Protein AF-0000000072249417 (afdb_homodimer)

Secondary structure (DSSP, 8-state):
-PPPHHHHT----TTEEEEEETTEEEEEE--GGGTT-B-HHHHHHHHHHHHHHTT-TT--EEEEEEGGG--B--B-HHHHHHHHHHHHHHTSSHHHHHHHHHHHHHHHHHHT-SSEEEEEE-SEEETHHHHHHHT-SEEEEETT-EEE-GGGGGT---TTTHHHHHHHH-HHHHHHHHHHT-EE-HHHHHHHTS-SEEESSHHHHHHHHHHHHHHHHHS-HHHHHHHHHHHHHTTTS-HHHHHHHHHHHHHHHHHSHHHHHHHHHHHTT---TTS---/-PPPHHHHT----TTEEEEEETTEEEEEE--GGGTT-B-HHHHHHHHHHHHHHTT-TT--EEEEEEGGG-SB--B-HHHHHHHHHHHHHHTSSHHHHHHHHHHHHHHHHHHT-SSEEEEEE-SEEETHHHHHHHT-SEEEEETT-EEE-GGGGGT---TTTHHHHHHHH-HHHHHHHHHHT-EE-HHHHHHHTS-SEEESSHHHHHHHHHHHHHHHHHS-HHHHHHHHHHHHHHTTS-HHHHHHHHHHHHHHHHHSHHHHHHHHHHHTT---TTS---

Radius of gyration: 26.2 Å; Cα contacts (8 Å, |Δi|>4): 1046; chains: 2; bounding box: 64×71×67 Å

Sequence (556 aa):
MTLSTSLQALDLDDSIQLEQDGSILYLWLNRPESRNAMNLNMVNAIQQVFAAIRNDLSIRAVIIRGEGGTFCAGGDIKDMATLRVEAANVGSLQPYVDFNRRFGAMLEQVEAAPQTVVVILEGAVLGGGFGLACVSDVAISRDNAQFGLPETGLGVIPAQIAPFVLKRIGLTQARRLALLGMRFEGHTALSVGVVHQIAHNEIELEQALQETIQHIKRAAPEASRVTKVLLHRALNEPLSDLLDDAAQQFAQAVGGTEGQEGTMAFIQKRLPNWTDESMTLSTSLQALDLDDSIQLEQDGSILYLWLNRPESRNAMNLNMVNAIQQVFAAIRNDLSIRAVIIRGEGGTFCAGGDIKDMATLRVEAANVGSLQPYVDFNRRFGAMLEQVEAAPQTVVVILEGAVLGGGFGLACVSDVAISRDNAQFGLPETGLGVIPAQIAPFVLKRIGLTQARRLALLGMRFEGHTALSVGVVHQIAHNEIELEQALQETIQHIKRAAPEASRVTKVLLHRALNEPLSDLLDDAAQQFAQAVGGTEGQEGTMAFIQKRLPNWTDES

Solvent-accessible surface area (backbone atoms only — not comparable to full-atom values): 27736 Å² total; per-residue (Å²): 116,77,64,55,78,61,55,65,78,58,87,64,64,72,43,45,46,76,48,30,61,83,40,36,34,37,41,30,34,38,35,49,92,58,37,21,34,46,37,70,67,39,51,51,41,53,44,49,50,54,62,42,43,56,85,38,76,67,46,49,30,38,39,38,34,28,39,86,58,18,25,10,58,8,67,32,64,67,55,52,54,54,42,50,53,49,20,62,72,70,68,41,69,57,54,57,51,54,54,50,49,50,54,32,52,36,49,52,49,59,49,66,41,52,41,50,34,34,34,47,39,30,38,35,27,16,42,56,32,35,34,53,47,37,44,34,43,39,30,39,25,30,45,79,15,38,33,33,36,52,34,51,76,73,76,46,70,56,74,62,34,47,64,45,41,28,69,44,44,32,62,73,54,36,50,52,34,42,76,63,34,39,75,48,38,26,62,57,34,40,74,54,44,60,28,77,43,72,20,88,47,71,67,50,41,52,50,52,51,50,53,50,50,51,29,41,41,49,23,28,63,66,24,35,28,54,41,53,52,50,59,60,46,52,78,75,48,61,62,69,65,49,36,54,53,26,16,48,52,32,24,51,27,48,72,29,71,50,13,46,43,19,50,50,17,59,76,65,72,48,78,42,86,74,34,73,84,121,116,76,62,54,77,61,54,65,78,59,88,65,63,71,43,46,45,78,47,30,61,84,38,36,34,36,40,30,34,38,34,49,93,59,38,22,33,45,39,71,68,38,50,50,42,53,44,50,51,54,63,42,44,56,84,39,79,66,44,52,29,39,40,37,35,25,38,86,58,18,27,9,59,8,67,32,64,68,56,50,55,52,41,50,54,51,19,62,73,70,71,41,56,58,55,45,22,54,54,43,37,50,54,31,51,38,48,52,49,58,49,65,40,52,43,49,35,35,35,47,42,29,37,36,27,16,43,57,32,35,35,53,47,36,42,37,76,42,29,40,27,30,43,78,15,38,36,35,35,51,33,15,50,34,12,21,45,56,41,56,34,48,58,45,40,26,71,49,44,33,59,56,56,38,44,38,37,44,49,33,34,41,74,45,39,28,63,56,33,42,74,56,44,61,28,77,44,74,17,89,46,70,67,50,39,51,50,52,51,50,52,51,51,52,55,53,43,68,46,58,68,68,60,51,29,54,50,54,53,52,58,61,45,62,78,76,46,62,63,69,64,47,51,55,51,48,50,55,53,48,52,51,42,54,72,30,71,65,31,48,44,46,53,50,18,59,75,68,72,50,78,42,87,74,34,73,81,120

Structure (mmCIF, N/CA/C/O backbone):
data_AF-0000000072249417-model_v1
#
loop_
_entity.id
_entity.type
_entity.pdbx_description
1 polymer 'Enoyl-CoA hydratase'
#
loop_
_atom_site.group_PDB
_atom_site.id
_atom_site.type_symbol
_atom_site.label_atom_id
_atom_site.label_alt_id
_atom_site.label_comp_id
_atom_site.label_asym_id
_atom_site.label_entity_id
_atom_site.label_seq_id
_atom_site.pdbx_PDB_ins_code
_atom_site.Cartn_x
_atom_site.Cartn_y
_atom_site.Cartn_z
_atom_site.occupancy
_atom_site.B_iso_or_equiv
_atom_site.auth_seq_id
_atom_site.auth_comp_id
_atom_site.auth_asym_id
_atom_site.auth_atom_id
_atom_site.pdbx_PDB_model_num
ATOM 1 N N . MET A 1 1 ? -13.582 -32.931 -5.426 1 61.57 1 MET A N 1
ATOM 2 C CA . MET A 1 1 ? -14.013 -31.541 -5.54 1 61.57 1 MET A CA 1
ATOM 3 C C . MET A 1 1 ? -13.975 -31.076 -6.992 1 61.57 1 MET A C 1
ATOM 5 O O . MET A 1 1 ? -13.044 -31.404 -7.729 1 61.57 1 MET A O 1
ATOM 9 N N . THR A 1 2 ? -15.097 -30.628 -7.526 1 78.55 2 THR A N 1
ATOM 10 C CA . THR A 1 2 ? -15.272 -30.388 -8.954 1 78.55 2 THR A CA 1
ATOM 11 C C . THR A 1 2 ? -14.797 -28.987 -9.33 1 78.55 2 THR A C 1
ATOM 13 O O . THR A 1 2 ? -15.073 -28.021 -8.616 1 78.55 2 THR A O 1
ATOM 16 N N . LEU A 1 3 ? -14.004 -28.961 -10.36 1 88.4 3 LEU A N 1
ATOM 17 C CA . LEU A 1 3 ? -13.505 -27.705 -10.91 1 88.4 3 LEU A CA 1
ATOM 18 C C . LEU A 1 3 ? -14.647 -26.867 -11.474 1 88.4 3 LEU A C 1
ATOM 20 O O . LEU A 1 3 ? -15.636 -27.412 -11.971 1 88.4 3 LEU A O 1
ATOM 24 N N . SER A 1 4 ? -14.553 -25.63 -11.355 1 86.85 4 SER A N 1
ATOM 25 C CA . SER A 1 4 ? -15.513 -24.709 -11.954 1 86.85 4 SER A CA 1
ATOM 26 C C . SER A 1 4 ? -15.642 -24.943 -13.455 1 86.85 4 SER A C 1
ATOM 28 O O . SER A 1 4 ? -14.76 -25.541 -14.074 1 86.85 4 SER A O 1
ATOM 30 N N . THR A 1 5 ? -16.727 -24.5 -14.057 1 83.97 5 THR A N 1
ATOM 31 C CA . THR A 1 5 ? -17.051 -24.69 -15.467 1 83.97 5 THR A CA 1
ATOM 32 C C . THR A 1 5 ? -15.985 -24.058 -16.357 1 83.97 5 THR A C 1
ATOM 34 O O . THR A 1 5 ? -15.638 -24.606 -17.405 1 83.97 5 THR A O 1
ATOM 37 N N . SER A 1 6 ? -15.377 -22.948 -15.865 1 86.16 6 SER A N 1
ATOM 38 C CA . SER A 1 6 ? -14.369 -22.228 -16.636 1 86.16 6 SER A CA 1
ATOM 39 C C . SER A 1 6 ? -13.097 -23.055 -16.793 1 86.16 6 SER A C 1
ATOM 41 O O . SER A 1 6 ? -12.308 -22.822 -17.711 1 86.16 6 SER A O 1
ATOM 43 N N . LEU A 1 7 ? -12.947 -24.057 -15.956 1 92.16 7 LEU A N 1
ATOM 44 C CA . LEU A 1 7 ? -11.712 -24.832 -15.939 1 92.16 7 LEU A CA 1
ATOM 45 C C . LEU A 1 7 ? -11.928 -26.212 -16.551 1 92.16 7 LEU A C 1
ATOM 47 O O . LEU A 1 7 ? -10.967 -26.884 -16.932 1 92.16 7 LEU A O 1
ATOM 51 N N . GLN A 1 8 ? -13.142 -26.674 -16.595 1 86.91 8 GLN A N 1
ATOM 52 C CA . GLN A 1 8 ? -13.457 -28.031 -17.029 1 86.91 8 GLN A CA 1
ATOM 53 C C . GLN A 1 8 ? -13.102 -28.235 -18.499 1 86.91 8 GLN A C 1
ATOM 55 O O . GLN A 1 8 ? -12.758 -29.344 -18.913 1 86.91 8 GLN A O 1
ATOM 60 N N . ALA A 1 9 ? -13.109 -27.211 -19.253 1 84.55 9 ALA A N 1
ATOM 61 C CA . ALA A 1 9 ? -12.918 -27.348 -20.694 1 84.55 9 ALA A CA 1
ATOM 62 C C . ALA A 1 9 ? -11.44 -27.26 -21.063 1 84.55 9 ALA A C 1
ATOM 64 O O . ALA A 1 9 ? -11.076 -27.402 -22.232 1 84.55 9 ALA A O 1
ATOM 65 N N . LEU A 1 10 ? -10.654 -27.098 -19.967 1 90.98 10 LEU A N 1
ATOM 66 C CA . LEU A 1 10 ? -9.249 -26.878 -20.295 1 90.98 10 LEU A CA 1
ATOM 67 C C . LEU A 1 10 ? -8.529 -28.203 -20.518 1 90.98 10 LEU A C 1
ATOM 69 O O . LEU A 1 10 ? -8.77 -29.174 -19.797 1 90.98 10 LEU A O 1
ATOM 73 N N . ASP A 1 11 ? -7.752 -28.254 -21.615 1 90.39 11 ASP A N 1
ATOM 74 C CA . ASP A 1 11 ? -6.849 -29.372 -21.873 1 90.39 11 ASP A CA 1
ATOM 75 C C . ASP A 1 11 ? -5.421 -29.033 -21.451 1 90.39 11 ASP A C 1
ATOM 77 O O . ASP A 1 11 ? -4.675 -28.41 -22.209 1 90.39 11 ASP A O 1
ATOM 81 N N . LEU A 1 12 ? -5.19 -29.415 -20.251 1 91.47 12 LEU A N 1
ATOM 82 C CA . LEU A 1 12 ? -3.893 -29.081 -19.671 1 91.47 12 LEU A CA 1
ATOM 83 C C . LEU A 1 12 ? -2.996 -30.312 -19.602 1 91.47 12 LEU A C 1
ATOM 85 O O . LEU A 1 12 ? -3.484 -31.433 -19.447 1 91.47 12 LEU A O 1
ATOM 89 N N . ASP A 1 13 ? -1.752 -30.106 -19.808 1 90.43 13 ASP A N 1
ATOM 90 C CA . ASP A 1 13 ? -0.838 -31.227 -19.609 1 90.43 13 ASP A CA 1
ATOM 91 C C . ASP A 1 13 ? -0.543 -31.439 -18.126 1 90.43 13 ASP A C 1
ATOM 93 O O . ASP A 1 13 ? -1.061 -30.713 -17.275 1 90.43 13 ASP A O 1
ATOM 97 N N . ASP A 1 14 ? 0.315 -32.421 -17.847 1 94.57 14 ASP A N 1
ATOM 98 C CA . ASP A 1 14 ? 0.507 -32.841 -16.462 1 94.57 14 ASP A CA 1
ATOM 99 C C . ASP A 1 14 ? 1.534 -31.958 -15.757 1 94.57 14 ASP A C 1
ATOM 101 O O . ASP A 1 14 ? 1.887 -32.207 -14.603 1 94.57 14 ASP A O 1
ATOM 105 N N . SER A 1 15 ? 1.934 -30.927 -16.44 1 96.59 15 SER A N 1
ATOM 106 C CA . SER A 1 15 ? 2.925 -30.049 -15.826 1 96.59 15 SER A CA 1
ATOM 107 C C . SER A 1 15 ? 2.304 -29.201 -14.722 1 96.59 15 SER A C 1
ATOM 109 O O . SER A 1 15 ? 3.019 -28.606 -13.912 1 96.59 15 SER A O 1
ATOM 111 N N . ILE A 1 16 ? 0.946 -29.126 -14.708 1 97.49 16 ILE A N 1
ATOM 112 C CA . ILE A 1 16 ? 0.243 -28.502 -13.593 1 97.49 16 ILE A CA 1
ATOM 113 C C . ILE A 1 16 ? -0.926 -29.384 -13.161 1 97.49 16 ILE A C 1
ATOM 115 O O . ILE A 1 16 ? -1.401 -30.218 -13.935 1 97.49 16 ILE A O 1
ATOM 1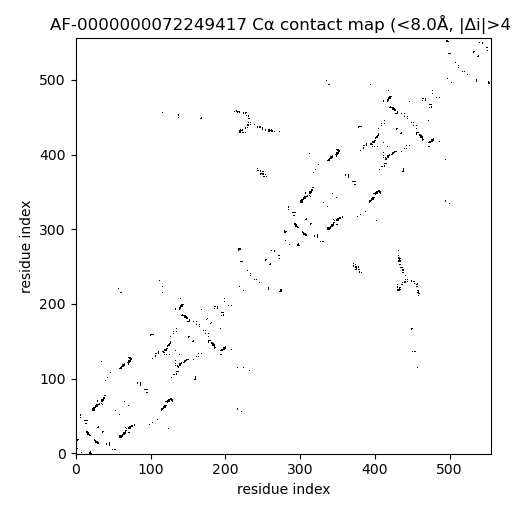19 N N . GLN A 1 17 ? -1.317 -29.26 -11.965 1 97.29 17 GLN A N 1
ATOM 120 C CA . GLN A 1 17 ? -2.506 -29.895 -11.407 1 97.29 17 GLN A CA 1
ATOM 121 C C . GLN A 1 17 ? -3.412 -28.87 -10.731 1 97.29 17 GLN A C 1
ATOM 123 O O . GLN A 1 17 ? -2.931 -27.972 -10.035 1 97.29 17 GLN A O 1
ATOM 128 N N . LEU A 1 18 ? -4.7 -29.049 -10.937 1 97.46 18 LEU A N 1
ATOM 129 C CA . LEU A 1 18 ? -5.668 -28.12 -10.364 1 97.46 18 LEU A CA 1
ATOM 130 C C . LEU A 1 18 ? -6.565 -28.825 -9.352 1 97.46 18 LEU A C 1
ATOM 132 O O . LEU A 1 18 ? -6.964 -29.973 -9.563 1 97.46 18 LEU A O 1
ATOM 136 N N . GLU A 1 19 ? -6.782 -28.225 -8.275 1 96.82 19 GLU A N 1
ATOM 137 C CA . GLU A 1 19 ? -7.78 -28.588 -7.272 1 96.82 19 GLU A CA 1
ATOM 138 C C . GLU A 1 19 ? -8.57 -27.366 -6.813 1 96.82 19 GLU A C 1
ATOM 140 O O . GLU A 1 19 ? -8.01 -26.277 -6.665 1 96.82 19 GLU A O 1
ATOM 145 N N . GLN A 1 20 ? -9.824 -27.588 -6.677 1 96.36 20 GLN A N 1
ATOM 146 C CA . GLN A 1 20 ? -10.637 -26.459 -6.237 1 96.36 20 GLN A CA 1
ATOM 147 C C . GLN A 1 20 ? -11.402 -26.797 -4.96 1 96.36 20 GLN A C 1
ATOM 149 O O . GLN A 1 20 ? -11.99 -27.875 -4.849 1 96.36 20 GLN A O 1
ATOM 154 N N . ASP A 1 21 ? -11.277 -26.047 -3.997 1 95.91 21 ASP A N 1
ATOM 155 C CA . ASP A 1 21 ? -12.046 -26.103 -2.758 1 95.91 21 ASP A CA 1
ATOM 156 C C . ASP A 1 21 ? -12.913 -24.857 -2.593 1 95.91 21 ASP A C 1
ATOM 158 O O . ASP A 1 21 ? -12.446 -23.831 -2.095 1 95.91 21 ASP A O 1
ATOM 162 N N . GLY A 1 22 ? -14.128 -25.027 -3.017 1 94.5 22 GLY A N 1
ATOM 163 C CA . GLY A 1 22 ? -14.998 -23.862 -3.028 1 94.5 22 GLY A CA 1
ATOM 164 C C . GLY A 1 22 ? -14.5 -22.754 -3.937 1 94.5 22 GLY A C 1
ATOM 165 O O . GLY A 1 22 ? -14.283 -22.974 -5.131 1 94.5 22 GLY A O 1
ATOM 166 N N . SER A 1 23 ? -14.228 -21.601 -3.333 1 96.1 23 SER A N 1
ATOM 167 C CA . SER A 1 23 ? -13.841 -20.425 -4.105 1 96.1 23 SER A CA 1
ATOM 168 C C . SER A 1 23 ? -12.325 -20.328 -4.242 1 96.1 23 SER A C 1
ATOM 170 O O . SER A 1 23 ? -11.806 -19.345 -4.775 1 96.1 23 SER A O 1
ATOM 172 N N . ILE A 1 24 ? -11.644 -21.364 -3.75 1 97.86 24 ILE A N 1
ATOM 173 C CA . ILE A 1 24 ? -10.185 -21.36 -3.763 1 97.86 24 ILE A CA 1
ATOM 174 C C . ILE A 1 24 ? -9.676 -22.362 -4.796 1 97.86 24 ILE A C 1
ATOM 176 O O . ILE A 1 24 ? -10.027 -23.544 -4.75 1 97.86 24 ILE A O 1
ATOM 180 N N . LEU A 1 25 ? -8.896 -21.9 -5.748 1 98.39 25 LEU A N 1
ATOM 181 C CA . LEU A 1 25 ? -8.257 -22.761 -6.736 1 98.39 25 LEU A CA 1
ATOM 182 C C . LEU A 1 25 ? -6.8 -23.02 -6.37 1 98.39 25 LEU A C 1
ATOM 184 O O . LEU A 1 25 ? -6.025 -22.079 -6.184 1 98.39 25 LEU A O 1
ATOM 188 N N . TYR A 1 26 ? -6.478 -24.247 -6.246 1 98.5 26 TYR A N 1
ATOM 189 C CA . TYR A 1 26 ? -5.09 -24.651 -6.054 1 98.5 26 TYR A CA 1
ATOM 190 C C . TYR A 1 26 ? -4.437 -25.01 -7.383 1 98.5 26 TYR A C 1
ATOM 192 O O . TYR A 1 26 ? -4.957 -25.839 -8.133 1 98.5 26 TYR A O 1
ATOM 200 N N . LEU A 1 27 ? -3.409 -24.345 -7.69 1 98.62 27 LEU A N 1
ATOM 201 C CA . LEU A 1 27 ? -2.581 -24.632 -8.856 1 98.62 27 LEU A CA 1
ATOM 202 C C . LEU A 1 27 ? -1.223 -25.185 -8.436 1 98.62 27 LEU A C 1
ATOM 204 O O . LEU A 1 27 ? -0.4 -24.46 -7.874 1 98.62 27 LEU A O 1
ATOM 208 N N . TRP A 1 28 ? -0.982 -26.421 -8.744 1 98.52 28 TRP A N 1
ATOM 209 C CA . TRP A 1 28 ? 0.266 -27.087 -8.386 1 98.52 28 TRP A CA 1
ATOM 210 C C . TRP A 1 28 ? 1.216 -27.141 -9.577 1 98.52 28 TRP A C 1
ATOM 212 O O . TRP A 1 28 ? 0.861 -27.656 -10.64 1 98.52 28 TRP A O 1
ATOM 222 N N . LEU A 1 29 ? 2.373 -26.561 -9.397 1 98.66 29 LEU A N 1
ATOM 223 C CA . LEU A 1 29 ? 3.437 -26.896 -10.336 1 98.66 29 LEU A CA 1
ATOM 224 C C . LEU A 1 29 ? 3.858 -28.354 -10.185 1 98.66 29 LEU A C 1
ATOM 226 O O . LEU A 1 29 ? 4.279 -28.773 -9.105 1 98.66 29 LEU A O 1
ATOM 230 N N . ASN A 1 30 ? 3.757 -29.11 -11.316 1 98.31 30 ASN A N 1
ATOM 231 C CA . ASN A 1 30 ? 3.788 -30.559 -11.147 1 98.31 30 ASN A CA 1
ATOM 232 C C . ASN A 1 30 ? 4.8 -31.211 -12.084 1 98.31 30 ASN A C 1
ATOM 234 O O . ASN A 1 30 ? 4.426 -31.974 -12.976 1 98.31 30 ASN A O 1
ATOM 238 N N . ARG A 1 31 ? 6.006 -30.974 -11.828 1 97.63 31 ARG A N 1
ATOM 239 C CA . ARG A 1 31 ? 7.156 -31.653 -12.416 1 97.63 31 ARG A CA 1
ATOM 240 C C . ARG A 1 31 ? 8.235 -31.909 -11.369 1 97.63 31 ARG A C 1
ATOM 242 O O . ARG A 1 31 ? 9.384 -31.499 -11.541 1 97.63 31 ARG A O 1
ATOM 249 N N . PRO A 1 32 ? 7.863 -32.642 -10.318 1 97.23 32 PRO A N 1
ATOM 250 C CA . PRO A 1 32 ? 8.785 -32.779 -9.189 1 97.23 32 PRO A CA 1
ATOM 251 C C . PRO A 1 32 ? 10.111 -33.423 -9.585 1 97.23 32 PRO A C 1
ATOM 253 O O . PRO A 1 32 ? 11.145 -33.144 -8.972 1 97.23 32 PRO A O 1
ATOM 256 N N . GLU A 1 33 ? 10.086 -34.195 -10.637 1 96.02 33 GLU A N 1
ATOM 257 C CA . GLU A 1 33 ? 11.306 -34.855 -11.091 1 96.02 33 GLU A CA 1
ATOM 258 C C . GLU A 1 33 ? 12.31 -33.845 -11.639 1 96.02 33 GLU A C 1
ATOM 260 O O . GLU A 1 33 ? 13.506 -34.132 -11.721 1 96.02 33 GLU A O 1
ATOM 265 N N . SER A 1 34 ? 11.811 -32.749 -12.011 1 96.13 34 SER A N 1
ATOM 266 C CA . SER A 1 34 ? 12.667 -31.678 -12.511 1 96.13 34 SER A CA 1
ATOM 267 C C . SER A 1 34 ? 12.638 -30.468 -11.584 1 96.13 34 SER A C 1
ATOM 269 O O . SER A 1 34 ? 12.848 -29.336 -12.025 1 96.13 34 SER A O 1
ATOM 271 N N . ARG A 1 35 ? 12.214 -30.72 -10.336 1 97.43 35 ARG A N 1
ATOM 272 C CA . ARG A 1 35 ? 12.119 -29.671 -9.326 1 97.43 35 ARG A CA 1
ATOM 273 C C . ARG A 1 35 ? 11.22 -28.534 -9.801 1 97.43 35 ARG A C 1
ATOM 275 O O . ARG A 1 35 ? 11.519 -27.361 -9.571 1 97.43 35 ARG A O 1
ATOM 282 N N . ASN A 1 36 ? 10.25 -28.836 -10.604 1 98.08 36 ASN A N 1
ATOM 283 C CA . ASN A 1 36 ? 9.215 -27.948 -11.124 1 98.08 36 ASN A CA 1
ATOM 284 C C . ASN A 1 36 ? 9.811 -26.832 -11.978 1 98.08 36 ASN A C 1
ATOM 286 O O . ASN A 1 36 ? 9.325 -25.7 -11.955 1 98.08 36 ASN A O 1
ATOM 290 N N . ALA A 1 37 ? 10.918 -27.192 -12.69 1 96.79 37 ALA A N 1
ATOM 291 C CA . ALA A 1 37 ? 11.447 -26.253 -13.676 1 96.79 37 ALA A CA 1
ATOM 292 C C . ALA A 1 37 ? 10.4 -25.924 -14.736 1 96.79 37 ALA A C 1
ATOM 294 O O . ALA A 1 37 ? 9.69 -26.813 -15.214 1 96.79 37 ALA A O 1
ATOM 295 N N . MET A 1 38 ? 10.302 -24.627 -15.09 1 94.88 38 MET A N 1
ATOM 296 C CA . MET A 1 38 ? 9.243 -24.177 -15.988 1 94.88 38 MET A CA 1
ATOM 297 C C . MET A 1 38 ? 9.623 -24.424 -17.445 1 94.88 38 MET A C 1
ATOM 299 O O . MET A 1 38 ? 10.604 -23.864 -17.938 1 94.88 38 MET A O 1
ATOM 303 N N . ASN A 1 39 ? 8.995 -25.273 -18.064 1 93.44 39 ASN A N 1
ATOM 304 C CA . ASN A 1 39 ? 9.102 -25.428 -19.511 1 93.44 39 ASN A CA 1
ATOM 305 C C . ASN A 1 39 ? 7.962 -24.718 -20.237 1 93.44 39 ASN A C 1
ATOM 307 O O . ASN A 1 39 ? 7.103 -24.104 -19.601 1 93.44 39 ASN A O 1
ATOM 311 N N . LEU A 1 40 ? 7.974 -24.776 -21.496 1 92.84 40 LEU A N 1
ATOM 312 C CA . LEU A 1 40 ? 6.996 -24.054 -22.301 1 92.84 40 LEU A CA 1
ATOM 313 C C . LEU A 1 40 ? 5.586 -24.576 -22.044 1 92.84 40 LEU A C 1
ATOM 315 O O . LEU A 1 40 ? 4.63 -23.799 -22.001 1 92.84 40 LEU A O 1
ATOM 319 N N . ASN A 1 41 ? 5.449 -25.819 -21.896 1 94.47 41 ASN A N 1
ATOM 320 C CA . ASN A 1 41 ? 4.143 -26.411 -21.625 1 94.47 41 ASN A CA 1
ATOM 321 C C . ASN A 1 41 ? 3.543 -25.875 -20.328 1 94.47 41 ASN A C 1
ATOM 323 O O . ASN A 1 41 ? 2.358 -25.542 -20.279 1 94.47 41 ASN A O 1
ATOM 327 N N . MET A 1 42 ? 4.308 -25.803 -19.3 1 96.89 42 MET A N 1
ATOM 328 C CA . MET A 1 42 ? 3.838 -25.288 -18.017 1 96.89 42 MET A CA 1
ATOM 329 C C . MET A 1 42 ? 3.444 -23.819 -18.132 1 96.89 42 MET A C 1
ATOM 331 O O . MET A 1 42 ? 2.394 -23.412 -17.63 1 96.89 42 MET A O 1
ATOM 335 N N . VAL A 1 43 ? 4.273 -23.033 -18.792 1 96.71 43 VAL A N 1
ATOM 336 C CA . VAL A 1 43 ? 3.997 -21.615 -18.998 1 96.71 43 VAL A CA 1
ATOM 337 C C . VAL A 1 43 ? 2.661 -21.447 -19.718 1 96.71 43 VAL A C 1
ATOM 339 O O . VAL A 1 43 ? 1.808 -20.67 -19.283 1 96.71 43 VAL A O 1
ATOM 342 N N . ASN A 1 44 ? 2.494 -22.211 -20.739 1 96.36 44 ASN A N 1
ATOM 343 C CA . ASN A 1 44 ? 1.257 -22.153 -21.511 1 96.36 44 ASN A CA 1
ATOM 344 C C . ASN A 1 44 ? 0.055 -22.587 -20.677 1 96.36 44 ASN A C 1
ATOM 346 O O . ASN A 1 44 ? -1.015 -21.982 -20.761 1 96.36 44 ASN A O 1
ATOM 350 N N . ALA A 1 45 ? 0.224 -23.584 -19.933 1 97.62 45 ALA A N 1
ATOM 351 C CA . ALA A 1 45 ? -0.855 -24.091 -19.09 1 97.62 45 ALA A CA 1
ATOM 352 C C . ALA A 1 45 ? -1.292 -23.044 -18.069 1 97.62 45 ALA A C 1
ATOM 354 O O . ALA A 1 45 ? -2.489 -22.827 -17.865 1 97.62 45 ALA A O 1
ATOM 355 N N . ILE A 1 46 ? -0.345 -22.396 -17.426 1 98.25 46 ILE A N 1
ATOM 356 C CA . ILE A 1 46 ? -0.653 -21.352 -16.455 1 98.25 46 ILE A CA 1
ATOM 357 C C . ILE A 1 46 ? -1.425 -20.225 -17.136 1 98.25 46 ILE A C 1
ATOM 359 O O . ILE A 1 46 ? -2.434 -19.748 -16.609 1 98.25 46 ILE A O 1
ATOM 363 N N . GLN A 1 47 ? -0.967 -19.821 -18.286 1 97.94 47 GLN A N 1
ATOM 364 C CA . GLN A 1 47 ? -1.644 -18.761 -19.026 1 97.94 47 GLN A CA 1
ATOM 365 C C . GLN A 1 47 ? -3.082 -19.153 -19.357 1 97.94 47 GLN A C 1
ATOM 367 O O . GLN A 1 47 ? -3.993 -18.329 -19.261 1 97.94 47 GLN A O 1
ATOM 372 N N . GLN A 1 48 ? -3.246 -20.374 -19.731 1 97.91 48 GLN A N 1
ATOM 373 C CA . GLN A 1 48 ? -4.58 -20.865 -20.06 1 97.91 48 GLN A CA 1
ATOM 374 C C . GLN A 1 48 ? -5.498 -20.819 -18.842 1 97.91 48 GLN A C 1
ATOM 376 O O . GLN A 1 48 ? -6.661 -20.422 -18.948 1 97.91 48 GLN A O 1
ATOM 381 N N . VAL A 1 49 ? -4.983 -21.197 -17.722 1 98.2 49 VAL A N 1
ATOM 382 C CA . VAL A 1 49 ? -5.777 -21.205 -16.498 1 98.2 49 VAL A CA 1
ATOM 383 C C . VAL A 1 49 ? -6.224 -19.784 -16.162 1 98.2 49 VAL A C 1
ATOM 385 O O . VAL A 1 49 ? -7.412 -19.534 -15.948 1 98.2 49 VAL A O 1
ATOM 388 N N . PHE A 1 50 ? -5.326 -18.849 -16.165 1 98.37 50 PHE A N 1
ATOM 389 C CA . PHE A 1 50 ? -5.65 -17.486 -15.76 1 98.37 50 PHE A CA 1
ATOM 390 C C . PHE A 1 50 ? -6.544 -16.812 -16.794 1 98.37 50 PHE A C 1
ATOM 392 O O . PHE A 1 50 ? -7.355 -15.949 -16.452 1 98.37 50 PHE A O 1
ATOM 399 N N . ALA A 1 51 ? -6.39 -17.182 -18.055 1 97.88 51 ALA A N 1
ATOM 400 C CA . ALA A 1 51 ? -7.325 -16.695 -19.066 1 97.88 51 ALA A CA 1
ATOM 401 C C . ALA A 1 51 ? -8.734 -17.218 -18.809 1 97.88 51 ALA A C 1
ATOM 403 O O . ALA A 1 51 ? -9.71 -16.473 -18.919 1 97.88 51 ALA A O 1
ATOM 404 N N . ALA A 1 52 ? -8.795 -18.485 -18.426 1 97.53 52 ALA A N 1
ATOM 405 C CA . ALA A 1 52 ? -10.082 -19.152 -18.244 1 97.53 52 ALA A CA 1
ATOM 406 C C . ALA A 1 52 ? -10.829 -18.584 -17.04 1 97.53 52 ALA A C 1
ATOM 408 O O . ALA A 1 52 ? -12.058 -18.487 -17.054 1 97.53 52 ALA A O 1
ATOM 409 N N . ILE A 1 53 ? -10.122 -18.149 -16.027 1 97.29 53 ILE A N 1
ATOM 410 C CA . ILE A 1 53 ? -10.8 -17.791 -14.786 1 97.29 53 ILE A CA 1
ATOM 411 C C . ILE A 1 53 ? -10.933 -16.273 -14.69 1 97.29 53 ILE A C 1
ATOM 413 O O . ILE A 1 53 ? -11.488 -15.752 -13.72 1 97.29 53 ILE A O 1
ATOM 417 N N . ARG A 1 54 ? -10.502 -15.545 -15.643 1 97.2 54 ARG A N 1
ATOM 418 C CA . ARG A 1 54 ? -10.422 -14.089 -15.582 1 97.2 54 ARG A CA 1
ATOM 419 C C . ARG A 1 54 ? -11.751 -13.486 -15.139 1 97.2 54 ARG A C 1
ATOM 421 O O . ARG A 1 54 ? -11.785 -12.626 -14.257 1 97.2 54 ARG A O 1
ATOM 428 N N . ASN A 1 55 ? -12.838 -13.944 -15.642 1 95.37 55 ASN A N 1
ATOM 429 C CA . ASN A 1 55 ? -14.145 -13.364 -15.351 1 95.37 55 ASN A CA 1
ATOM 430 C C . ASN A 1 55 ? -14.988 -14.291 -14.48 1 95.37 55 ASN A C 1
ATOM 432 O O . ASN A 1 55 ? -16.204 -14.118 -14.379 1 95.37 55 ASN A O 1
ATOM 436 N N . ASP A 1 56 ? -14.341 -15.335 -13.901 1 94.86 56 ASP A N 1
ATOM 437 C CA . ASP A 1 56 ? -15.04 -16.311 -13.071 1 94.86 56 ASP A CA 1
ATOM 438 C C . ASP A 1 56 ? -15.112 -15.845 -11.618 1 94.86 56 ASP A C 1
ATOM 440 O O . ASP A 1 56 ? -14.169 -16.043 -10.849 1 94.86 56 ASP A O 1
ATOM 444 N N . LEU A 1 57 ? -16.184 -15.332 -11.175 1 91.86 57 LEU A N 1
ATOM 445 C CA . LEU A 1 57 ? -16.35 -14.753 -9.846 1 91.86 57 LEU A CA 1
ATOM 446 C C . LEU A 1 57 ? -16.427 -15.845 -8.784 1 91.86 57 LEU A C 1
ATOM 448 O O . LEU A 1 57 ? -16.321 -15.563 -7.588 1 91.86 57 LEU A O 1
ATOM 452 N N . SER A 1 58 ? -16.615 -17.091 -9.258 1 93.43 58 SER A N 1
ATOM 453 C CA . SER A 1 58 ? -16.68 -18.186 -8.297 1 93.43 58 SER A CA 1
ATOM 454 C C . SER A 1 58 ? -15.293 -18.545 -7.772 1 93.43 58 SER A C 1
ATOM 456 O O . SER A 1 58 ? -15.166 -19.267 -6.781 1 93.43 58 SER A O 1
ATOM 458 N N . ILE A 1 59 ? -14.266 -18.001 -8.412 1 96.61 59 ILE A N 1
ATOM 459 C CA . ILE A 1 59 ? -12.895 -18.18 -7.947 1 96.61 59 ILE A CA 1
ATOM 460 C C . ILE A 1 59 ? -12.381 -16.876 -7.342 1 96.61 59 ILE A C 1
ATOM 462 O O . ILE A 1 59 ? -12.141 -15.903 -8.061 1 96.61 59 ILE A O 1
ATOM 466 N N . ARG A 1 60 ? -12.075 -16.908 -6.079 1 96.67 60 ARG A N 1
ATOM 467 C CA . ARG A 1 60 ? -11.66 -15.71 -5.356 1 96.67 60 ARG A CA 1
ATOM 468 C C . ARG A 1 60 ? -10.14 -15.604 -5.298 1 96.67 60 ARG A C 1
ATOM 470 O O . ARG A 1 60 ? -9.592 -14.501 -5.238 1 96.67 60 ARG A O 1
ATOM 477 N N . ALA A 1 61 ? -9.548 -16.787 -5.235 1 98.39 61 ALA A N 1
ATOM 478 C CA . ALA A 1 61 ? -8.094 -16.789 -5.094 1 98.39 61 ALA A CA 1
ATOM 479 C C . ALA A 1 61 ? -7.479 -18.01 -5.772 1 98.39 61 ALA A C 1
ATOM 481 O O . ALA A 1 61 ? -8.143 -19.036 -5.938 1 98.39 61 ALA A O 1
ATOM 482 N N . VAL A 1 62 ? -6.266 -17.835 -6.172 1 98.78 62 VAL A N 1
ATOM 483 C CA . VAL A 1 62 ? -5.435 -18.924 -6.676 1 98.78 62 VAL A CA 1
ATOM 484 C C . VAL A 1 62 ? -4.233 -19.125 -5.757 1 98.78 62 VAL A C 1
ATOM 486 O O . VAL A 1 62 ? -3.485 -18.181 -5.487 1 98.78 62 VAL A O 1
ATOM 489 N N . ILE A 1 63 ? -4.096 -20.33 -5.225 1 98.87 63 ILE A N 1
ATOM 490 C CA . ILE A 1 63 ? -2.918 -20.718 -4.457 1 98.87 63 ILE A CA 1
ATOM 491 C C . ILE A 1 63 ? -1.942 -21.474 -5.356 1 98.87 63 ILE A C 1
ATOM 493 O O . ILE A 1 63 ? -2.28 -22.525 -5.905 1 98.87 63 ILE A O 1
ATOM 497 N N . ILE A 1 64 ? -0.78 -20.935 -5.535 1 98.88 64 ILE A N 1
ATOM 498 C CA . ILE A 1 64 ? 0.242 -21.604 -6.333 1 98.88 64 ILE A CA 1
ATOM 499 C C . ILE A 1 64 ? 1.273 -22.252 -5.413 1 98.88 64 ILE A C 1
ATOM 501 O O . ILE A 1 64 ? 1.822 -21.596 -4.525 1 98.88 64 ILE A O 1
ATOM 505 N N . ARG A 1 65 ? 1.513 -23.508 -5.606 1 98.64 65 ARG A N 1
ATOM 506 C CA . ARG A 1 65 ? 2.468 -24.277 -4.816 1 98.64 65 ARG A CA 1
ATOM 507 C C . ARG A 1 65 ? 3.159 -25.335 -5.67 1 98.64 65 ARG A C 1
ATOM 509 O O . ARG A 1 65 ? 2.653 -25.714 -6.728 1 98.64 65 ARG A O 1
ATOM 516 N N . GLY A 1 66 ? 4.351 -25.71 -5.254 1 98.67 66 GLY A N 1
ATOM 517 C CA . GLY A 1 66 ? 5.066 -26.738 -5.995 1 98.67 66 GLY A CA 1
ATOM 518 C C . GLY A 1 66 ? 4.925 -28.12 -5.386 1 98.67 66 GLY A C 1
ATOM 519 O O . GLY A 1 66 ? 4.972 -28.273 -4.164 1 98.67 66 GLY A O 1
ATOM 520 N N . GLU A 1 67 ? 4.756 -29.103 -6.251 1 98.04 67 GLU A N 1
ATOM 521 C CA . GLU A 1 67 ? 4.733 -30.49 -5.796 1 98.04 67 GLU A CA 1
ATOM 522 C C . GLU A 1 67 ? 6.131 -30.969 -5.416 1 98.04 67 GLU A C 1
ATOM 524 O O . GLU A 1 67 ? 7.126 -30.496 -5.968 1 98.04 67 GLU A O 1
ATOM 529 N N . GLY A 1 68 ? 6.19 -31.85 -4.453 1 97.02 68 GLY A N 1
ATOM 530 C CA . GLY A 1 68 ? 7.438 -32.522 -4.129 1 97.02 68 GLY A CA 1
ATOM 531 C C . GLY A 1 68 ? 8.351 -31.694 -3.245 1 97.02 68 GLY A C 1
ATOM 532 O O . GLY A 1 68 ? 9.538 -31.998 -3.113 1 97.02 68 GLY A O 1
ATOM 533 N N . GLY A 1 69 ? 7.873 -30.617 -2.729 1 96.49 69 GLY A N 1
ATOM 534 C CA . GLY A 1 69 ? 8.614 -29.874 -1.722 1 96.49 69 GLY A CA 1
ATOM 535 C C . GLY A 1 69 ? 9.501 -28.793 -2.311 1 96.49 69 GLY A C 1
ATOM 536 O O . GLY A 1 69 ? 10.33 -28.212 -1.607 1 96.49 69 GLY A O 1
ATOM 537 N N . THR A 1 70 ? 9.364 -28.624 -3.572 1 98.19 70 THR A N 1
ATOM 538 C CA . THR A 1 70 ? 10.074 -27.56 -4.272 1 98.19 70 THR A CA 1
ATOM 539 C C . THR A 1 70 ? 9.101 -26.69 -5.063 1 98.19 70 THR A C 1
ATOM 541 O O . THR A 1 70 ? 8.227 -27.205 -5.763 1 98.19 70 THR A O 1
ATOM 544 N N . PHE A 1 71 ? 9.259 -25.385 -4.911 1 98.64 71 PHE A N 1
ATOM 545 C CA . PHE A 1 71 ? 8.372 -24.499 -5.656 1 98.64 71 PHE A CA 1
ATOM 546 C C . PHE A 1 71 ? 8.726 -24.501 -7.138 1 98.64 71 PHE A C 1
ATOM 548 O O . PHE A 1 71 ? 8.005 -25.081 -7.953 1 98.64 71 PHE A O 1
ATOM 555 N N . CYS A 1 72 ? 9.963 -23.945 -7.478 1 98.41 72 CYS A N 1
ATOM 556 C CA . CYS A 1 72 ? 10.383 -23.877 -8.873 1 98.41 72 CYS A CA 1
ATOM 557 C C . CYS A 1 72 ? 11.871 -23.567 -8.98 1 98.41 72 CYS A C 1
ATOM 559 O O . CYS A 1 72 ? 12.331 -22.533 -8.492 1 98.41 72 CYS A O 1
ATOM 561 N N . ALA A 1 73 ? 12.552 -24.391 -9.699 1 96.19 73 ALA A N 1
ATOM 562 C CA . ALA A 1 73 ? 14.007 -24.274 -9.77 1 96.19 73 ALA A CA 1
ATOM 563 C C . ALA A 1 73 ? 14.43 -23.395 -10.944 1 96.19 73 ALA A C 1
ATOM 565 O O . ALA A 1 73 ? 15.622 -23.268 -11.234 1 96.19 73 ALA A O 1
ATOM 566 N N . GLY A 1 74 ? 13.434 -22.845 -11.591 1 93.3 74 GLY A N 1
ATOM 567 C CA . GLY A 1 74 ? 13.747 -21.953 -12.695 1 93.3 74 GLY A CA 1
ATOM 568 C C . GLY A 1 74 ? 13.311 -22.496 -14.043 1 93.3 74 GLY A C 1
ATOM 569 O O . GLY A 1 74 ? 12.279 -23.164 -14.145 1 93.3 74 GLY A O 1
ATOM 570 N N . GLY A 1 75 ? 14.016 -22.019 -15.106 1 90.33 75 GLY A N 1
ATOM 571 C CA . GLY A 1 75 ? 13.732 -22.48 -16.456 1 90.33 75 GLY A CA 1
ATOM 572 C C . GLY A 1 75 ? 14.282 -23.865 -16.74 1 90.33 75 GLY A C 1
ATOM 573 O O . GLY A 1 75 ? 15.318 -24.252 -16.195 1 90.33 75 GLY A O 1
ATOM 574 N N . ASP A 1 76 ? 13.636 -24.484 -17.675 1 88.73 76 ASP A N 1
ATOM 575 C CA . ASP A 1 76 ? 14.022 -25.844 -18.039 1 88.73 76 ASP A CA 1
ATOM 576 C C . ASP A 1 76 ? 15.178 -25.838 -19.037 1 88.73 76 ASP A C 1
ATOM 578 O O . ASP A 1 76 ? 15.041 -25.329 -20.151 1 88.73 76 ASP A O 1
ATOM 582 N N . ILE A 1 77 ? 16.195 -26.388 -18.686 1 78.93 77 ILE A N 1
ATOM 583 C CA . ILE A 1 77 ? 17.415 -26.448 -19.483 1 78.93 77 ILE A CA 1
ATOM 584 C C . ILE A 1 77 ? 17.148 -27.214 -20.777 1 78.93 77 ILE A C 1
ATOM 586 O O . ILE A 1 77 ? 17.742 -26.916 -21.816 1 78.93 77 ILE A O 1
ATOM 590 N N . LYS A 1 78 ? 16.292 -28.245 -20.735 1 82.64 78 LYS A N 1
ATOM 591 C CA . LYS A 1 78 ? 15.97 -29.028 -21.924 1 82.64 78 LYS A CA 1
ATOM 592 C C . LYS A 1 78 ? 15.315 -28.16 -22.994 1 82.64 78 LYS A C 1
ATOM 594 O O . LYS A 1 78 ? 15.581 -28.327 -24.186 1 82.64 78 LYS A O 1
ATOM 599 N N . ASP A 1 79 ? 14.464 -27.301 -22.529 1 84.38 79 ASP A N 1
ATOM 600 C CA . ASP A 1 79 ? 13.866 -26.35 -23.461 1 84.38 79 ASP A CA 1
ATOM 601 C C . ASP A 1 79 ? 14.936 -25.494 -24.134 1 84.38 79 ASP A C 1
ATOM 603 O O . ASP A 1 79 ? 14.835 -25.184 -25.323 1 84.38 79 ASP A O 1
ATOM 607 N N . MET A 1 80 ? 15.951 -25.227 -23.467 1 79.45 80 MET A N 1
ATOM 608 C CA . MET A 1 80 ? 17.035 -24.425 -24.029 1 79.45 80 MET A CA 1
ATOM 609 C C . MET A 1 80 ? 17.737 -25.174 -25.157 1 79.45 80 MET A C 1
ATOM 611 O O . MET A 1 80 ? 18.086 -24.58 -26.179 1 79.45 80 MET A O 1
ATOM 615 N N . ALA A 1 81 ? 17.912 -26.424 -24.958 1 82.88 81 ALA A N 1
ATOM 616 C CA . ALA A 1 81 ? 18.532 -27.254 -25.988 1 82.88 81 ALA A CA 1
ATOM 617 C C . ALA A 1 81 ? 17.662 -27.318 -27.239 1 82.88 81 ALA A C 1
ATOM 619 O O . ALA A 1 81 ? 18.163 -27.19 -28.359 1 82.88 81 ALA A O 1
ATOM 620 N N . THR A 1 82 ? 16.451 -27.521 -27.049 1 87.18 82 THR A N 1
ATOM 621 C CA . THR A 1 82 ? 15.505 -27.565 -28.158 1 87.18 82 THR A CA 1
ATOM 622 C C . THR A 1 82 ? 15.492 -26.238 -28.911 1 87.18 82 THR A C 1
ATOM 624 O O . THR A 1 82 ? 15.47 -26.218 -30.144 1 87.18 82 THR A O 1
ATOM 627 N N . LEU A 1 83 ? 15.58 -25.191 -28.173 1 88.55 83 LEU A N 1
ATOM 628 C CA . LEU A 1 83 ? 15.553 -23.857 -28.762 1 88.55 83 LEU A CA 1
ATOM 629 C C . LEU A 1 83 ? 16.819 -23.594 -29.57 1 88.55 83 LEU A C 1
ATOM 631 O O . LEU A 1 83 ? 16.772 -22.926 -30.606 1 88.55 83 LEU A O 1
ATOM 635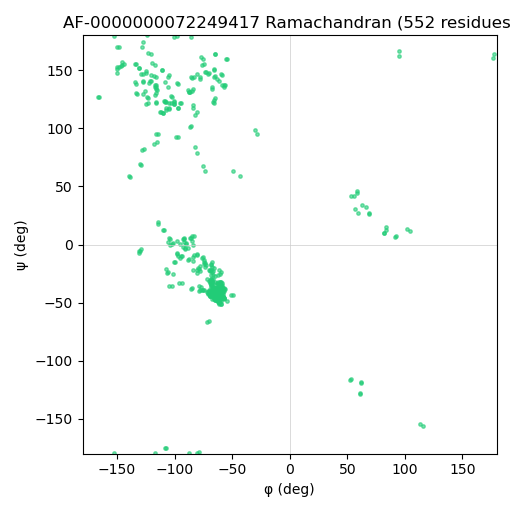 N N . ARG A 1 84 ? 17.884 -24.137 -29.095 1 89.3 84 ARG A N 1
ATOM 636 C CA . ARG A 1 84 ? 19.14 -23.984 -29.822 1 89.3 84 ARG A CA 1
ATOM 637 C C . ARG A 1 84 ? 19.052 -24.615 -31.207 1 89.3 84 ARG A C 1
ATOM 639 O O . ARG A 1 84 ? 19.489 -24.02 -32.195 1 89.3 84 ARG A O 1
ATOM 646 N N . VAL A 1 85 ? 18.48 -25.769 -31.225 1 91.46 85 VAL A N 1
ATOM 647 C CA . VAL A 1 85 ? 18.321 -26.493 -32.482 1 91.46 85 VAL A CA 1
ATOM 648 C C . VAL A 1 85 ? 17.388 -25.719 -33.41 1 91.46 85 VAL A C 1
ATOM 650 O O . VAL A 1 85 ? 17.685 -25.542 -34.594 1 91.46 85 VAL A O 1
ATOM 653 N N . GLU A 1 86 ? 16.355 -25.286 -32.868 1 91.95 86 GLU A N 1
ATOM 654 C CA . GLU A 1 86 ? 15.39 -24.523 -33.654 1 91.95 86 GLU A CA 1
ATOM 655 C C . GLU A 1 86 ? 16.015 -23.245 -34.206 1 91.95 86 GLU A C 1
ATOM 657 O O . GLU A 1 86 ? 15.803 -22.896 -35.369 1 91.95 86 GLU A O 1
ATOM 662 N N . ALA A 1 87 ? 16.684 -22.555 -33.381 1 91.7 87 ALA A N 1
ATOM 663 C CA . ALA A 1 87 ? 17.345 -21.318 -33.789 1 91.7 87 ALA A CA 1
ATOM 664 C C . ALA A 1 87 ? 18.353 -21.576 -34.905 1 91.7 87 ALA A C 1
ATOM 666 O O . ALA A 1 87 ? 18.441 -20.804 -35.862 1 91.7 87 ALA A O 1
ATOM 667 N N . ALA A 1 88 ? 19.086 -22.664 -34.826 1 93.45 88 ALA A N 1
ATOM 668 C CA . ALA A 1 88 ? 20.063 -23.034 -35.847 1 93.45 88 ALA A CA 1
ATOM 669 C C . ALA A 1 88 ? 19.377 -23.354 -37.172 1 93.45 88 ALA A C 1
ATOM 671 O O . ALA A 1 88 ? 19.857 -22.96 -38.237 1 93.45 88 ALA A O 1
ATOM 672 N N . ASN A 1 89 ? 18.308 -24.003 -37.031 1 94.37 89 ASN A N 1
ATOM 673 C CA . ASN A 1 89 ? 17.564 -24.409 -38.219 1 94.37 89 ASN A CA 1
ATOM 674 C C . ASN A 1 89 ? 16.994 -23.203 -38.962 1 94.37 89 ASN A C 1
ATOM 676 O O . ASN A 1 89 ? 17.031 -23.153 -40.193 1 94.37 89 ASN A O 1
ATOM 680 N N . VAL A 1 90 ? 16.491 -22.275 -38.224 1 94.23 90 VAL A N 1
ATOM 681 C CA . VAL A 1 90 ? 15.839 -21.12 -38.832 1 94.23 90 VAL A CA 1
ATOM 682 C C . VAL A 1 90 ? 16.872 -20.031 -39.111 1 94.23 90 VAL A C 1
ATOM 684 O O . VAL A 1 90 ? 16.596 -19.077 -39.842 1 94.23 90 VAL A O 1
ATOM 687 N N . GLY A 1 91 ? 18.014 -20.166 -38.555 1 94.5 91 GLY A N 1
ATOM 688 C CA . GLY A 1 91 ? 19.081 -19.2 -38.765 1 94.5 91 GLY A CA 1
ATOM 689 C C . GLY A 1 91 ? 18.799 -17.852 -38.13 1 94.5 91 GLY A C 1
ATOM 690 O O . GLY A 1 91 ? 19.129 -16.81 -38.7 1 94.5 91 GLY A O 1
ATOM 691 N N . SER A 1 92 ? 18.049 -17.868 -37.151 1 95.57 92 SER A N 1
ATOM 692 C CA . SER A 1 92 ? 17.689 -16.637 -36.455 1 95.57 92 SER A CA 1
ATOM 693 C C . SER A 1 92 ? 17.574 -16.864 -34.952 1 95.57 92 SER A C 1
ATOM 695 O O . SER A 1 92 ? 17.37 -17.994 -34.504 1 95.57 92 SER A O 1
ATOM 697 N N . LEU A 1 93 ? 17.75 -15.799 -34.158 1 94.92 93 LEU A N 1
ATOM 698 C CA . LEU A 1 93 ? 17.631 -15.862 -32.706 1 94.92 93 LEU A CA 1
ATOM 699 C C . LEU A 1 93 ? 16.179 -15.694 -32.272 1 94.92 93 LEU A C 1
ATOM 701 O O . LEU A 1 93 ? 15.88 -15.694 -31.075 1 94.92 93 LEU A O 1
ATOM 705 N N . GLN A 1 94 ? 15.215 -15.638 -33.151 1 94.69 94 GLN A N 1
ATOM 706 C CA . GLN A 1 94 ? 13.812 -15.329 -32.898 1 94.69 94 GLN A CA 1
ATOM 707 C C . GLN A 1 94 ? 13.174 -16.375 -31.987 1 94.69 94 GLN A C 1
ATOM 709 O O . GLN A 1 94 ? 12.37 -16.038 -31.115 1 94.69 94 GLN A O 1
ATOM 714 N N . PRO A 1 95 ? 13.534 -17.588 -32.179 1 91.46 95 PRO A N 1
ATOM 715 C CA . PRO A 1 95 ? 12.948 -18.578 -31.272 1 91.46 95 PRO A CA 1
ATOM 716 C C . PRO A 1 95 ? 13.268 -18.296 -29.806 1 91.46 95 PRO A C 1
ATOM 718 O O . PRO A 1 95 ? 12.42 -18.504 -28.935 1 91.46 95 PRO A O 1
ATOM 721 N N . TYR A 1 96 ? 14.442 -17.782 -29.505 1 91.51 96 TYR A N 1
ATOM 722 C CA . TYR A 1 96 ? 14.813 -17.407 -28.145 1 91.51 96 TYR A CA 1
ATOM 723 C C . TYR A 1 96 ? 13.99 -16.219 -27.663 1 91.51 96 TYR A C 1
ATOM 725 O O . TYR A 1 96 ? 13.55 -16.187 -26.511 1 91.51 96 TYR A O 1
ATOM 733 N N . VAL A 1 97 ? 13.744 -15.321 -28.485 1 94.94 97 VAL A N 1
ATOM 734 C CA . VAL A 1 97 ? 12.985 -14.116 -28.165 1 94.94 97 VAL A CA 1
ATOM 735 C C . VAL A 1 97 ? 11.546 -14.49 -27.815 1 94.94 97 VAL A C 1
ATOM 737 O O . VAL A 1 97 ? 11.015 -14.051 -26.792 1 94.94 97 VAL A O 1
ATOM 740 N N . ASP A 1 98 ? 11.006 -15.326 -28.636 1 92.66 98 ASP A N 1
ATOM 741 C CA . ASP A 1 98 ? 9.612 -15.72 -28.456 1 92.66 98 ASP A CA 1
ATOM 742 C C . ASP A 1 98 ? 9.426 -16.506 -27.16 1 92.66 98 ASP A C 1
ATOM 744 O O . ASP A 1 98 ? 8.487 -16.252 -26.403 1 92.66 98 ASP A O 1
ATOM 748 N N . PHE A 1 99 ? 10.338 -17.356 -27.01 1 88.88 99 PHE A N 1
ATOM 749 C CA . PHE A 1 99 ? 10.285 -18.172 -25.803 1 88.88 99 PHE A CA 1
ATOM 750 C C . PHE A 1 99 ? 10.392 -17.302 -24.556 1 88.88 99 PHE A C 1
ATOM 752 O O . PHE A 1 99 ? 9.56 -17.399 -23.652 1 88.88 99 PHE A O 1
ATOM 759 N N . ASN A 1 100 ? 11.348 -16.47 -24.557 1 93.46 100 ASN A N 1
ATOM 760 C CA . ASN A 1 100 ? 11.604 -15.616 -23.402 1 93.46 100 ASN A CA 1
ATOM 761 C C . ASN A 1 100 ? 10.441 -14.664 -23.14 1 93.46 100 ASN A C 1
ATOM 763 O O . ASN A 1 100 ? 10.037 -14.471 -21.992 1 93.46 100 ASN A O 1
ATOM 767 N N . ARG A 1 101 ? 9.842 -14.087 -24.169 1 96.31 101 ARG A N 1
ATOM 768 C CA . ARG A 1 101 ? 8.747 -13.133 -24.027 1 96.31 101 ARG A CA 1
ATOM 769 C C . ARG A 1 101 ? 7.489 -13.817 -23.503 1 96.31 101 ARG A C 1
ATOM 771 O O . ARG A 1 101 ? 6.699 -13.207 -22.78 1 96.31 101 ARG A O 1
ATOM 778 N N . ARG A 1 102 ? 7.327 -15.072 -23.865 1 94.27 102 ARG A N 1
ATOM 779 C CA . ARG A 1 102 ? 6.183 -15.827 -23.364 1 94.27 102 ARG A CA 1
ATOM 780 C C . ARG A 1 102 ? 6.22 -15.932 -21.843 1 94.27 102 ARG A C 1
ATOM 782 O O . ARG A 1 102 ? 5.181 -15.853 -21.185 1 94.27 102 ARG A O 1
ATOM 789 N N . PHE A 1 103 ? 7.366 -16.092 -21.351 1 94.55 103 PHE A N 1
ATOM 790 C CA . PHE A 1 103 ? 7.528 -16.126 -19.902 1 94.55 103 PHE A CA 1
ATOM 791 C C . PHE A 1 103 ? 7.1 -14.802 -19.279 1 94.55 103 PHE A C 1
ATOM 793 O O . PHE A 1 103 ? 6.36 -14.785 -18.293 1 94.55 103 PHE A O 1
ATOM 800 N N . GLY A 1 104 ? 7.575 -13.714 -19.813 1 97.08 104 GLY A N 1
ATOM 801 C CA . GLY A 1 104 ? 7.174 -12.396 -19.348 1 97.08 104 GLY A CA 1
ATOM 802 C C . GLY A 1 104 ? 5.677 -12.163 -19.435 1 97.08 104 GLY A C 1
ATOM 803 O O . GLY A 1 104 ? 5.083 -11.569 -18.533 1 97.08 104 GLY A O 1
ATOM 804 N N . ALA A 1 105 ? 5.086 -12.619 -20.509 1 97.82 105 ALA A N 1
ATOM 805 C CA . ALA A 1 105 ? 3.645 -12.475 -20.7 1 97.82 105 ALA A CA 1
ATOM 806 C C . ALA A 1 105 ? 2.871 -13.224 -19.619 1 97.82 105 ALA A C 1
ATOM 808 O O . ALA A 1 105 ? 1.834 -12.751 -19.149 1 97.82 105 ALA A O 1
ATOM 809 N N . MET A 1 106 ? 3.365 -14.352 -19.253 1 97.91 106 MET A N 1
ATOM 810 C CA . MET A 1 106 ? 2.741 -15.12 -18.18 1 97.91 106 MET A CA 1
ATOM 811 C C . MET A 1 106 ? 2.792 -14.353 -16.862 1 97.91 106 MET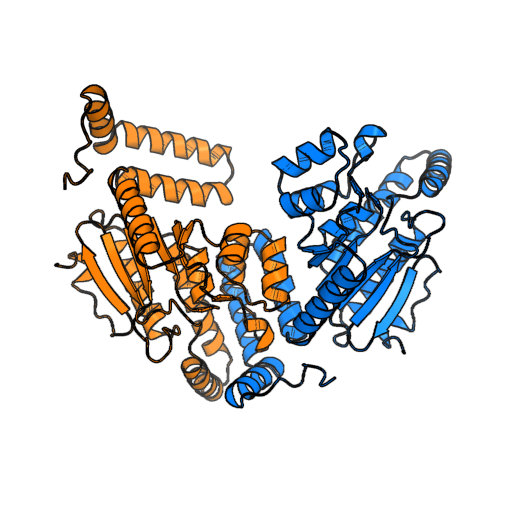 A C 1
ATOM 813 O O . MET A 1 106 ? 1.787 -14.255 -16.157 1 97.91 106 MET A O 1
ATOM 817 N N . LEU A 1 107 ? 3.948 -13.805 -16.521 1 98.17 107 LEU A N 1
ATOM 818 C CA . LEU A 1 107 ? 4.094 -13.042 -15.286 1 98.17 107 LEU A CA 1
ATOM 819 C C . LEU A 1 107 ? 3.161 -11.837 -15.278 1 98.17 107 LEU A C 1
ATOM 821 O O . LEU A 1 107 ? 2.53 -11.541 -14.26 1 98.17 107 LEU A O 1
ATOM 825 N N . GLU A 1 108 ? 3.029 -11.157 -16.403 1 97.92 108 GLU A N 1
ATOM 826 C CA . GLU A 1 108 ? 2.105 -10.033 -16.524 1 97.92 108 GLU A CA 1
ATOM 827 C C . GLU A 1 108 ? 0.667 -10.472 -16.264 1 97.92 108 GLU A C 1
ATOM 829 O O . GLU A 1 108 ? -0.088 -9.772 -15.585 1 97.92 108 GLU A O 1
ATOM 834 N N . GLN A 1 109 ? 0.358 -11.583 -16.856 1 98.26 109 GLN A N 1
ATOM 835 C CA . GLN A 1 109 ? -1.002 -12.098 -16.738 1 98.26 109 GLN A CA 1
ATOM 836 C C . GLN A 1 109 ? -1.329 -12.462 -15.293 1 98.26 109 GLN A C 1
ATOM 838 O O . GLN A 1 109 ? -2.406 -12.133 -14.792 1 98.26 109 GLN A O 1
ATOM 843 N N . VAL A 1 110 ? -0.428 -13.118 -14.625 1 98.39 110 VAL A N 1
ATOM 844 C CA . VAL A 1 110 ? -0.641 -13.509 -13.235 1 98.39 110 VAL A CA 1
ATOM 845 C C . VAL A 1 110 ? -0.731 -12.263 -12.356 1 98.39 110 VAL A C 1
ATOM 847 O O . VAL A 1 110 ? -1.604 -12.169 -11.49 1 98.39 110 VAL A O 1
ATOM 850 N N . GLU A 1 111 ? 0.118 -11.319 -12.552 1 97.31 111 GLU A N 1
ATOM 851 C CA . GLU A 1 111 ? 0.117 -10.082 -11.776 1 97.31 111 GLU A CA 1
ATOM 852 C C . GLU A 1 111 ? -1.211 -9.344 -11.915 1 97.31 111 GLU A C 1
ATOM 854 O O . GLU A 1 111 ? -1.728 -8.796 -10.939 1 97.31 111 GLU A O 1
ATOM 859 N N . ALA A 1 112 ? -1.758 -9.375 -13.086 1 96.59 112 ALA A N 1
ATOM 860 C CA . ALA A 1 112 ? -2.941 -8.579 -13.405 1 96.59 112 ALA A CA 1
ATOM 861 C C . ALA A 1 112 ? -4.22 -9.364 -13.13 1 96.59 112 ALA A C 1
ATOM 863 O O . ALA A 1 112 ? -5.324 -8.86 -13.349 1 96.59 112 ALA A O 1
ATOM 864 N N . ALA A 1 113 ? -4.083 -10.609 -12.741 1 97.92 113 ALA A N 1
ATOM 865 C CA . ALA A 1 113 ? -5.261 -11.442 -12.513 1 97.92 113 ALA A CA 1
ATOM 866 C C . ALA A 1 113 ? -6.2 -10.798 -11.497 1 97.92 113 ALA A C 1
ATOM 868 O O . ALA A 1 113 ? -5.75 -10.235 -10.497 1 97.92 113 ALA A O 1
ATOM 869 N N . PRO A 1 114 ? -7.483 -10.823 -11.749 1 97.52 114 PRO A N 1
ATOM 870 C CA . PRO A 1 114 ? -8.433 -10.255 -10.789 1 97.52 114 PRO A CA 1
ATOM 871 C C . PRO A 1 114 ? -8.492 -11.041 -9.481 1 97.52 114 PRO A C 1
ATOM 873 O O . PRO A 1 114 ? -8.901 -10.501 -8.45 1 97.52 114 PRO A O 1
ATOM 876 N N . GLN A 1 115 ? -8.168 -12.308 -9.51 1 98.1 115 GLN A N 1
ATOM 877 C CA . GLN A 1 115 ? -8.127 -13.133 -8.306 1 98.1 115 GLN A CA 1
ATOM 878 C C . GLN A 1 115 ? -6.944 -12.754 -7.42 1 98.1 115 GLN A C 1
ATOM 880 O O . GLN A 1 115 ? -5.893 -12.348 -7.919 1 98.1 115 GLN A O 1
ATOM 885 N N . THR A 1 116 ? -7.106 -12.855 -6.119 1 98.4 116 THR A N 1
ATOM 886 C CA . THR A 1 116 ? -5.955 -12.77 -5.227 1 98.4 116 THR A CA 1
ATOM 887 C C . THR A 1 116 ? -5.012 -13.949 -5.448 1 98.4 116 THR A C 1
ATOM 889 O O . THR A 1 116 ? -5.442 -15.105 -5.443 1 98.4 116 THR A O 1
ATOM 892 N N . VAL A 1 117 ? -3.761 -13.691 -5.695 1 98.81 117 VAL A N 1
ATOM 893 C CA . VAL A 1 117 ? -2.788 -14.748 -5.949 1 98.81 117 VAL A CA 1
ATOM 894 C C . VAL A 1 117 ? -1.902 -14.942 -4.721 1 98.81 117 VAL A C 1
ATOM 896 O O . VAL A 1 117 ? -1.227 -14.008 -4.281 1 98.81 117 VAL A O 1
ATOM 899 N N . VAL A 1 118 ? -1.895 -16.146 -4.193 1 98.84 118 VAL A N 1
ATOM 900 C CA . VAL A 1 118 ? -1.082 -16.524 -3.042 1 98.84 118 VAL A CA 1
ATOM 901 C C . VAL A 1 118 ? -0.06 -17.58 -3.455 1 98.84 118 VAL A C 1
ATOM 903 O O . VAL A 1 118 ? -0.399 -18.545 -4.146 1 98.84 118 VAL A O 1
ATOM 906 N N . VAL A 1 119 ? 1.212 -17.388 -3.03 1 98.87 119 VAL A N 1
ATOM 907 C CA . VAL A 1 119 ? 2.21 -18.409 -3.329 1 98.87 119 VAL A CA 1
ATOM 908 C C . VAL A 1 119 ? 2.736 -19.014 -2.029 1 98.87 119 VAL A C 1
ATOM 910 O O . VAL A 1 119 ? 2.909 -18.307 -1.033 1 98.87 119 VAL A O 1
ATOM 913 N N . ILE A 1 120 ? 2.876 -20.308 -2.015 1 98.85 120 ILE A N 1
ATOM 914 C CA . ILE A 1 120 ? 3.536 -21.07 -0.96 1 98.85 120 ILE A CA 1
ATOM 915 C C . ILE A 1 120 ? 4.914 -21.523 -1.436 1 98.85 120 ILE A C 1
ATOM 917 O O . ILE A 1 120 ? 5.024 -22.314 -2.376 1 98.85 120 ILE A O 1
ATOM 921 N N . LEU A 1 121 ? 5.928 -21.038 -0.726 1 98.84 121 LEU A N 1
ATOM 922 C CA . LEU A 1 121 ? 7.283 -21.169 -1.252 1 98.84 121 LEU A CA 1
ATOM 923 C C . LEU A 1 121 ? 8.11 -22.118 -0.393 1 98.84 121 LEU A C 1
ATOM 925 O O . LEU A 1 121 ? 8.377 -21.831 0.777 1 98.84 121 LEU A O 1
ATOM 929 N N . GLU A 1 122 ? 8.463 -23.216 -1.019 1 98.46 122 GLU A N 1
ATOM 930 C CA . GLU A 1 122 ? 9.275 -24.262 -0.404 1 98.46 122 GLU A CA 1
ATOM 931 C C . GLU A 1 122 ? 10.432 -24.669 -1.312 1 98.46 122 GLU A C 1
ATOM 933 O O . GLU A 1 122 ? 10.312 -24.621 -2.538 1 98.46 122 GLU A O 1
ATOM 938 N N . GLY A 1 123 ? 11.52 -25.129 -0.678 1 98.15 123 GLY A N 1
ATOM 939 C CA . GLY A 1 123 ? 12.65 -25.58 -1.475 1 98.15 123 GLY A CA 1
ATOM 940 C C . GLY A 1 123 ? 13.236 -24.489 -2.351 1 98.15 123 GLY A C 1
ATOM 941 O O . GLY A 1 123 ? 13.493 -23.379 -1.88 1 98.15 123 GLY A O 1
ATOM 942 N N . ALA A 1 124 ? 13.368 -24.742 -3.584 1 98.32 124 ALA A N 1
ATOM 943 C CA . ALA A 1 124 ? 13.996 -23.795 -4.501 1 98.32 124 ALA A CA 1
ATOM 944 C C . ALA A 1 124 ? 12.968 -22.826 -5.078 1 98.32 124 ALA A C 1
ATOM 946 O O . ALA A 1 124 ? 11.882 -23.238 -5.492 1 98.32 124 ALA A O 1
ATOM 947 N N . VAL A 1 125 ? 13.268 -21.574 -5.08 1 98.54 125 VAL A N 1
ATOM 948 C CA . VAL A 1 125 ? 12.551 -20.469 -5.707 1 98.54 125 VAL A CA 1
ATOM 949 C C . VAL A 1 125 ? 13.511 -19.651 -6.567 1 98.54 125 VAL A C 1
ATOM 951 O O . VAL A 1 125 ? 13.957 -18.576 -6.159 1 98.54 125 VAL A O 1
ATOM 954 N N . LEU A 1 126 ? 13.774 -20.132 -7.79 1 96.94 126 LEU A N 1
ATOM 955 C CA . LEU A 1 126 ? 14.867 -19.59 -8.591 1 96.94 126 LEU A CA 1
ATOM 956 C C . LEU A 1 126 ? 14.364 -19.126 -9.954 1 96.94 126 LEU A C 1
ATOM 958 O O . LEU A 1 126 ? 13.453 -19.731 -10.523 1 96.94 126 LEU A O 1
ATOM 962 N N . GLY A 1 127 ? 14.979 -18.155 -10.473 1 94.36 127 GLY A N 1
ATOM 963 C CA . GLY A 1 127 ? 14.675 -17.69 -11.817 1 94.36 127 GLY A CA 1
ATOM 964 C C . GLY A 1 127 ? 13.199 -17.415 -12.033 1 94.36 127 GLY A C 1
ATOM 965 O O . GLY A 1 127 ? 12.592 -16.636 -11.295 1 94.36 127 GLY A O 1
ATOM 966 N N . GLY A 1 128 ? 12.64 -18.147 -12.896 1 93.91 128 GLY A N 1
ATOM 967 C CA . GLY A 1 128 ? 11.221 -17.992 -13.175 1 93.91 128 GLY A CA 1
ATOM 968 C C . GLY A 1 128 ? 10.348 -18.17 -11.948 1 93.91 128 GLY A C 1
ATOM 969 O O . GLY A 1 128 ? 9.325 -17.498 -11.805 1 93.91 128 GLY A O 1
ATOM 970 N N . GLY A 1 129 ? 10.738 -19.087 -11.136 1 97.17 129 GLY A N 1
ATOM 971 C CA . GLY A 1 129 ? 10.02 -19.248 -9.881 1 97.17 129 GLY A CA 1
ATOM 972 C C . GLY A 1 129 ? 10.072 -18.013 -9.001 1 97.17 129 GLY A C 1
ATOM 973 O O . GLY A 1 129 ? 9.077 -17.652 -8.37 1 97.17 129 GLY A O 1
ATOM 974 N N . PHE A 1 130 ? 11.245 -17.4 -8.968 1 97.64 130 PHE A N 1
ATOM 975 C CA . PHE A 1 130 ? 11.409 -16.151 -8.234 1 97.64 130 PHE A CA 1
ATOM 976 C C . PHE A 1 130 ? 10.529 -15.056 -8.825 1 97.64 130 PHE A C 1
ATOM 978 O O . PHE A 1 130 ? 9.918 -14.278 -8.089 1 97.64 130 PHE A O 1
ATOM 985 N N . GLY A 1 131 ? 10.443 -14.995 -10.113 1 97.27 131 GLY A N 1
ATOM 986 C CA . GLY A 1 131 ? 9.535 -14.076 -10.781 1 97.27 131 GLY A CA 1
ATOM 987 C C . GLY A 1 131 ? 8.085 -14.274 -10.381 1 97.27 131 GLY A C 1
ATOM 988 O O . GLY A 1 131 ? 7.379 -13.307 -10.089 1 97.27 131 GLY A O 1
ATOM 989 N N . LEU A 1 132 ? 7.668 -15.501 -10.351 1 97.98 132 LEU A N 1
ATOM 990 C CA . LEU A 1 132 ? 6.3 -15.827 -9.964 1 97.98 132 LEU A CA 1
ATOM 991 C C . LEU A 1 132 ? 6.025 -15.4 -8.526 1 97.98 132 LEU A C 1
ATOM 993 O O . LEU A 1 132 ? 4.945 -14.89 -8.22 1 97.98 132 LEU A O 1
ATOM 997 N N . ALA A 1 133 ? 6.963 -15.615 -7.652 1 98.29 133 ALA A N 1
ATOM 998 C CA . ALA A 1 133 ? 6.838 -15.166 -6.268 1 98.29 133 ALA A CA 1
ATOM 999 C C . ALA A 1 133 ? 6.638 -13.655 -6.197 1 98.29 133 ALA A C 1
ATOM 1001 O O . ALA A 1 133 ? 5.8 -13.169 -5.433 1 98.29 133 ALA A O 1
ATOM 1002 N N . CYS A 1 134 ? 7.311 -12.938 -7.053 1 98.06 134 CYS A N 1
ATOM 1003 C CA . CYS A 1 134 ? 7.348 -11.483 -6.969 1 98.06 134 CYS A CA 1
ATOM 1004 C C . CYS A 1 134 ? 6.063 -10.872 -7.516 1 98.06 134 CYS A C 1
ATOM 1006 O O . CYS A 1 134 ? 5.713 -9.742 -7.172 1 98.06 134 CYS A O 1
ATOM 1008 N N . VAL A 1 135 ? 5.323 -11.573 -8.365 1 97.83 135 VAL A N 1
ATOM 1009 C CA . VAL A 1 135 ? 4.113 -10.983 -8.926 1 97.83 135 VAL A CA 1
ATOM 1010 C C . VAL A 1 135 ? 2.899 -11.411 -8.103 1 97.83 135 VAL A C 1
ATOM 1012 O O . VAL A 1 135 ? 1.768 -11.027 -8.408 1 97.83 135 VAL A O 1
ATOM 1015 N N . SER A 1 136 ? 3.099 -12.182 -7.081 1 98.45 136 SER A N 1
ATOM 1016 C CA . SER A 1 136 ? 2.007 -12.627 -6.221 1 98.45 136 SER A CA 1
ATOM 1017 C C . SER A 1 136 ? 1.532 -11.504 -5.305 1 98.45 136 SER A C 1
ATOM 1019 O O . SER A 1 136 ? 2.259 -10.536 -5.072 1 98.45 136 SER A O 1
ATOM 1021 N N . ASP A 1 137 ? 0.329 -11.643 -4.814 1 98.2 137 ASP A N 1
ATOM 1022 C CA . ASP A 1 137 ? -0.227 -10.673 -3.876 1 98.2 137 ASP A CA 1
ATOM 1023 C C . ASP A 1 137 ? 0.204 -10.984 -2.444 1 98.2 137 ASP A C 1
ATOM 1025 O O . ASP A 1 137 ? 0.385 -10.074 -1.633 1 98.2 137 ASP A O 1
ATOM 1029 N N . VAL A 1 138 ? 0.275 -12.253 -2.121 1 98.34 138 VAL A N 1
ATOM 1030 C CA . VAL A 1 138 ? 0.704 -12.741 -0.815 1 98.34 138 VAL A CA 1
ATOM 1031 C C . VAL A 1 138 ? 1.711 -13.875 -0.993 1 98.34 138 VAL A C 1
ATOM 1033 O O . VAL A 1 138 ? 1.472 -14.811 -1.759 1 98.34 138 VAL A O 1
ATOM 1036 N N . ALA A 1 139 ? 2.805 -13.771 -0.317 1 98.77 139 ALA A N 1
ATOM 1037 C CA . ALA A 1 139 ? 3.845 -14.795 -0.383 1 98.77 139 ALA A CA 1
ATOM 1038 C C . ALA A 1 139 ? 4.188 -15.32 1.008 1 98.77 139 ALA A C 1
ATOM 1040 O O . ALA A 1 139 ? 4.555 -14.547 1.896 1 98.77 139 ALA A O 1
ATOM 1041 N N . ILE A 1 140 ? 4.032 -16.62 1.228 1 98.75 140 ILE A N 1
ATOM 1042 C CA . ILE A 1 140 ? 4.382 -17.311 2.464 1 98.75 140 ILE A CA 1
ATOM 1043 C C . ILE A 1 140 ? 5.495 -18.321 2.194 1 98.75 140 ILE A C 1
ATOM 1045 O O . ILE A 1 140 ? 5.378 -19.156 1.294 1 98.75 140 ILE A O 1
ATOM 1049 N N . SER A 1 141 ? 6.532 -18.29 2.984 1 98.71 141 SER A N 1
ATOM 1050 C CA . SER A 1 141 ? 7.701 -19.111 2.685 1 98.71 141 SER A CA 1
ATOM 1051 C C . SER A 1 141 ? 8.121 -19.938 3.895 1 98.71 141 SER A C 1
ATOM 1053 O O . SER A 1 141 ? 8.017 -19.477 5.034 1 98.71 141 SER A O 1
ATOM 1055 N N . ARG A 1 142 ? 8.627 -21.104 3.563 1 98.34 142 ARG A N 1
ATOM 1056 C CA . ARG A 1 142 ? 9.434 -21.791 4.567 1 98.34 142 ARG A CA 1
ATOM 1057 C C . ARG A 1 142 ? 10.712 -21.014 4.867 1 98.34 142 ARG A C 1
ATOM 1059 O O . ARG A 1 142 ? 11.29 -20.391 3.975 1 98.34 142 ARG A O 1
ATOM 1066 N N . ASP A 1 143 ? 11.196 -21.154 6.117 1 97.9 143 ASP A N 1
ATOM 1067 C CA . ASP A 1 143 ? 12.395 -20.423 6.516 1 97.9 143 ASP A CA 1
ATOM 1068 C C . ASP A 1 143 ? 13.622 -20.926 5.759 1 97.9 143 ASP A C 1
ATOM 1070 O O . ASP A 1 143 ? 14.567 -20.169 5.525 1 97.9 143 ASP A O 1
ATOM 1074 N N . ASN A 1 144 ? 13.575 -22.131 5.258 1 97.75 144 ASN A N 1
ATOM 1075 C CA . ASN A 1 144 ? 14.746 -22.731 4.628 1 97.75 144 ASN A CA 1
ATOM 1076 C C . ASN A 1 144 ? 14.615 -22.752 3.108 1 97.75 144 ASN A C 1
ATOM 1078 O O . ASN A 1 144 ? 15.412 -23.392 2.42 1 97.75 144 ASN A O 1
ATOM 1082 N N . ALA A 1 145 ? 13.561 -22.145 2.585 1 98.32 145 ALA A N 1
ATOM 1083 C CA . ALA A 1 145 ? 13.477 -22.018 1.133 1 98.32 145 ALA A CA 1
ATOM 1084 C C . ALA A 1 145 ? 14.669 -21.243 0.579 1 98.32 145 ALA A C 1
ATOM 1086 O O . ALA A 1 145 ? 15.208 -20.359 1.249 1 98.32 145 ALA A O 1
ATOM 1087 N N . GLN A 1 146 ? 15.084 -21.626 -0.616 1 98.4 146 GLN A N 1
ATOM 1088 C CA . GLN A 1 146 ? 16.246 -21.002 -1.239 1 98.4 146 GLN A CA 1
ATOM 1089 C C . GLN A 1 146 ? 15.835 -20.132 -2.423 1 98.4 146 GLN A C 1
ATOM 1091 O O . GLN A 1 146 ? 15.254 -20.626 -3.391 1 98.4 146 GLN A O 1
ATOM 1096 N N . PHE A 1 147 ? 16.253 -18.875 -2.309 1 98.35 147 PHE A N 1
ATOM 1097 C CA . PHE A 1 147 ? 15.903 -17.888 -3.324 1 98.35 147 PHE A CA 1
ATOM 1098 C C . PHE A 1 147 ? 17.136 -17.463 -4.113 1 98.35 147 PHE A C 1
ATOM 1100 O O . PHE A 1 147 ? 18.247 -17.447 -3.578 1 98.35 147 PHE A O 1
ATOM 1107 N N . GLY A 1 148 ? 16.815 -17.09 -5.439 1 96.17 148 GLY A N 1
ATOM 1108 C CA . GLY A 1 148 ? 17.951 -16.527 -6.151 1 96.17 148 GLY A CA 1
ATOM 1109 C C . GLY A 1 148 ? 17.643 -16.197 -7.599 1 96.17 148 GLY A C 1
ATOM 1110 O O . GLY A 1 148 ? 16.653 -16.679 -8.154 1 96.17 148 GLY A O 1
ATOM 1111 N N . LEU A 1 149 ? 18.483 -15.328 -8.168 1 94.78 149 LEU A N 1
ATOM 1112 C CA . LEU A 1 149 ? 18.577 -14.989 -9.584 1 94.78 149 LEU A CA 1
ATOM 1113 C C . LEU A 1 149 ? 19.926 -15.413 -10.155 1 94.78 149 LEU A C 1
ATOM 1115 O O . LEU A 1 149 ? 20.818 -14.58 -10.336 1 94.78 149 LEU A O 1
ATOM 1119 N N . PRO A 1 150 ? 20.019 -16.611 -10.61 1 91.53 150 PRO A N 1
ATOM 1120 C CA . PRO A 1 150 ? 21.334 -17.149 -10.964 1 91.53 150 PRO A CA 1
ATOM 1121 C C . PRO A 1 150 ? 21.763 -16.775 -12.381 1 91.53 150 PRO A C 1
ATOM 1123 O O . PRO A 1 150 ? 22.874 -17.105 -12.801 1 91.53 150 PRO A O 1
ATOM 1126 N N . GLU A 1 151 ? 21.057 -16.032 -13.124 1 92 151 GLU A N 1
ATOM 1127 C CA . GLU A 1 151 ? 21.209 -15.835 -14.562 1 92 151 GLU A CA 1
ATOM 1128 C C . GLU A 1 151 ? 22.581 -15.256 -14.898 1 92 151 GLU A C 1
ATOM 1130 O O . GLU A 1 151 ? 23.251 -15.729 -15.818 1 92 151 GLU A O 1
ATOM 1135 N N . THR A 1 152 ? 22.983 -14.306 -14.119 1 92.12 152 THR A N 1
ATOM 1136 C CA . THR A 1 152 ? 24.25 -13.665 -14.454 1 92.12 152 THR A CA 1
ATOM 1137 C C . THR A 1 152 ? 25.416 -14.626 -14.24 1 92.12 152 THR A C 1
ATOM 1139 O O . THR A 1 152 ? 26.437 -14.533 -14.924 1 92.12 152 THR A O 1
ATOM 1142 N N . GLY A 1 153 ? 25.287 -15.529 -13.323 1 91.02 153 GLY A N 1
ATOM 1143 C CA . GLY A 1 153 ? 26.3 -16.554 -13.132 1 91.02 153 GLY A CA 1
ATOM 1144 C C . GLY A 1 153 ? 26.376 -17.54 -14.282 1 91.02 153 GLY A C 1
ATOM 1145 O O . GLY A 1 153 ? 27.381 -18.235 -14.445 1 91.02 153 GLY A O 1
ATOM 1146 N N . LEU A 1 154 ? 25.376 -17.598 -15.11 1 88.84 154 LEU A N 1
ATOM 1147 C CA . LEU A 1 154 ? 25.3 -18.505 -16.25 1 88.84 154 LEU A CA 1
ATOM 1148 C C . LEU A 1 154 ? 25.577 -17.764 -17.554 1 88.84 154 LEU A C 1
ATOM 1150 O O . LEU A 1 154 ? 25.486 -18.348 -18.636 1 88.84 154 LEU A O 1
ATOM 1154 N N . GLY A 1 155 ? 25.84 -16.401 -17.466 1 91.46 155 GLY A N 1
ATOM 1155 C CA . GLY A 1 155 ? 26.119 -15.615 -18.657 1 91.46 155 GLY A CA 1
ATOM 1156 C C . GLY A 1 155 ? 24.864 -15.159 -19.377 1 91.46 155 GLY A C 1
ATOM 1157 O O . GLY A 1 155 ? 24.914 -14.803 -20.557 1 91.46 155 GLY A O 1
ATOM 1158 N N . VAL A 1 156 ? 23.741 -15.303 -18.723 1 91.18 156 VAL A N 1
ATOM 1159 C CA . VAL A 1 156 ? 22.494 -14.82 -19.307 1 91.18 156 VAL A CA 1
ATOM 1160 C C . VAL A 1 156 ? 21.901 -13.723 -18.426 1 91.18 156 VAL A C 1
ATOM 1162 O O . VAL A 1 156 ? 22.558 -13.237 -17.502 1 91.18 156 VAL A O 1
ATOM 1165 N N . ILE A 1 157 ? 20.757 -13.177 -18.797 1 93.31 157 ILE A N 1
ATOM 1166 C CA . ILE A 1 157 ? 20.162 -12.06 -18.071 1 93.31 157 ILE A CA 1
ATOM 1167 C C . ILE A 1 157 ? 18.768 -12.448 -17.581 1 93.31 157 ILE A C 1
ATOM 1169 O O . ILE A 1 157 ? 18.041 -13.171 -18.267 1 93.31 157 ILE A O 1
ATOM 1173 N N . PRO A 1 158 ? 18.437 -12.041 -16.414 1 94.29 158 PRO A N 1
ATOM 1174 C CA . PRO A 1 158 ? 17.057 -12.235 -15.965 1 94.29 158 PRO A CA 1
ATOM 1175 C C . PRO A 1 158 ? 16.076 -11.28 -16.641 1 94.29 158 PRO A C 1
ATOM 1177 O O . PRO A 1 158 ? 15.406 -10.497 -15.964 1 94.29 158 PRO A O 1
ATOM 1180 N N . ALA A 1 159 ? 15.942 -11.38 -17.881 1 94.01 159 ALA A N 1
ATOM 1181 C CA . ALA A 1 159 ? 15.337 -10.394 -18.773 1 94.01 159 ALA A CA 1
ATOM 1182 C C . ALA A 1 159 ? 13.878 -10.142 -18.404 1 94.01 159 ALA A C 1
ATOM 1184 O O . ALA A 1 159 ? 13.45 -8.992 -18.286 1 94.01 159 ALA A O 1
ATOM 1185 N N . GLN A 1 160 ? 13.138 -11.188 -18.218 1 95.23 160 GLN A N 1
ATOM 1186 C CA . GLN A 1 160 ? 11.697 -11.045 -18.041 1 95.23 160 GLN A CA 1
ATOM 1187 C C . GLN A 1 160 ? 11.329 -10.963 -16.562 1 95.23 160 GLN A C 1
ATOM 1189 O O . GLN A 1 160 ? 10.201 -10.605 -16.216 1 95.23 160 GLN A O 1
ATOM 1194 N N . ILE A 1 161 ? 12.318 -11.232 -15.667 1 95.31 161 ILE A N 1
ATOM 1195 C CA . ILE A 1 161 ? 12.013 -11.36 -14.246 1 95.31 161 ILE A CA 1
ATOM 1196 C C . ILE A 1 161 ? 12.422 -10.084 -13.514 1 95.31 161 ILE A C 1
ATOM 1198 O O . ILE A 1 161 ? 11.708 -9.614 -12.625 1 95.31 161 ILE A O 1
ATOM 1202 N N . ALA A 1 162 ? 13.486 -9.448 -13.91 1 95.91 162 ALA A N 1
ATOM 1203 C CA . ALA A 1 162 ? 14.137 -8.359 -13.186 1 95.91 162 ALA A CA 1
ATOM 1204 C C . ALA A 1 162 ? 13.174 -7.196 -12.964 1 95.91 162 ALA A C 1
ATOM 1206 O O . ALA A 1 162 ? 13.113 -6.632 -11.869 1 95.91 162 ALA A O 1
ATOM 1207 N N . PRO A 1 163 ? 12.355 -6.864 -13.961 1 96.17 163 PRO A N 1
ATOM 1208 C CA . PRO A 1 163 ? 11.444 -5.739 -13.737 1 96.17 163 PRO A CA 1
ATOM 1209 C C . PRO A 1 163 ? 10.444 -6.004 -12.614 1 96.17 163 PRO A C 1
ATOM 1211 O O . PRO A 1 163 ? 10.079 -5.084 -11.878 1 96.17 163 PRO A O 1
ATOM 1214 N N . PHE A 1 164 ? 10.043 -7.204 -12.468 1 96.76 164 PHE A N 1
ATOM 1215 C CA . PHE A 1 164 ? 9.069 -7.537 -11.435 1 96.76 164 PHE A CA 1
ATOM 1216 C C . PHE A 1 164 ? 9.733 -7.601 -10.065 1 96.76 164 PHE A C 1
ATOM 1218 O O . PHE A 1 164 ?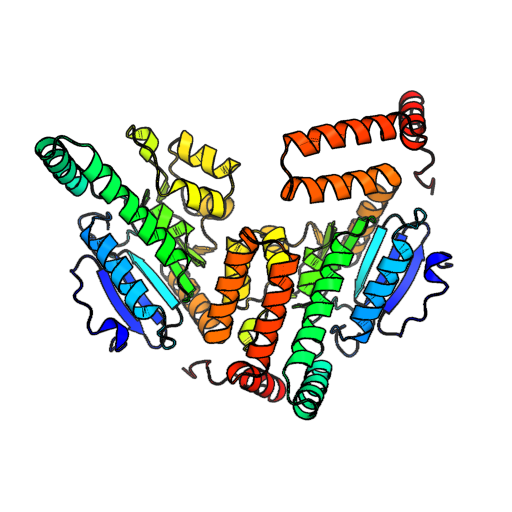 9.132 -7.218 -9.059 1 96.76 164 PHE A O 1
ATOM 1225 N N . VAL A 1 165 ? 10.995 -8.114 -10.08 1 96.8 165 VAL A N 1
ATOM 1226 C CA . VAL A 1 165 ? 11.762 -8.122 -8.839 1 96.8 165 VAL A CA 1
ATOM 1227 C C . VAL A 1 165 ? 11.97 -6.69 -8.35 1 96.8 165 VAL A C 1
ATOM 1229 O O . VAL A 1 165 ? 11.793 -6.4 -7.165 1 96.8 165 VAL A O 1
ATOM 1232 N N . LEU A 1 166 ? 12.299 -5.798 -9.274 1 96.21 166 LEU A N 1
ATOM 1233 C CA . LEU A 1 166 ? 12.488 -4.385 -8.965 1 96.21 166 LEU A CA 1
ATOM 1234 C C . LEU A 1 166 ? 11.227 -3.792 -8.344 1 96.21 166 LEU A C 1
ATOM 1236 O O . LEU A 1 166 ? 11.301 -3.084 -7.337 1 96.21 166 LEU A O 1
ATOM 1240 N N . LYS A 1 167 ? 10.135 -4.095 -8.879 1 94.28 167 LYS A N 1
ATOM 1241 C CA . LYS A 1 167 ? 8.86 -3.579 -8.388 1 94.28 167 LYS A CA 1
ATOM 1242 C C . LYS A 1 167 ? 8.561 -4.099 -6.985 1 94.28 167 LYS A C 1
ATOM 1244 O O . LYS A 1 167 ? 7.968 -3.391 -6.169 1 94.28 167 LYS A O 1
ATOM 1249 N N . ARG A 1 168 ? 9.011 -5.309 -6.712 1 96.57 168 ARG A N 1
ATOM 1250 C CA . ARG A 1 168 ? 8.706 -5.999 -5.463 1 96.57 168 ARG A CA 1
ATOM 1251 C C . ARG A 1 168 ? 9.582 -5.485 -4.325 1 96.57 168 ARG A C 1
ATOM 1253 O O . ARG A 1 168 ? 9.093 -5.244 -3.22 1 96.57 168 ARG A O 1
ATOM 1260 N N . ILE A 1 169 ? 10.899 -5.225 -4.63 1 96.15 169 ILE A N 1
ATOM 1261 C CA . ILE A 1 169 ? 11.776 -5.054 -3.477 1 96.15 169 ILE A CA 1
ATOM 1262 C C . ILE A 1 169 ? 12.587 -3.769 -3.631 1 96.15 169 ILE A C 1
ATOM 1264 O O . ILE A 1 169 ? 13.391 -3.427 -2.761 1 96.15 169 ILE A O 1
ATOM 1268 N N . GLY A 1 170 ? 12.488 -3.091 -4.758 1 95.21 170 GLY A N 1
ATOM 1269 C CA . GLY A 1 170 ? 13.209 -1.849 -4.986 1 95.21 170 GLY A CA 1
ATOM 1270 C C . GLY A 1 170 ? 14.529 -2.048 -5.705 1 95.21 170 GLY A C 1
ATOM 1271 O O . GLY A 1 170 ? 15.06 -3.16 -5.744 1 95.21 170 GLY A O 1
ATOM 1272 N N . LEU A 1 171 ? 15.083 -1.008 -6.172 1 94.29 171 LEU A N 1
ATOM 1273 C CA . LEU A 1 171 ? 16.239 -1.018 -7.061 1 94.29 171 LEU A CA 1
ATOM 1274 C C . LEU A 1 171 ? 17.488 -1.487 -6.322 1 94.29 171 LEU A C 1
ATOM 1276 O O . LEU A 1 171 ? 18.239 -2.323 -6.83 1 94.29 171 LEU A O 1
ATOM 1280 N N . THR A 1 172 ? 17.686 -0.998 -5.153 1 94.1 172 THR A N 1
ATOM 1281 C CA . THR A 1 172 ? 18.936 -1.255 -4.445 1 94.1 172 THR A CA 1
ATOM 1282 C C . THR A 1 172 ? 19.079 -2.74 -4.124 1 94.1 172 THR A C 1
ATOM 1284 O O . THR A 1 172 ? 20.125 -3.339 -4.384 1 94.1 172 THR A O 1
ATOM 1287 N N . GLN A 1 173 ? 18.016 -3.324 -3.674 1 95.74 173 GLN A N 1
ATOM 1288 C CA . GLN A 1 173 ? 18.067 -4.747 -3.358 1 95.74 173 GLN A CA 1
ATOM 1289 C C . GLN A 1 173 ? 18.083 -5.592 -4.629 1 95.74 173 GLN A C 1
ATOM 1291 O O . GLN A 1 173 ? 18.805 -6.588 -4.71 1 95.74 173 GLN A O 1
ATOM 1296 N N . ALA A 1 174 ? 17.329 -5.214 -5.62 1 95.98 174 ALA A N 1
ATOM 1297 C CA . ALA A 1 174 ? 17.285 -5.96 -6.875 1 95.98 174 ALA A CA 1
ATOM 1298 C C . ALA A 1 174 ? 18.663 -6.013 -7.53 1 95.98 174 ALA A C 1
ATOM 1300 O O . ALA A 1 174 ? 19.081 -7.061 -8.026 1 95.98 174 ALA A O 1
ATOM 1301 N N . ARG A 1 175 ? 19.387 -4.886 -7.538 1 96.6 175 ARG A N 1
ATOM 1302 C CA . ARG A 1 175 ? 20.727 -4.831 -8.114 1 96.6 175 ARG A CA 1
ATOM 1303 C C . ARG A 1 175 ? 21.679 -5.768 -7.377 1 96.6 175 ARG A C 1
ATOM 1305 O O . ARG A 1 175 ? 22.439 -6.508 -8.004 1 96.6 175 ARG A O 1
ATOM 1312 N N . ARG A 1 176 ? 21.597 -5.688 -6.079 1 96.1 176 ARG A N 1
ATOM 1313 C CA . ARG A 1 176 ? 22.465 -6.533 -5.265 1 96.1 176 ARG A CA 1
ATOM 1314 C C . ARG A 1 176 ? 22.241 -8.009 -5.576 1 96.1 176 ARG A C 1
ATOM 1316 O O . ARG A 1 176 ? 23.192 -8.741 -5.856 1 96.1 176 ARG A O 1
ATOM 1323 N N . LEU A 1 177 ? 20.995 -8.418 -5.642 1 94.55 177 LEU A N 1
ATOM 1324 C CA . LEU A 1 177 ? 20.66 -9.824 -5.843 1 94.55 177 LEU A CA 1
ATOM 1325 C C . LEU A 1 177 ? 21.004 -10.267 -7.261 1 94.55 177 LEU A C 1
ATOM 1327 O O . LEU A 1 177 ? 21.589 -11.335 -7.457 1 94.55 177 LEU A O 1
ATOM 1331 N N . ALA A 1 178 ? 20.699 -9.456 -8.22 1 95.13 178 ALA A N 1
ATOM 1332 C CA . ALA A 1 178 ? 20.866 -9.833 -9.622 1 95.13 178 ALA A CA 1
ATOM 1333 C C . ALA A 1 178 ? 22.335 -9.785 -10.032 1 95.13 178 ALA A C 1
ATOM 1335 O O . ALA A 1 178 ? 22.807 -10.651 -10.772 1 95.13 178 ALA A O 1
ATOM 1336 N N . LEU A 1 179 ? 23.094 -8.798 -9.565 1 96.08 179 LEU A N 1
ATOM 1337 C CA . LEU A 1 179 ? 24.458 -8.588 -10.039 1 96.08 179 LEU A CA 1
ATOM 1338 C C . LEU A 1 179 ? 25.437 -9.488 -9.292 1 96.08 179 LEU A C 1
ATOM 1340 O O . LEU A 1 179 ? 26.511 -9.806 -9.807 1 96.08 179 LEU A O 1
ATOM 1344 N N . LEU A 1 180 ? 25.042 -9.945 -8.076 1 94.61 180 LEU A N 1
ATOM 1345 C CA . LEU A 1 180 ? 25.909 -10.844 -7.323 1 94.61 180 LEU A CA 1
ATOM 1346 C C . LEU A 1 180 ? 25.484 -12.296 -7.516 1 94.61 180 LEU A C 1
ATOM 1348 O O . LEU A 1 180 ? 26.173 -13.214 -7.064 1 94.61 180 LEU A O 1
ATOM 1352 N N . GLY A 1 181 ? 24.367 -12.479 -8.16 1 92.62 181 GLY A N 1
ATOM 1353 C CA . GLY A 1 181 ? 23.855 -13.833 -8.306 1 92.62 181 GLY A CA 1
ATOM 1354 C C . GLY A 1 181 ? 23.665 -14.545 -6.98 1 92.62 181 GLY A C 1
ATOM 1355 O O . GLY A 1 181 ? 23.98 -15.73 -6.856 1 92.62 181 GLY A O 1
ATOM 1356 N N . MET A 1 182 ? 23.158 -13.873 -6.011 1 90.55 182 MET A N 1
ATOM 1357 C CA . MET A 1 182 ? 23.129 -14.329 -4.624 1 90.55 182 MET A CA 1
ATOM 1358 C C . MET A 1 182 ? 22.028 -15.363 -4.414 1 90.55 182 MET A C 1
ATOM 1360 O O . MET A 1 182 ? 20.943 -15.246 -4.987 1 90.55 182 MET A O 1
ATOM 1364 N N . ARG A 1 183 ? 22.371 -16.381 -3.56 1 94.7 183 ARG A N 1
ATOM 1365 C CA . ARG A 1 183 ? 21.378 -17.286 -2.991 1 94.7 183 ARG A CA 1
ATOM 1366 C C . ARG A 1 183 ? 21.135 -16.978 -1.518 1 94.7 183 ARG A C 1
ATOM 1368 O O . ARG A 1 183 ? 22.077 -16.695 -0.774 1 94.7 183 ARG A O 1
ATOM 1375 N N . PHE A 1 184 ? 19.88 -16.959 -1.109 1 96.6 184 PHE A N 1
ATOM 1376 C CA . PHE A 1 184 ? 19.558 -16.598 0.266 1 96.6 184 PHE A CA 1
ATOM 1377 C C . PHE A 1 184 ? 18.32 -17.346 0.747 1 96.6 184 PHE A C 1
ATOM 1379 O O . PHE A 1 184 ? 17.602 -17.948 -0.055 1 96.6 184 PHE A O 1
ATOM 1386 N N . GLU A 1 185 ? 18.035 -17.28 2.027 1 97.41 185 GLU A N 1
ATOM 1387 C CA . GLU A 1 185 ? 16.955 -18.062 2.622 1 97.41 185 GLU A CA 1
ATOM 1388 C C . GLU A 1 185 ? 15.778 -17.171 3.011 1 97.41 185 GLU A C 1
ATOM 1390 O O . GLU A 1 185 ? 15.793 -15.966 2.752 1 97.41 185 GLU A O 1
ATOM 1395 N N . GLY A 1 186 ? 14.812 -17.824 3.646 1 96.19 186 GLY A N 1
ATOM 1396 C CA . GLY A 1 186 ? 13.513 -17.229 3.918 1 96.19 186 GLY A CA 1
ATOM 1397 C C . GLY A 1 186 ? 13.598 -15.975 4.767 1 96.19 186 GLY A C 1
ATOM 1398 O O . GLY A 1 186 ? 12.891 -14.998 4.513 1 96.19 186 GLY A O 1
ATOM 1399 N N . HIS A 1 187 ? 14.532 -15.905 5.699 1 95.83 187 HIS A N 1
ATOM 1400 C CA . HIS A 1 187 ? 14.621 -14.747 6.582 1 95.83 187 HIS A CA 1
ATOM 1401 C C . HIS A 1 187 ? 15.071 -13.506 5.819 1 95.83 187 HIS A C 1
ATOM 1403 O O . HIS A 1 187 ? 14.544 -12.413 6.038 1 95.83 187 HIS A O 1
ATOM 1409 N N . THR A 1 188 ? 16.038 -13.696 5.019 1 96.19 188 THR A N 1
ATOM 1410 C CA . THR A 1 188 ? 16.459 -12.591 4.164 1 96.19 188 THR A CA 1
ATOM 1411 C C . THR A 1 188 ? 15.336 -12.184 3.214 1 96.19 188 THR A C 1
ATOM 1413 O O . THR A 1 188 ? 15.093 -10.994 3.006 1 96.19 188 THR A O 1
ATOM 1416 N N . ALA A 1 189 ? 14.616 -13.203 2.625 1 97.63 189 ALA A N 1
ATOM 1417 C CA . ALA A 1 189 ? 13.498 -12.923 1.728 1 97.63 189 ALA A CA 1
ATOM 1418 C C . ALA A 1 189 ? 12.447 -12.056 2.415 1 97.63 189 ALA A C 1
ATOM 1420 O O . ALA A 1 189 ? 11.873 -11.157 1.796 1 97.63 189 ALA A O 1
ATOM 1421 N N . LEU A 1 190 ? 12.219 -12.306 3.693 1 96.77 190 LEU A N 1
ATOM 1422 C CA . LEU A 1 190 ? 11.287 -11.506 4.481 1 96.77 190 LEU A CA 1
ATOM 1423 C C . LEU A 1 190 ? 11.82 -10.091 4.681 1 96.77 190 LEU A C 1
ATOM 1425 O O . LEU A 1 190 ? 11.095 -9.115 4.475 1 96.77 190 LEU A O 1
ATOM 1429 N N . SER A 1 191 ? 13.074 -10.013 4.987 1 94.73 191 SER A N 1
ATOM 1430 C CA . SER A 1 191 ? 13.68 -8.731 5.333 1 94.73 191 SER A CA 1
ATOM 1431 C C . SER A 1 191 ? 13.72 -7.796 4.129 1 94.73 191 SER A C 1
ATOM 1433 O O . SER A 1 191 ? 13.561 -6.582 4.273 1 94.73 191 SER A O 1
ATOM 1435 N N . VAL A 1 192 ? 13.877 -8.377 2.945 1 94.6 192 VAL A N 1
ATOM 1436 C CA . VAL A 1 192 ? 14.029 -7.511 1.781 1 94.6 192 VAL A CA 1
ATOM 1437 C C . VAL A 1 192 ? 12.674 -7.306 1.108 1 94.6 192 VAL A C 1
ATOM 1439 O O . VAL A 1 192 ? 12.561 -6.541 0.147 1 94.6 192 VAL A O 1
ATOM 1442 N N . GLY A 1 193 ? 11.645 -8.135 1.524 1 95.56 193 GLY A N 1
ATOM 1443 C CA . GLY A 1 193 ? 10.296 -7.841 1.066 1 95.56 193 GLY A CA 1
ATOM 1444 C C . GLY A 1 193 ? 9.821 -8.777 -0.03 1 95.56 193 GLY A C 1
ATOM 1445 O O . GLY A 1 193 ? 8.784 -8.536 -0.652 1 95.56 193 GLY A O 1
ATOM 1446 N N . VAL A 1 194 ? 10.541 -9.828 -0.242 1 97.14 194 VAL A N 1
ATOM 1447 C CA . VAL A 1 194 ? 10.107 -10.805 -1.235 1 97.14 194 VAL A CA 1
ATOM 1448 C C . VAL A 1 194 ? 8.877 -11.551 -0.724 1 97.14 194 VAL A C 1
ATOM 1450 O O . VAL A 1 194 ? 7.937 -11.803 -1.482 1 97.14 194 VAL A O 1
ATOM 1453 N N . VAL A 1 195 ? 8.945 -11.905 0.579 1 98.01 195 VAL A N 1
ATOM 1454 C CA . VAL A 1 195 ? 7.832 -12.658 1.148 1 98.01 195 VAL A CA 1
ATOM 1455 C C . VAL A 1 195 ? 7.229 -11.884 2.318 1 98.01 195 VAL A C 1
ATOM 1457 O O . VAL A 1 195 ? 7.855 -10.966 2.852 1 98.01 195 VAL A O 1
ATOM 1460 N N . HIS A 1 196 ? 6.047 -12.256 2.71 1 97.23 196 HIS A N 1
ATOM 1461 C CA . HIS A 1 196 ? 5.301 -11.544 3.742 1 97.23 196 HIS A CA 1
ATOM 1462 C C . HIS A 1 196 ? 5.381 -12.271 5.08 1 97.23 196 HIS A C 1
ATOM 1464 O O . HIS A 1 196 ? 5.239 -11.652 6.137 1 97.23 196 HIS A O 1
ATOM 1470 N N . GLN A 1 197 ? 5.595 -13.553 4.987 1 96.76 197 GLN A N 1
ATOM 1471 C CA . GLN A 1 197 ? 5.584 -14.385 6.185 1 96.76 197 GLN A CA 1
ATOM 1472 C C . GLN A 1 197 ? 6.518 -15.582 6.033 1 96.76 197 GLN A C 1
ATOM 1474 O O . GLN A 1 197 ? 6.654 -16.134 4.939 1 96.76 197 GLN A O 1
ATOM 1479 N N . ILE A 1 198 ? 7.024 -16.018 7.168 1 97.73 198 ILE A N 1
ATOM 1480 C CA . ILE A 1 198 ? 7.877 -17.201 7.203 1 97.73 198 ILE A CA 1
ATOM 1481 C C . ILE A 1 198 ? 7.278 -18.242 8.147 1 97.73 198 ILE A C 1
ATOM 1483 O O . ILE A 1 198 ? 6.716 -17.894 9.188 1 97.73 198 ILE A O 1
ATOM 1487 N N . ALA A 1 199 ? 7.336 -19.457 7.753 1 98.35 199 ALA A N 1
ATOM 1488 C CA . ALA A 1 199 ? 6.935 -20.602 8.567 1 98.35 199 ALA A CA 1
ATOM 1489 C C . ALA A 1 199 ? 8.123 -21.516 8.852 1 98.35 199 ALA A C 1
ATOM 1491 O O . ALA A 1 199 ? 8.953 -21.758 7.973 1 98.35 199 ALA A O 1
ATOM 1492 N N . HIS A 1 200 ? 8.179 -22.098 10.022 1 98 200 HIS A N 1
ATOM 1493 C CA . HIS A 1 200 ? 9.346 -22.875 10.422 1 98 200 HIS A CA 1
ATOM 1494 C C . HIS A 1 200 ? 9.102 -24.369 10.24 1 98 200 HIS A C 1
ATOM 1496 O O . HIS A 1 200 ? 10.034 -25.171 10.339 1 98 200 HIS A O 1
ATOM 1502 N N . ASN A 1 201 ? 7.851 -24.759 10.063 1 97.68 201 ASN A N 1
ATOM 1503 C CA . ASN A 1 201 ? 7.47 -26.143 9.8 1 97.68 201 ASN A CA 1
ATOM 1504 C C . ASN A 1 201 ? 6.165 -26.226 9.014 1 97.68 201 ASN A C 1
ATOM 1506 O O . ASN A 1 201 ? 5.541 -25.202 8.729 1 97.68 201 ASN A O 1
ATOM 1510 N N . GLU A 1 202 ? 5.79 -27.421 8.748 1 97.11 202 GLU A N 1
ATOM 1511 C CA . GLU A 1 202 ? 4.62 -27.648 7.906 1 97.11 202 GLU A CA 1
ATOM 1512 C C . GLU A 1 202 ? 3.341 -27.195 8.605 1 97.11 202 GLU A C 1
ATOM 1514 O O . GLU A 1 202 ? 2.426 -26.675 7.962 1 97.11 202 GLU A O 1
ATOM 1519 N N . ILE A 1 203 ? 3.267 -27.343 9.825 1 98.2 203 ILE A N 1
ATOM 1520 C CA . ILE A 1 203 ? 2.087 -26.965 10.595 1 98.2 203 ILE A CA 1
ATOM 1521 C C . ILE A 1 203 ? 1.899 -25.451 10.542 1 98.2 203 ILE A C 1
ATOM 1523 O O . ILE A 1 203 ? 0.797 -24.965 10.278 1 98.2 203 ILE A O 1
ATOM 1527 N N . GLU A 1 204 ? 3.016 -24.732 10.754 1 98.28 204 GLU A N 1
ATOM 1528 C CA . GLU A 1 204 ? 2.977 -23.274 10.694 1 98.28 204 GLU A CA 1
ATOM 1529 C C . GLU A 1 204 ? 2.628 -22.789 9.29 1 98.28 204 GLU A C 1
ATOM 1531 O O . GLU A 1 204 ? 1.906 -21.803 9.13 1 98.28 204 GLU A O 1
ATOM 1536 N N . LEU A 1 205 ? 3.157 -23.469 8.353 1 98.32 205 LEU A N 1
ATOM 1537 C CA . LEU A 1 205 ? 2.903 -23.104 6.964 1 98.32 205 LEU A CA 1
ATOM 1538 C C . LEU A 1 205 ? 1.425 -23.257 6.622 1 98.32 205 LEU A C 1
ATOM 1540 O O . LEU A 1 205 ? 0.82 -22.351 6.045 1 98.32 205 LEU A O 1
ATOM 1544 N N . GLU A 1 206 ? 0.842 -24.341 6.999 1 98.13 206 GLU A N 1
ATOM 1545 C CA . GLU A 1 206 ? -0.569 -24.598 6.729 1 98.13 206 GLU A CA 1
ATOM 1546 C C . GLU A 1 206 ? -1.464 -23.634 7.502 1 98.13 206 GLU A C 1
ATOM 1548 O O . GLU A 1 206 ? -2.483 -23.174 6.983 1 98.13 206 GLU A O 1
ATOM 1553 N N . GLN A 1 207 ? -1.074 -23.321 8.68 1 98.31 207 GLN A N 1
ATOM 1554 C CA . GLN A 1 207 ? -1.83 -22.358 9.474 1 98.31 207 GLN A CA 1
ATOM 1555 C C . GLN A 1 207 ? -1.841 -20.985 8.808 1 98.31 207 GLN A C 1
ATOM 1557 O O . GLN A 1 207 ? -2.887 -20.337 8.726 1 98.31 207 GLN A O 1
ATOM 1562 N N . ALA A 1 208 ? -0.715 -20.589 8.377 1 98.15 208 ALA A N 1
ATOM 1563 C CA . ALA A 1 208 ? -0.609 -19.3 7.698 1 98.15 208 ALA A CA 1
ATOM 1564 C C . ALA A 1 208 ? -1.471 -19.271 6.439 1 98.15 208 ALA A C 1
ATOM 1566 O O . ALA A 1 208 ? -2.147 -18.276 6.165 1 98.15 208 ALA A O 1
ATOM 1567 N N . LEU A 1 209 ? -1.426 -20.343 5.692 1 98.47 209 LEU A N 1
ATOM 1568 C CA . LEU A 1 209 ? -2.238 -20.438 4.484 1 98.47 209 LEU A CA 1
ATOM 1569 C C . LEU A 1 209 ? -3.724 -20.371 4.821 1 98.47 209 LEU A C 1
ATOM 1571 O O . LEU A 1 209 ? -4.475 -19.624 4.189 1 98.47 209 LEU A O 1
ATOM 1575 N N . GLN A 1 210 ? -4.133 -21.075 5.822 1 97.93 210 GLN A N 1
ATOM 1576 C CA . GLN A 1 210 ? -5.543 -21.101 6.197 1 97.93 210 GLN A CA 1
ATOM 1577 C C . GLN A 1 210 ? -6.008 -19.732 6.685 1 97.93 210 GLN A C 1
ATOM 1579 O O . GLN A 1 210 ? -7.116 -19.296 6.364 1 97.93 210 GLN A O 1
ATOM 1584 N N . GLU A 1 211 ? -5.203 -19.116 7.436 1 97.31 211 GLU A N 1
ATOM 1585 C CA . GLU A 1 211 ? -5.534 -17.768 7.89 1 97.31 211 GLU A CA 1
ATOM 1586 C C . GLU A 1 211 ? -5.694 -16.813 6.711 1 97.31 211 GLU A C 1
ATOM 1588 O O . GLU A 1 211 ? -6.624 -16.005 6.682 1 97.31 211 GLU A O 1
ATOM 1593 N N . THR A 1 212 ? -4.805 -16.912 5.773 1 97.84 212 THR A N 1
ATOM 1594 C CA . THR A 1 212 ? -4.864 -16.081 4.576 1 97.84 212 THR A CA 1
ATOM 1595 C C . THR A 1 212 ? -6.157 -16.334 3.805 1 97.84 212 THR A C 1
ATOM 1597 O O . THR A 1 212 ? -6.836 -15.39 3.395 1 97.84 212 THR A O 1
ATOM 1600 N N . ILE A 1 213 ? -6.499 -17.588 3.677 1 97.58 213 ILE A N 1
ATOM 1601 C CA . ILE A 1 213 ? -7.711 -17.972 2.961 1 97.58 213 ILE A CA 1
ATOM 1602 C C . ILE A 1 213 ? -8.934 -17.402 3.674 1 97.58 213 ILE A C 1
ATOM 1604 O O . ILE A 1 213 ? -9.855 -16.892 3.03 1 97.58 213 ILE A O 1
ATOM 1608 N N . GLN A 1 214 ? -8.943 -17.442 4.957 1 96.27 214 GLN A N 1
ATOM 1609 C CA . GLN A 1 214 ? -10.062 -16.91 5.728 1 96.27 214 GLN A CA 1
ATOM 1610 C C . GLN A 1 214 ? -10.223 -15.409 5.499 1 96.27 214 GLN A C 1
ATOM 1612 O O . GLN A 1 214 ? -11.342 -14.915 5.349 1 96.27 214 GLN A O 1
ATOM 1617 N N . HIS A 1 215 ? -9.139 -14.729 5.477 1 95.96 215 HIS A N 1
ATOM 1618 C CA . HIS A 1 215 ? -9.186 -13.296 5.208 1 95.96 215 HIS A CA 1
ATOM 1619 C C . HIS A 1 215 ? -9.739 -13.015 3.815 1 95.96 215 HIS A C 1
ATOM 1621 O O . HIS A 1 215 ? -10.559 -12.11 3.639 1 95.96 215 HIS A O 1
ATOM 1627 N N . ILE A 1 216 ? -9.299 -13.771 2.841 1 96.8 216 ILE A N 1
ATOM 1628 C CA . ILE A 1 216 ? -9.75 -13.595 1.466 1 96.8 216 ILE A CA 1
ATOM 1629 C C . ILE A 1 216 ? -11.257 -13.831 1.383 1 96.8 216 ILE A C 1
ATOM 1631 O O . ILE A 1 216 ? -11.976 -13.067 0.734 1 96.8 216 ILE A O 1
ATOM 1635 N N . LYS A 1 217 ? -11.727 -14.82 2.064 1 95.36 217 LYS A N 1
ATOM 1636 C CA . LYS A 1 217 ? -13.14 -15.183 2.009 1 95.36 217 LYS A CA 1
ATOM 1637 C C . LYS A 1 217 ? -14.005 -14.134 2.702 1 95.36 217 LYS A C 1
ATOM 1639 O O . LYS A 1 217 ? -15.199 -14.02 2.418 1 95.36 217 LYS A O 1
ATOM 1644 N N . ARG A 1 218 ? -13.445 -13.388 3.554 1 93.98 218 ARG A N 1
ATOM 1645 C CA . ARG A 1 218 ? -14.178 -12.347 4.267 1 93.98 218 ARG A CA 1
ATOM 1646 C C . ARG A 1 218 ? -14.334 -11.099 3.404 1 93.98 218 ARG A C 1
ATOM 1648 O O . ARG A 1 218 ? -15.203 -10.264 3.662 1 93.98 218 ARG A O 1
ATOM 1655 N N . ALA A 1 219 ? -13.486 -10.957 2.443 1 94.94 219 ALA A N 1
ATOM 1656 C CA . ALA A 1 219 ? -13.551 -9.808 1.543 1 94.94 219 ALA A CA 1
ATOM 1657 C C . ALA A 1 219 ? -14.54 -10.057 0.408 1 94.94 219 ALA A C 1
ATOM 1659 O O . ALA A 1 219 ? -14.657 -11.181 -0.087 1 94.94 219 ALA A O 1
ATOM 1660 N N . ALA A 1 220 ? -15.219 -9.059 0.022 1 95.54 220 ALA A N 1
ATOM 1661 C CA . ALA A 1 220 ? -16.201 -9.175 -1.053 1 95.54 220 ALA A CA 1
ATOM 1662 C C . ALA A 1 220 ? -15.52 -9.445 -2.391 1 95.54 220 ALA A C 1
ATOM 1664 O O . ALA A 1 220 ? -14.561 -8.76 -2.755 1 95.54 220 ALA A O 1
ATOM 1665 N N . PRO A 1 221 ? -16.049 -10.372 -3.162 1 95.37 221 PRO A N 1
ATOM 1666 C CA . PRO A 1 221 ? -15.391 -10.795 -4.4 1 95.37 221 PRO A CA 1
ATOM 1667 C C . PRO A 1 221 ? -15.199 -9.647 -5.388 1 95.37 221 PRO A C 1
ATOM 1669 O O . PRO A 1 221 ? -14.087 -9.426 -5.874 1 95.37 221 PRO A O 1
ATOM 1672 N N . GLU A 1 222 ? -16.221 -8.909 -5.697 1 96.02 222 GLU A N 1
ATOM 1673 C CA . GLU A 1 222 ? -16.117 -7.845 -6.692 1 96.02 222 GLU A CA 1
ATOM 1674 C C . GLU A 1 222 ? -15.286 -6.678 -6.167 1 96.02 222 GLU A C 1
ATOM 1676 O O . GLU A 1 222 ? -14.47 -6.112 -6.898 1 96.02 222 GLU A O 1
ATOM 1681 N N . ALA A 1 223 ? -15.496 -6.314 -4.928 1 96.49 223 ALA A N 1
ATOM 1682 C CA . ALA A 1 223 ? -14.734 -5.219 -4.332 1 96.49 223 ALA A CA 1
ATOM 1683 C C . ALA A 1 223 ? -13.24 -5.526 -4.334 1 96.49 223 ALA A C 1
ATOM 1685 O O . ALA A 1 223 ? -12.418 -4.639 -4.579 1 96.49 223 ALA A O 1
ATOM 1686 N N . SER A 1 224 ? -12.869 -6.784 -4.085 1 97.32 224 SER A N 1
ATOM 1687 C CA . SER A 1 224 ? -11.467 -7.192 -4.094 1 97.32 224 SER A CA 1
ATOM 1688 C C . SER A 1 224 ? -10.858 -7.046 -5.484 1 97.32 224 SER A C 1
ATOM 1690 O O . SER A 1 224 ? -9.74 -6.547 -5.628 1 97.32 224 SER A O 1
ATOM 1692 N N . ARG A 1 225 ? -11.591 -7.438 -6.493 1 97.65 225 ARG A N 1
ATOM 1693 C CA . ARG A 1 225 ? -11.118 -7.34 -7.87 1 97.65 225 ARG A CA 1
ATOM 1694 C C . ARG A 1 225 ? -10.891 -5.886 -8.27 1 97.65 225 ARG A C 1
ATOM 1696 O O . ARG A 1 225 ? -9.85 -5.547 -8.836 1 97.65 225 ARG A O 1
ATOM 1703 N N . VAL A 1 226 ? -11.818 -5.023 -7.916 1 97.05 226 VAL A N 1
ATOM 1704 C CA . VAL A 1 226 ? -11.734 -3.612 -8.277 1 97.05 226 VAL A CA 1
ATOM 1705 C C . VAL A 1 226 ? -10.596 -2.948 -7.507 1 97.05 226 VAL A C 1
ATOM 1707 O O . VAL A 1 226 ? -9.871 -2.113 -8.054 1 97.05 226 VAL A O 1
ATOM 1710 N N . THR A 1 227 ? -10.43 -3.324 -6.272 1 97.47 227 THR A N 1
ATOM 1711 C CA . THR A 1 227 ? -9.355 -2.79 -5.444 1 97.47 227 THR A CA 1
ATOM 1712 C C . THR A 1 227 ? -7.992 -3.148 -6.031 1 97.47 227 THR A C 1
ATOM 1714 O O . THR A 1 227 ? -7.096 -2.304 -6.09 1 97.47 227 THR A O 1
ATOM 1717 N N . LYS A 1 228 ? -7.811 -4.364 -6.437 1 97.35 228 LYS A N 1
ATOM 1718 C CA . LYS A 1 228 ? -6.544 -4.79 -7.024 1 97.35 228 LYS A CA 1
ATOM 1719 C C . LYS A 1 228 ? -6.218 -3.981 -8.275 1 97.35 228 LYS A C 1
ATOM 1721 O O . LYS A 1 228 ? -5.087 -3.524 -8.448 1 97.35 228 LYS A O 1
ATOM 1726 N N . VAL A 1 229 ? -7.183 -3.779 -9.136 1 96.74 229 VAL A N 1
ATOM 1727 C CA . VAL A 1 229 ? -6.995 -2.99 -10.348 1 96.74 229 VAL A CA 1
ATOM 1728 C C . VAL A 1 229 ? -6.59 -1.564 -9.98 1 96.74 229 VAL A C 1
ATOM 1730 O O . VAL A 1 229 ? -5.684 -0.992 -10.59 1 96.74 229 VAL A O 1
ATOM 1733 N N . LEU A 1 230 ? -7.245 -1.012 -8.978 1 96.76 230 LEU A N 1
ATOM 1734 C CA . LEU A 1 230 ? -6.97 0.35 -8.534 1 96.76 230 LEU A CA 1
ATOM 1735 C C . LEU A 1 230 ? -5.516 0.495 -8.095 1 96.76 230 LEU A C 1
ATOM 1737 O O . LEU A 1 230 ? -4.84 1.453 -8.478 1 96.76 230 LEU A O 1
ATOM 1741 N N . LEU A 1 231 ? -5.021 -0.433 -7.372 1 96.32 231 LEU A N 1
ATOM 1742 C CA . LEU A 1 231 ? -3.654 -0.396 -6.865 1 96.32 231 LEU A CA 1
ATOM 1743 C C . LEU A 1 231 ? -2.647 -0.48 -8.007 1 96.32 231 LEU A C 1
ATOM 1745 O O . LEU A 1 231 ? -1.627 0.212 -7.993 1 96.32 231 LEU A O 1
ATOM 1749 N N . HIS A 1 232 ? -2.977 -1.282 -8.971 1 94.21 232 HIS A N 1
ATOM 1750 C CA . HIS A 1 232 ? -2.083 -1.393 -10.119 1 94.21 232 HIS A CA 1
ATOM 1751 C C . HIS A 1 232 ? -2.056 -0.099 -10.924 1 94.21 232 HIS A C 1
ATOM 1753 O O . HIS A 1 232 ? -0.99 0.347 -11.354 1 94.21 232 HIS A O 1
ATOM 1759 N N . ARG A 1 233 ? -3.201 0.519 -11.079 1 94.23 233 ARG A N 1
ATOM 1760 C CA . ARG A 1 233 ? -3.306 1.757 -11.845 1 94.23 233 ARG A CA 1
ATOM 1761 C C . ARG A 1 233 ? -2.595 2.903 -11.135 1 94.23 233 ARG A C 1
ATOM 1763 O O . ARG A 1 233 ? -2.055 3.802 -11.782 1 94.23 233 ARG A O 1
ATOM 1770 N N . ALA A 1 234 ? -2.54 2.875 -9.897 1 92.87 234 ALA A N 1
ATOM 1771 C CA . ALA A 1 234 ? -1.987 3.959 -9.091 1 92.87 234 ALA A CA 1
ATOM 1772 C C . ALA A 1 234 ? -0.49 4.122 -9.342 1 92.87 234 ALA A C 1
ATOM 1774 O O . ALA A 1 234 ? 0.078 5.185 -9.08 1 92.87 234 ALA A O 1
ATOM 1775 N N . LEU A 1 235 ? 0.162 3.142 -9.844 1 87.82 235 LEU A N 1
ATOM 1776 C CA . LEU A 1 235 ? 1.589 3.181 -10.142 1 87.82 235 LEU A CA 1
ATOM 1777 C C . LEU A 1 235 ? 1.854 3.951 -11.431 1 87.82 235 LEU A C 1
ATOM 1779 O O . LEU A 1 235 ? 2.961 4.451 -11.644 1 87.82 235 LEU A O 1
ATOM 1783 N N . ASN A 1 236 ? 0.785 4.091 -12.229 1 87.97 236 ASN A N 1
ATOM 1784 C CA . ASN A 1 236 ? 1.111 4.461 -13.602 1 87.97 236 ASN A CA 1
ATOM 1785 C C . ASN A 1 236 ? 0.274 5.645 -14.077 1 87.97 236 ASN A C 1
ATOM 1787 O O . ASN A 1 236 ? 0.473 6.147 -15.185 1 87.97 236 ASN A O 1
ATOM 1791 N N . GLU A 1 237 ? -0.673 6.076 -13.27 1 92.12 237 GLU A N 1
ATOM 1792 C CA . GLU A 1 237 ? -1.58 7.139 -13.693 1 92.12 237 GLU A CA 1
ATOM 1793 C C . GLU A 1 237 ? -1.438 8.372 -12.806 1 92.12 237 GLU A C 1
ATOM 1795 O O . GLU A 1 237 ? -1.05 8.264 -11.64 1 92.12 237 GLU A O 1
ATOM 1800 N N . PRO A 1 238 ? -1.8 9.503 -13.452 1 92.05 238 PRO A N 1
ATOM 1801 C CA . PRO A 1 238 ? -1.845 10.697 -12.605 1 92.05 238 PRO A CA 1
ATOM 1802 C C . PRO A 1 238 ? -2.855 10.575 -11.466 1 92.05 238 PRO A C 1
ATOM 1804 O O . PRO A 1 238 ? -3.974 10.101 -11.677 1 92.05 238 PRO A O 1
ATOM 1807 N N . LEU A 1 239 ? -2.498 11.05 -10.383 1 93.5 239 LEU A N 1
ATOM 1808 C CA . LEU A 1 239 ? -3.251 10.852 -9.15 1 93.5 239 LEU A CA 1
ATOM 1809 C C . LEU A 1 239 ? -4.655 11.436 -9.271 1 93.5 239 LEU A C 1
ATOM 1811 O O . LEU A 1 239 ? -5.638 10.775 -8.929 1 93.5 239 LEU A O 1
ATOM 1815 N N . SER A 1 240 ? -4.76 12.648 -9.712 1 92.63 240 SER A N 1
ATOM 1816 C CA . SER A 1 240 ? -6.052 13.325 -9.74 1 92.63 240 SER A CA 1
ATOM 1817 C C . SER A 1 240 ? -7.051 12.574 -10.614 1 92.63 240 SER A C 1
ATOM 1819 O O . SER A 1 240 ? -8.193 12.348 -10.208 1 92.63 240 SER A O 1
ATOM 1821 N N . ASP A 1 241 ? -6.632 12.142 -11.81 1 94.65 241 ASP A N 1
ATOM 1822 C CA . ASP A 1 241 ? -7.496 11.373 -12.7 1 94.65 241 ASP A CA 1
ATOM 1823 C C . ASP A 1 241 ? -7.886 10.037 -12.07 1 94.65 241 ASP A C 1
ATOM 1825 O O . ASP A 1 241 ? -9.037 9.609 -12.172 1 94.65 241 ASP A O 1
ATOM 1829 N N . LEU A 1 242 ? -6.936 9.491 -11.478 1 95.97 242 LEU A N 1
ATOM 1830 C CA . LEU A 1 242 ? -7.16 8.208 -10.82 1 95.97 242 LEU A CA 1
ATOM 1831 C C . LEU A 1 242 ? -8.193 8.342 -9.706 1 95.97 242 LEU A C 1
ATOM 1833 O O . LEU A 1 242 ? -9.11 7.524 -9.603 1 95.97 242 LEU A O 1
ATOM 1837 N N . LEU A 1 243 ? -8.095 9.37 -8.906 1 96.67 243 LEU A N 1
ATOM 1838 C CA . LEU A 1 243 ? -9.013 9.58 -7.792 1 96.67 243 LEU A CA 1
ATOM 1839 C C . LEU A 1 243 ? -10.421 9.88 -8.296 1 96.67 243 LEU A C 1
ATOM 1841 O O . LEU A 1 243 ? -11.407 9.466 -7.682 1 96.67 243 LEU A O 1
ATOM 1845 N N . ASP A 1 244 ? -10.521 10.601 -9.364 1 96.94 244 ASP A N 1
ATOM 1846 C CA . ASP A 1 244 ? -11.825 10.871 -9.962 1 96.94 244 ASP A CA 1
ATOM 1847 C C . ASP A 1 244 ? -12.505 9.577 -10.404 1 96.94 244 ASP A C 1
ATOM 1849 O O . ASP A 1 244 ? -13.675 9.345 -10.091 1 96.94 244 ASP A O 1
ATOM 1853 N N . ASP A 1 245 ? -11.8 8.774 -11.115 1 96.71 245 ASP A N 1
ATOM 1854 C CA . ASP A 1 245 ? -12.346 7.502 -11.577 1 96.71 245 ASP A CA 1
ATOM 1855 C C . ASP A 1 245 ? -12.661 6.581 -10.401 1 96.71 245 ASP A C 1
ATOM 1857 O O . ASP A 1 245 ? -13.677 5.882 -10.408 1 96.71 245 ASP A O 1
ATOM 1861 N N . ALA A 1 246 ? -11.759 6.591 -9.46 1 96.64 246 ALA A N 1
ATOM 1862 C CA . ALA A 1 246 ? -11.948 5.753 -8.279 1 96.64 246 ALA A CA 1
ATOM 1863 C C . ALA A 1 246 ? -13.214 6.148 -7.523 1 96.64 246 ALA A C 1
ATOM 1865 O O . ALA A 1 246 ? -13.889 5.295 -6.942 1 96.64 246 ALA A O 1
ATOM 1866 N N . ALA A 1 247 ? -13.527 7.409 -7.489 1 96.87 247 ALA A N 1
ATOM 1867 C CA . ALA A 1 247 ? -14.764 7.866 -6.86 1 96.87 247 ALA A CA 1
ATOM 1868 C C . ALA A 1 247 ? -15.985 7.276 -7.561 1 96.87 247 ALA A C 1
ATOM 1870 O O . ALA A 1 247 ? -16.972 6.925 -6.91 1 96.87 247 ALA A O 1
ATOM 1871 N N . GLN A 1 248 ? -15.918 7.194 -8.875 1 96.84 248 GLN A N 1
ATOM 1872 C CA . GLN A 1 248 ? -16.993 6.565 -9.635 1 96.84 248 GLN A CA 1
ATOM 1873 C C . GLN A 1 248 ? -17.113 5.083 -9.295 1 96.84 248 GLN A C 1
ATOM 1875 O O . GLN A 1 248 ? -18.219 4.57 -9.111 1 96.84 248 GLN A O 1
ATOM 1880 N N . GLN A 1 249 ? -16.006 4.443 -9.2 1 96.35 249 GLN A N 1
ATOM 1881 C CA . GLN A 1 249 ? -16.002 3.023 -8.865 1 96.35 249 GLN A CA 1
ATOM 1882 C C . GLN A 1 249 ? -16.536 2.789 -7.455 1 96.35 249 GLN A C 1
ATOM 1884 O O . GLN A 1 249 ? -17.24 1.807 -7.208 1 96.35 249 GLN A O 1
ATOM 1889 N N . PHE A 1 250 ? -16.208 3.646 -6.577 1 96.25 250 PHE A N 1
ATOM 1890 C CA . PHE A 1 250 ? -16.731 3.583 -5.218 1 96.25 250 PHE A CA 1
ATOM 1891 C C . PHE A 1 250 ? -18.253 3.674 -5.218 1 96.25 250 PHE A C 1
ATOM 1893 O O . PHE A 1 250 ? -18.927 2.878 -4.562 1 96.25 250 PHE A O 1
ATOM 1900 N N . ALA A 1 251 ? -18.715 4.662 -5.946 1 95.52 251 ALA A N 1
ATOM 1901 C CA . ALA A 1 251 ? -20.159 4.863 -6.028 1 95.52 251 ALA A CA 1
ATOM 1902 C C . ALA A 1 251 ? -20.855 3.622 -6.579 1 95.52 251 ALA A C 1
ATOM 1904 O O . ALA A 1 251 ? -21.894 3.204 -6.062 1 95.52 251 ALA A O 1
ATOM 1905 N N . GLN A 1 252 ? -20.276 3.038 -7.546 1 95.49 252 GLN A N 1
ATOM 1906 C CA . GLN A 1 252 ? -20.832 1.819 -8.124 1 95.49 252 GLN A CA 1
ATOM 1907 C C . GLN A 1 252 ? -20.827 0.677 -7.112 1 95.49 252 GLN A C 1
ATOM 1909 O O . GLN A 1 252 ? -21.789 -0.089 -7.028 1 95.49 252 GLN A O 1
ATOM 1914 N N . ALA A 1 253 ? -19.807 0.587 -6.346 1 94.59 253 ALA A N 1
ATOM 1915 C CA . ALA A 1 253 ? -19.698 -0.472 -5.346 1 94.59 253 ALA A CA 1
ATOM 1916 C C . ALA A 1 253 ? -20.732 -0.289 -4.239 1 94.59 253 ALA A C 1
ATOM 1918 O O . ALA A 1 253 ? -21.428 -1.237 -3.868 1 94.59 253 ALA A O 1
ATOM 1919 N N . VAL A 1 254 ? -20.849 0.887 -3.74 1 92.46 254 VAL A N 1
ATOM 1920 C CA . VAL A 1 254 ? -21.765 1.188 -2.645 1 92.46 254 VAL A CA 1
ATOM 1921 C C . VAL A 1 254 ? -23.202 0.912 -3.082 1 92.46 254 VAL A C 1
ATOM 1923 O O . VAL A 1 254 ? -24.002 0.381 -2.308 1 92.46 254 VAL A O 1
ATOM 1926 N N . GLY A 1 255 ? -23.475 1.297 -4.299 1 90.13 255 GLY A N 1
ATOM 1927 C CA . GLY A 1 255 ? -24.823 1.125 -4.817 1 90.13 255 GLY A CA 1
ATOM 1928 C C . GLY A 1 255 ? -25.098 -0.282 -5.311 1 90.13 255 GLY A C 1
ATOM 1929 O O . GLY A 1 255 ? -26.242 -0.629 -5.611 1 90.13 255 GLY A O 1
ATOM 1930 N N . GLY A 1 256 ? -24.094 -1.08 -5.367 1 90.95 256 GLY A N 1
ATOM 1931 C CA . GLY A 1 256 ? -24.235 -2.428 -5.893 1 90.95 256 GLY A CA 1
ATOM 1932 C C . GLY A 1 256 ? -24.657 -3.437 -4.842 1 90.95 256 GLY A C 1
ATOM 1933 O O . GLY A 1 256 ? -24.864 -3.082 -3.68 1 90.95 256 GLY A O 1
ATOM 1934 N N . THR A 1 257 ? -24.78 -4.641 -5.262 1 92.74 257 THR A N 1
ATOM 1935 C CA . THR A 1 257 ? -25.278 -5.722 -4.419 1 92.74 257 THR A CA 1
ATOM 1936 C C . THR A 1 257 ? -24.339 -5.966 -3.241 1 92.74 257 THR A C 1
ATOM 1938 O O . THR A 1 257 ? -24.787 -6.113 -2.102 1 92.74 257 THR A O 1
ATOM 1941 N N . GLU A 1 258 ? -23.075 -5.971 -3.474 1 93.83 258 GLU A N 1
ATOM 1942 C CA . GLU A 1 258 ? -22.107 -6.218 -2.41 1 93.83 258 GLU A CA 1
ATOM 1943 C C . GLU A 1 258 ? -22.113 -5.087 -1.385 1 93.83 258 GLU A C 1
ATOM 1945 O O . GLU A 1 258 ? -22.033 -5.335 -0.18 1 93.83 258 GLU A O 1
ATOM 1950 N N . GLY A 1 259 ? -22.159 -3.889 -1.919 1 92.66 259 GLY A N 1
ATOM 1951 C CA . GLY A 1 259 ? -22.196 -2.756 -1.007 1 92.66 259 GLY A CA 1
ATOM 1952 C C . GLY A 1 259 ? -23.426 -2.745 -0.12 1 92.66 259 GLY A C 1
ATOM 1953 O O . GLY A 1 259 ? -23.33 -2.482 1.081 1 92.66 259 GLY A O 1
ATOM 1954 N N . GLN A 1 260 ? -24.483 -3.009 -0.667 1 91.7 260 GLN A N 1
ATOM 1955 C CA . GLN A 1 260 ? -25.726 -3.072 0.096 1 91.7 260 GLN A CA 1
ATOM 1956 C C . GLN A 1 260 ? -25.679 -4.191 1.132 1 91.7 260 GLN A C 1
ATOM 1958 O O . GLN A 1 260 ? -26.026 -3.981 2.296 1 91.7 260 GLN A O 1
ATOM 1963 N N . GLU A 1 261 ? -25.232 -5.279 0.709 1 93.71 261 GLU A N 1
ATOM 1964 C CA . GLU A 1 261 ? -25.123 -6.417 1.617 1 93.71 261 GLU A CA 1
ATOM 1965 C C . GLU A 1 261 ? -24.114 -6.142 2.728 1 93.71 261 GLU A C 1
ATOM 1967 O O . GLU A 1 261 ? -24.372 -6.439 3.897 1 93.71 261 GLU A O 1
ATOM 1972 N N . GLY A 1 262 ? -23.011 -5.667 2.356 1 92.15 262 GLY A N 1
ATOM 1973 C CA . GLY A 1 262 ? -22 -5.347 3.351 1 92.15 262 GLY A CA 1
ATOM 1974 C C . GLY A 1 262 ? -22.486 -4.369 4.404 1 92.15 262 GLY A C 1
ATOM 1975 O O . GLY A 1 262 ? -22.244 -4.562 5.597 1 92.15 262 GLY A O 1
ATOM 1976 N N . THR A 1 263 ? -23.131 -3.334 3.956 1 88.09 263 THR A N 1
ATOM 1977 C CA . THR A 1 263 ? -23.684 -2.346 4.874 1 88.09 263 THR A CA 1
ATOM 1978 C C . THR A 1 263 ? -24.71 -2.987 5.805 1 88.09 263 THR A C 1
ATOM 1980 O O . THR A 1 263 ? -24.668 -2.78 7.02 1 88.09 263 THR A O 1
ATOM 1983 N N . MET A 1 264 ? -25.542 -3.722 5.259 1 89.68 264 MET A N 1
ATOM 1984 C CA . MET A 1 264 ? -26.586 -4.384 6.036 1 89.68 264 MET A CA 1
ATOM 1985 C C . MET A 1 264 ? -25.98 -5.345 7.053 1 89.68 264 MET A C 1
ATOM 1987 O O . MET A 1 264 ? -26.394 -5.37 8.213 1 89.68 264 MET A O 1
ATOM 1991 N N . ALA A 1 265 ? -25.066 -6.101 6.635 1 92.37 265 ALA A N 1
ATOM 1992 C CA . ALA A 1 265 ? -24.408 -7.055 7.523 1 92.37 265 ALA A CA 1
ATOM 1993 C C . ALA A 1 265 ? -23.732 -6.341 8.691 1 92.37 265 ALA A C 1
ATOM 1995 O O . ALA A 1 265 ? -23.787 -6.811 9.829 1 92.37 265 ALA A O 1
ATOM 1996 N N . PHE A 1 266 ? -23.165 -5.255 8.415 1 87.5 266 PHE A N 1
ATOM 1997 C CA . PHE A 1 266 ? -22.483 -4.464 9.433 1 87.5 266 PHE A CA 1
ATOM 1998 C C . PHE A 1 266 ? -23.472 -3.948 10.471 1 87.5 266 PHE A C 1
ATOM 2000 O O . PHE A 1 266 ? -23.249 -4.093 11.675 1 87.5 266 PHE A O 1
ATOM 2007 N N . ILE A 1 267 ? -24.519 -3.445 10.033 1 86.78 267 ILE A N 1
ATOM 2008 C CA . ILE A 1 267 ? -25.544 -2.889 10.908 1 86.78 267 ILE A CA 1
ATOM 2009 C C . ILE A 1 267 ? -26.159 -4.001 11.755 1 86.78 267 ILE A C 1
ATOM 2011 O O . ILE A 1 267 ? -26.422 -3.811 12.945 1 86.78 267 ILE A O 1
ATOM 2015 N N . GLN A 1 268 ? -26.303 -5.127 11.127 1 92.28 268 GLN A N 1
ATOM 2016 C CA . GLN A 1 268 ? -26.963 -6.251 11.782 1 92.28 268 GLN A CA 1
ATOM 2017 C C . GLN A 1 268 ? -25.963 -7.091 12.573 1 92.28 268 GLN A C 1
ATOM 2019 O O . GLN A 1 268 ? -26.329 -8.11 13.161 1 92.28 268 GLN A O 1
ATOM 2024 N N . LYS A 1 269 ? -24.785 -6.785 12.523 1 90.86 269 LYS A N 1
ATOM 2025 C CA . LYS A 1 269 ? -23.728 -7.477 13.254 1 90.86 269 LYS A CA 1
ATOM 2026 C C . LYS A 1 269 ? -23.674 -8.955 12.877 1 90.86 269 LYS A C 1
ATOM 2028 O O . LYS A 1 269 ? -23.674 -9.824 13.751 1 90.86 269 LYS A O 1
ATOM 2033 N N . ARG A 1 270 ? -23.734 -9.153 11.556 1 91.96 270 ARG A N 1
ATOM 2034 C CA . ARG A 1 270 ? -23.553 -10.488 10.994 1 91.96 270 ARG A CA 1
ATOM 2035 C C . ARG A 1 270 ? -22.5 -10.48 9.891 1 91.96 270 ARG A C 1
ATOM 2037 O O . ARG A 1 270 ? -22.07 -9.414 9.444 1 91.96 270 ARG A O 1
ATOM 2044 N N . LEU A 1 271 ? -22.143 -11.698 9.494 1 92.05 271 LEU A N 1
ATOM 2045 C CA . LEU A 1 271 ? -21.232 -11.809 8.36 1 92.05 271 LEU A CA 1
ATOM 2046 C C . LEU A 1 271 ? -21.972 -11.589 7.045 1 92.05 271 LEU A C 1
ATOM 2048 O O . LEU A 1 271 ? -23.141 -11.961 6.915 1 92.05 271 LEU A O 1
ATOM 2052 N N . PRO A 1 272 ? -21.309 -10.994 6.169 1 93.9 272 PRO A N 1
ATOM 2053 C CA . PRO A 1 272 ? -21.93 -10.877 4.847 1 93.9 272 PRO A CA 1
ATOM 2054 C C . PRO A 1 272 ? -22.124 -12.23 4.165 1 93.9 272 PRO A C 1
ATOM 2056 O O . PRO A 1 272 ? -21.463 -13.208 4.526 1 93.9 272 PRO A O 1
ATOM 2059 N N . ASN A 1 273 ? -22.948 -12.281 3.133 1 92.96 273 ASN A N 1
ATOM 2060 C CA . ASN A 1 273 ? -23.367 -13.54 2.526 1 92.96 273 ASN A CA 1
ATOM 2061 C C . ASN A 1 273 ? -22.24 -14.173 1.714 1 92.96 273 ASN A C 1
ATOM 2063 O O . ASN A 1 273 ? -22.278 -15.368 1.418 1 92.96 273 ASN A O 1
ATOM 2067 N N . TRP A 1 274 ? -21.308 -13.332 1.392 1 92.66 274 TRP A N 1
ATOM 2068 C CA . TRP A 1 274 ? -20.252 -13.886 0.55 1 92.66 274 TRP A CA 1
ATOM 2069 C C . TRP A 1 274 ? -19.244 -14.668 1.384 1 92.66 274 TRP A C 1
ATOM 2071 O O . TRP A 1 274 ? -18.318 -15.276 0.842 1 92.66 274 TRP A O 1
ATOM 2081 N N . THR A 1 275 ? -19.381 -14.564 2.704 1 88.14 275 THR A N 1
ATOM 2082 C CA . THR A 1 275 ? -18.449 -15.264 3.582 1 88.14 275 THR A CA 1
ATOM 2083 C C . THR A 1 275 ? -18.857 -16.725 3.749 1 88.14 275 THR A C 1
ATOM 2085 O O . THR A 1 275 ? -20.048 -17.041 3.797 1 88.14 275 THR A O 1
ATOM 2088 N N . ASP A 1 276 ? -18.553 -17.727 2.9 1 68.35 276 ASP A N 1
ATOM 2089 C CA . ASP A 1 276 ? -18.947 -19.129 2.995 1 68.35 276 ASP A CA 1
ATOM 2090 C C . ASP A 1 276 ? -19.102 -19.558 4.453 1 68.35 276 ASP A C 1
ATOM 2092 O O . ASP A 1 276 ? -18.237 -19.273 5.284 1 68.35 276 ASP A O 1
ATOM 2096 N N . GLU A 1 277 ? -20.374 -19.617 5.107 1 50.91 277 GLU A N 1
ATOM 2097 C CA . GLU A 1 277 ? -20.589 -20.327 6.364 1 50.91 277 GLU A CA 1
ATOM 2098 C C . GLU A 1 277 ? -19.891 -21.684 6.358 1 50.91 277 GLU A C 1
ATOM 2100 O O . GLU A 1 277 ? -20.201 -22.545 5.532 1 50.91 277 GLU A O 1
ATOM 2105 N N . SER A 1 278 ? -18.538 -21.818 6.183 1 36.48 278 SER A N 1
ATOM 2106 C CA . SER A 1 278 ? -18.216 -23.191 6.558 1 36.48 278 SER A CA 1
ATOM 2107 C C . SER A 1 278 ? -18.645 -23.489 7.991 1 36.48 278 SER A C 1
ATOM 2109 O O . SER A 1 278 ? -18.596 -22.61 8.854 1 36.48 278 SER A O 1
ATOM 2111 N N . MET B 1 1 ? -3.974 30.135 24.97 1 61.42 1 MET B N 1
ATOM 2112 C CA . MET B 1 1 ? -3.099 30.286 23.811 1 61.42 1 MET B CA 1
ATOM 2113 C C . MET B 1 1 ? -3.897 30.685 22.574 1 61.42 1 MET B C 1
ATOM 2115 O O . MET B 1 1 ? -4.976 30.144 22.325 1 61.42 1 MET B O 1
ATOM 2119 N N . THR B 1 2 ? -3.567 31.819 21.976 1 78 2 THR B N 1
ATOM 2120 C CA . THR B 1 2 ? -4.372 32.456 20.939 1 78 2 THR B CA 1
ATOM 2121 C C . THR B 1 2 ? -4.012 31.907 19.562 1 78 2 THR B C 1
ATOM 2123 O O . THR B 1 2 ? -2.833 31.74 19.243 1 78 2 THR B O 1
ATOM 2126 N N . LEU B 1 3 ? -5.047 31.535 18.826 1 86.35 3 LEU B N 1
ATOM 2127 C CA . LEU B 1 3 ? -4.89 31.054 17.458 1 86.35 3 LEU B CA 1
ATOM 2128 C C . LEU B 1 3 ? -4.369 32.162 16.548 1 86.35 3 LEU B C 1
ATOM 2130 O O . LEU B 1 3 ? -4.681 33.337 16.753 1 86.35 3 LEU B O 1
ATOM 2134 N N . SER B 1 4 ? -3.586 31.832 15.655 1 85.34 4 SER B N 1
ATOM 2135 C CA . SER B 1 4 ? -3.11 32.771 14.645 1 85.34 4 SER B CA 1
ATOM 2136 C C . SER B 1 4 ? -4.274 33.449 13.93 1 85.34 4 SER B C 1
ATOM 2138 O O . SER B 1 4 ? -5.399 32.947 13.95 1 85.34 4 SER B O 1
ATOM 2140 N N . THR B 1 5 ? -4.023 34.582 13.306 1 83.51 5 THR B N 1
ATOM 2141 C CA . THR B 1 5 ? -5.024 35.4 12.63 1 83.51 5 THR B CA 1
ATOM 2142 C C . THR B 1 5 ? -5.687 34.617 11.5 1 83.51 5 THR B C 1
ATOM 2144 O O . THR B 1 5 ? -6.891 34.75 11.269 1 83.51 5 THR B O 1
ATOM 2147 N N . SER B 1 6 ? -4.925 33.721 10.862 1 85.69 6 SER B N 1
ATOM 2148 C CA . SER B 1 6 ? -5.432 32.935 9.742 1 85.69 6 SER B CA 1
ATOM 2149 C C . SER B 1 6 ? -6.509 31.955 10.196 1 85.69 6 SER B C 1
ATOM 2151 O O . SER B 1 6 ? -7.332 31.513 9.392 1 85.69 6 SER B O 1
ATOM 2153 N N . LEU B 1 7 ? -6.544 31.682 11.465 1 91.6 7 LEU B N 1
ATOM 2154 C CA . LEU B 1 7 ? -7.455 30.667 11.983 1 91.6 7 LEU B CA 1
ATOM 2155 C C . LEU B 1 7 ? -8.625 31.311 12.719 1 91.6 7 LEU B C 1
ATOM 2157 O O . LEU B 1 7 ? -9.657 30.67 12.934 1 91.6 7 LEU B O 1
ATOM 2161 N N . GLN B 1 8 ? -8.423 32.531 13.191 1 86.18 8 GLN B N 1
ATOM 2162 C CA . GLN B 1 8 ? -9.416 33.206 14.02 1 86.18 8 GLN B CA 1
ATOM 2163 C C . GLN B 1 8 ? -10.718 33.421 13.255 1 86.18 8 GLN B C 1
ATOM 2165 O O . GLN B 1 8 ? -11.797 33.454 13.85 1 86.18 8 GLN B O 1
ATOM 2170 N N . ALA B 1 9 ? -10.66 33.507 11.98 1 84.31 9 ALA B N 1
ATOM 2171 C CA . ALA B 1 9 ? -11.836 33.845 11.182 1 84.31 9 ALA B CA 1
ATOM 2172 C C . ALA B 1 9 ? -12.598 32.589 10.769 1 84.31 9 ALA B C 1
ATOM 2174 O O . ALA B 1 9 ? -13.666 32.677 10.158 1 84.31 9 ALA B O 1
ATOM 2175 N N . LEU B 1 10 ? -12.054 31.432 11.229 1 90.81 10 LEU B N 1
ATOM 2176 C CA . LEU B 1 10 ? -12.684 30.209 10.742 1 90.81 10 LEU B CA 1
ATOM 2177 C C . LEU B 1 10 ? -13.89 29.841 11.6 1 90.81 10 LEU B C 1
ATOM 2179 O O . LEU B 1 10 ? -13.852 29.978 12.825 1 90.81 10 LEU B O 1
ATOM 2183 N N . ASP B 1 11 ? -14.996 29.537 10.919 1 90.31 11 ASP B N 1
ATOM 2184 C CA . ASP B 1 11 ? -16.175 28.976 11.571 1 90.31 11 ASP B CA 1
ATOM 2185 C C . ASP B 1 11 ? -16.207 27.455 11.435 1 90.31 11 ASP B C 1
ATOM 2187 O O . ASP B 1 11 ? -16.669 26.927 10.422 1 90.31 11 ASP B O 1
ATOM 2191 N N . LEU B 1 12 ? -15.654 26.865 12.428 1 91.64 12 LEU B N 1
ATOM 2192 C CA . LEU B 1 12 ? -15.53 25.412 12.406 1 91.64 12 LEU B CA 1
ATOM 2193 C C . LEU B 1 12 ? -16.547 24.766 13.341 1 91.64 12 LEU B C 1
ATOM 2195 O O . LEU B 1 12 ? -16.921 25.353 14.359 1 91.64 12 LEU B O 1
ATOM 2199 N N . ASP B 1 13 ? -17.026 23.638 12.967 1 90.47 13 ASP B N 1
ATOM 2200 C CA . ASP B 1 13 ? -17.887 22.91 13.893 1 90.47 13 ASP B CA 1
ATOM 2201 C C . ASP B 1 13 ? -17.062 22.152 14.93 1 90.47 13 ASP B C 1
ATOM 2203 O O . ASP B 1 13 ? -15.83 22.21 14.915 1 90.47 13 ASP B O 1
ATOM 2207 N N . ASP B 1 14 ? -17.755 21.469 15.776 1 94.58 14 ASP B N 1
ATOM 2208 C CA . ASP B 1 14 ? -17.091 20.876 16.932 1 94.58 14 ASP B CA 1
ATOM 2209 C C . ASP B 1 14 ? -16.452 19.537 16.571 1 94.58 14 ASP B C 1
ATOM 2211 O O . ASP B 1 14 ? -15.911 18.848 17.438 1 94.58 14 ASP B O 1
ATOM 2215 N N . SER B 1 15 ? -16.473 19.256 15.333 1 96.68 15 SER B N 1
ATOM 2216 C CA . SER B 1 15 ? -15.887 17.981 14.931 1 96.68 15 SER B CA 1
ATOM 2217 C C . SER B 1 15 ? -14.364 18.03 14.99 1 96.68 15 SER B C 1
ATOM 2219 O O . SER B 1 15 ? -13.703 16.99 14.957 1 96.68 15 SER B O 1
ATOM 2221 N N . ILE B 1 16 ? -13.791 19.274 15.044 1 97.66 16 ILE B N 1
ATOM 2222 C CA . ILE B 1 16 ? -12.362 19.435 15.292 1 97.66 16 ILE B CA 1
ATOM 2223 C C . ILE B 1 16 ? -12.139 20.514 16.34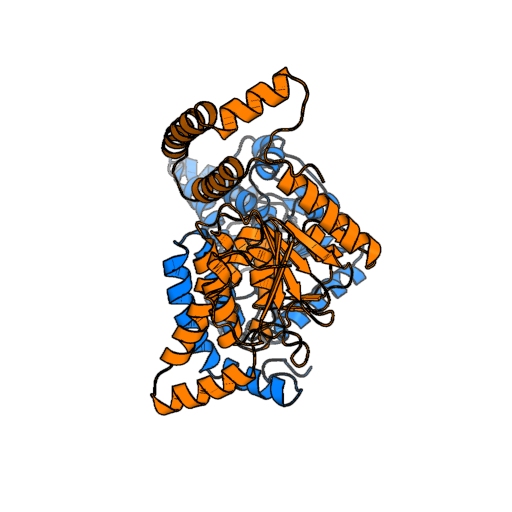9 1 97.66 16 ILE B C 1
ATOM 2225 O O . ILE B 1 16 ? -13.007 21.361 16.572 1 97.66 16 ILE B O 1
ATOM 2229 N N . GLN B 1 17 ? -11.065 20.448 17.013 1 97.3 17 GLN B N 1
ATOM 2230 C CA . GLN B 1 17 ? -10.602 21.46 17.956 1 97.3 17 GLN B CA 1
ATOM 2231 C C . GLN B 1 17 ? -9.173 21.894 17.639 1 97.3 17 GLN B C 1
ATOM 2233 O O . GLN B 1 17 ? -8.324 21.063 17.313 1 97.3 17 GLN B O 1
ATOM 2238 N N . LEU B 1 18 ? -8.948 23.18 17.778 1 97.56 18 LEU B N 1
ATOM 2239 C CA . LEU B 1 18 ? -7.628 23.724 17.476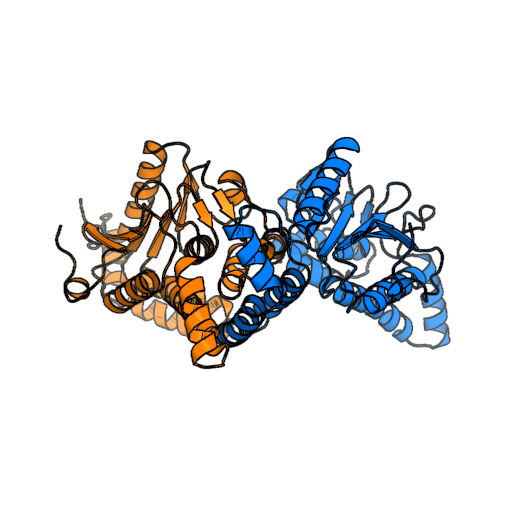 1 97.56 18 LEU B CA 1
ATOM 2240 C C . LEU B 1 18 ? -6.988 24.321 18.725 1 97.56 18 LEU B C 1
ATOM 2242 O O . LEU B 1 18 ? -7.67 24.951 19.536 1 97.56 18 LEU B O 1
ATOM 2246 N N . GLU B 1 19 ? -5.775 24.046 18.914 1 96.76 19 GLU B N 1
ATOM 2247 C CA . GLU B 1 19 ? -4.903 24.682 19.897 1 96.76 19 GLU B CA 1
ATOM 2248 C C . GLU B 1 19 ? -3.554 25.047 19.284 1 96.76 19 GLU B C 1
ATOM 2250 O O . GLU B 1 19 ? -3.015 24.298 18.466 1 96.76 19 GLU B O 1
ATOM 2255 N N . GLN B 1 20 ? -3.102 26.198 19.673 1 96.4 20 GLN B N 1
ATOM 2256 C CA . GLN B 1 20 ? -1.817 26.609 19.116 1 96.4 20 GLN B CA 1
ATOM 2257 C C . GLN B 1 20 ? -0.815 26.926 20.223 1 96.4 20 GLN B C 1
ATOM 2259 O O . GLN B 1 20 ? -1.152 27.599 21.199 1 96.4 20 GLN B O 1
ATOM 2264 N N . ASP B 1 21 ? 0.277 26.364 20.184 1 95.72 21 ASP B N 1
ATOM 2265 C CA . ASP B 1 21 ? 1.42 26.654 21.043 1 95.72 21 ASP B CA 1
ATOM 2266 C C . ASP B 1 21 ? 2.601 27.179 20.229 1 95.72 21 ASP B C 1
ATOM 2268 O O . ASP B 1 21 ? 3.401 26.397 19.711 1 95.72 21 ASP B O 1
ATOM 2272 N N . GLY B 1 22 ? 2.658 28.492 20.203 1 93.91 22 GLY B N 1
ATOM 2273 C CA . GLY B 1 22 ? 3.665 29.096 19.345 1 93.91 22 GLY B CA 1
ATOM 2274 C C . GLY B 1 22 ? 3.474 28.765 17.877 1 93.91 22 GLY B C 1
ATOM 2275 O O . GLY B 1 22 ? 2.404 29.007 17.314 1 93.91 22 GLY B O 1
ATOM 2276 N N . SER B 1 23 ? 4.48 28.097 17.298 1 95.78 23 SER B N 1
ATOM 2277 C CA . SER B 1 23 ? 4.471 27.812 15.866 1 95.78 23 SER B CA 1
ATOM 2278 C C . SER B 1 23 ? 3.856 26.447 15.579 1 95.78 23 SER B C 1
ATOM 2280 O O . SER B 1 23 ? 3.85 25.992 14.433 1 95.78 23 SER B O 1
ATOM 2282 N N . ILE B 1 24 ? 3.358 25.822 16.655 1 97.6 24 ILE B N 1
ATOM 2283 C CA . ILE B 1 24 ? 2.8 24.481 16.519 1 97.6 24 ILE B CA 1
ATOM 2284 C C . ILE B 1 24 ? 1.279 24.54 16.64 1 97.6 24 ILE B C 1
ATOM 2286 O O . ILE B 1 24 ? 0.748 25.05 17.629 1 97.6 24 ILE B O 1
ATOM 2290 N N . LEU B 1 25 ? 0.577 24.083 15.652 1 98.3 25 LEU B N 1
ATOM 2291 C CA . LEU B 1 25 ? -0.878 23.984 15.678 1 98.3 25 LEU B CA 1
ATOM 2292 C C . LEU B 1 25 ? -1.32 22.556 15.982 1 98.3 25 LEU B C 1
ATOM 2294 O O . LEU B 1 25 ? -0.915 21.616 15.294 1 98.3 25 LEU B O 1
ATOM 2298 N N . TYR B 1 26 ? -2.084 22.413 16.985 1 98.52 26 TYR B N 1
ATOM 2299 C CA . TYR B 1 26 ? -2.703 21.133 17.307 1 98.52 26 TYR B CA 1
ATOM 2300 C C . TYR B 1 26 ? -4.112 21.047 16.731 1 98.52 26 TYR B C 1
ATOM 2302 O O . TYR B 1 26 ? -4.943 21.925 16.975 1 98.52 26 TYR B O 1
ATOM 2310 N N . LEU B 1 27 ? -4.345 20.095 15.929 1 98.59 27 LEU B N 1
ATOM 2311 C CA . LEU B 1 27 ? -5.658 19.78 15.376 1 98.59 27 LEU B CA 1
ATOM 2312 C C . LEU B 1 27 ? -6.188 18.47 15.949 1 98.59 27 LEU B C 1
ATOM 2314 O O . LEU B 1 27 ? -5.649 17.399 15.664 1 98.59 27 LEU B O 1
ATOM 2318 N N . TRP B 1 28 ? -7.229 18.564 16.716 1 98.52 28 TRP B N 1
ATOM 2319 C CA . TRP B 1 28 ? -7.833 17.395 17.347 1 98.52 28 TRP B CA 1
ATOM 2320 C C . TRP B 1 28 ? -9.068 16.938 16.578 1 98.52 28 TRP B C 1
ATOM 2322 O O . TRP B 1 28 ? -9.998 17.719 16.364 1 98.52 28 TRP B O 1
ATOM 2332 N N . LEU B 1 29 ? -9.043 15.692 16.108 1 98.65 29 LEU B N 1
ATOM 2333 C CA . LEU B 1 29 ? -10.31 15.089 15.708 1 98.65 29 LEU B CA 1
ATOM 2334 C C . LEU B 1 29 ? -11.222 14.89 16.913 1 98.65 29 LEU B C 1
ATOM 2336 O O . LEU B 1 29 ? -10.859 14.194 17.864 1 98.65 29 LEU B O 1
ATOM 2340 N N . ASN B 1 30 ? -12.422 15.505 16.848 1 98.3 30 ASN B N 1
ATOM 2341 C CA . ASN B 1 30 ? -13.172 15.658 18.09 1 98.3 30 ASN B CA 1
ATOM 2342 C C . ASN B 1 30 ? -14.604 15.15 17.946 1 98.3 30 ASN B C 1
ATOM 2344 O O . ASN B 1 30 ? -15.555 15.928 18.04 1 98.3 30 ASN B O 1
ATOM 2348 N N . ARG B 1 31 ? -14.759 13.904 17.795 1 97.54 31 ARG B N 1
ATOM 2349 C CA . ARG B 1 31 ? -16.011 13.157 17.87 1 97.54 31 ARG B CA 1
ATOM 2350 C C . ARG B 1 31 ? -15.819 11.842 18.617 1 97.54 31 ARG B C 1
ATOM 2352 O O . ARG B 1 31 ? -16.136 10.772 18.092 1 97.54 31 ARG B O 1
ATOM 2359 N N . PRO B 1 32 ? -15.348 11.949 19.883 1 97.16 32 PRO B N 1
ATOM 2360 C CA . PRO B 1 32 ? -14.973 10.73 20.603 1 97.16 32 PRO B CA 1
ATOM 2361 C C . PRO B 1 32 ? -16.138 9.756 20.761 1 97.16 32 PRO B C 1
ATOM 2363 O O . PRO B 1 32 ? -15.927 8.542 20.829 1 97.16 32 PRO B O 1
ATOM 2366 N N . GLU B 1 33 ? -17.357 10.264 20.707 1 95.5 33 GLU B N 1
ATOM 2367 C CA . GLU B 1 33 ? -18.533 9.412 20.852 1 95.5 33 GLU B CA 1
ATOM 2368 C C . GLU B 1 33 ? -18.707 8.499 19.641 1 95.5 33 GLU B C 1
ATOM 2370 O O . GLU B 1 33 ? -19.383 7.471 19.724 1 95.5 33 GLU B O 1
ATOM 2375 N N . SER B 1 34 ? -18.134 8.901 18.603 1 95.44 34 SER B N 1
ATOM 2376 C CA . SER B 1 34 ? -18.18 8.095 17.388 1 95.44 34 SER B CA 1
ATOM 2377 C C . SER B 1 34 ? -16.792 7.592 17.005 1 95.44 34 SER B C 1
ATOM 2379 O O . SER B 1 34 ? -16.527 7.313 15.834 1 95.44 34 SER B O 1
ATOM 2381 N N . ARG B 1 35 ? -15.865 7.66 18.076 1 97.17 35 ARG B N 1
ATOM 2382 C CA . ARG B 1 35 ? -14.491 7.216 17.863 1 97.17 35 ARG B CA 1
ATOM 2383 C C . ARG B 1 35 ? -13.823 8.021 16.753 1 97.17 35 ARG B C 1
ATOM 2385 O O . ARG B 1 35 ? -13.075 7.469 15.943 1 97.17 35 ARG B O 1
ATOM 2392 N N . ASN B 1 36 ? -14.226 9.205 16.527 1 98.1 36 ASN B N 1
ATOM 2393 C CA . ASN B 1 36 ? -13.682 10.192 15.601 1 98.1 36 ASN B CA 1
ATOM 2394 C C . ASN B 1 36 ? -13.848 9.751 14.149 1 98.1 36 ASN B C 1
ATOM 2396 O O . ASN B 1 36 ? -12.979 10.007 13.315 1 98.1 36 ASN B O 1
ATOM 2400 N N . ALA B 1 37 ? -14.964 8.994 13.893 1 96.38 37 ALA B N 1
ATOM 2401 C CA . ALA B 1 37 ? -15.308 8.689 12.507 1 96.38 37 ALA B CA 1
ATOM 2402 C C . ALA B 1 37 ? -15.472 9.967 11.689 1 96.38 37 ALA B C 1
ATOM 2404 O O . ALA B 1 37 ? -16.073 10.938 12.156 1 96.38 37 ALA B O 1
ATOM 2405 N N . MET B 1 38 ? -14.912 9.975 10.491 1 95.06 38 MET B N 1
ATOM 2406 C CA . MET B 1 38 ? -14.892 11.183 9.672 1 95.06 38 MET B CA 1
ATOM 2407 C C . MET B 1 38 ? -16.222 11.374 8.951 1 95.06 38 MET B C 1
ATOM 2409 O O . MET B 1 38 ? -16.63 10.526 8.156 1 95.06 38 MET B O 1
ATOM 2413 N N . ASN B 1 39 ? -16.904 12.344 9.265 1 93.62 39 ASN B N 1
ATOM 2414 C CA . ASN B 1 39 ? -18.063 12.774 8.491 1 93.62 39 ASN B CA 1
ATOM 2415 C C . ASN B 1 39 ? -17.725 13.955 7.585 1 93.62 39 ASN B C 1
ATOM 2417 O O . ASN B 1 39 ? -16.585 14.424 7.569 1 93.62 39 ASN B O 1
ATOM 2421 N N . LEU B 1 40 ? -18.678 14.393 6.836 1 93.23 40 LEU B N 1
ATOM 2422 C CA . LEU B 1 40 ? -18.444 15.451 5.859 1 93.23 40 LEU B CA 1
ATOM 2423 C C . LEU B 1 40 ? -18.042 16.75 6.551 1 93.23 40 LEU B C 1
ATOM 2425 O O . LEU B 1 40 ? -17.187 17.485 6.053 1 93.23 40 LEU B O 1
ATOM 2429 N N . ASN B 1 41 ? -18.621 17.059 7.672 1 94.89 41 ASN B N 1
ATOM 2430 C CA . ASN B 1 41 ? -18.29 18.269 8.416 1 94.89 41 ASN B CA 1
ATOM 2431 C C . ASN B 1 41 ? -16.824 18.283 8.84 1 94.89 41 ASN B C 1
ATOM 2433 O O . ASN B 1 41 ? -16.146 19.304 8.711 1 94.89 41 ASN B O 1
ATOM 2437 N N . MET B 1 42 ? -16.363 17.202 9.318 1 97.14 42 MET B N 1
ATOM 2438 C CA . MET B 1 42 ? -14.969 17.102 9.741 1 97.14 42 MET B CA 1
ATOM 2439 C C . MET B 1 42 ? -14.027 17.256 8.552 1 97.14 42 MET B C 1
ATOM 2441 O O . MET B 1 42 ? -13.029 17.975 8.634 1 97.14 42 MET B O 1
ATOM 2445 N N . VAL B 1 43 ? -14.34 16.588 7.461 1 96.97 43 VAL B N 1
ATOM 2446 C CA . VAL B 1 43 ? -13.54 16.67 6.243 1 96.97 43 VAL B CA 1
ATOM 2447 C C . VAL B 1 43 ? -13.45 18.123 5.781 1 96.97 43 VAL B C 1
ATOM 2449 O O . VAL B 1 43 ? -12.358 18.625 5.503 1 96.97 43 VAL B O 1
ATOM 2452 N N . ASN B 1 44 ? -14.543 18.779 5.778 1 96.64 44 ASN B N 1
ATOM 2453 C CA . ASN B 1 44 ? -14.591 20.177 5.367 1 96.64 44 ASN B CA 1
ATOM 2454 C C . ASN B 1 44 ? -13.798 21.069 6.318 1 96.64 44 ASN B C 1
ATOM 2456 O O . ASN B 1 44 ? -13.098 21.983 5.881 1 96.64 44 ASN B O 1
ATOM 2460 N N . ALA B 1 45 ? -13.96 20.823 7.554 1 97.77 45 ALA B N 1
ATOM 2461 C CA . ALA B 1 45 ? -13.252 21.613 8.558 1 97.77 45 ALA B CA 1
ATOM 2462 C C . ALA B 1 45 ? -11.741 21.485 8.391 1 97.77 45 ALA B C 1
ATOM 2464 O O . ALA B 1 45 ? -11.017 22.482 8.448 1 97.77 45 ALA B O 1
ATOM 2465 N N . ILE B 1 46 ? -11.256 20.279 8.18 1 98.36 46 ILE B N 1
ATOM 2466 C CA . ILE B 1 46 ? -9.831 20.047 7.972 1 98.36 46 ILE B CA 1
ATOM 2467 C C . ILE B 1 46 ? -9.36 20.805 6.733 1 98.36 46 ILE B C 1
ATOM 2469 O O . ILE B 1 46 ? -8.319 21.466 6.761 1 98.36 46 ILE B O 1
ATOM 2473 N N . GLN B 1 47 ? -10.132 20.704 5.683 1 98.1 47 GLN B N 1
ATOM 2474 C CA . GLN B 1 47 ? -9.778 21.406 4.453 1 98.1 47 GLN B CA 1
ATOM 2475 C C . GLN B 1 47 ? -9.708 22.913 4.681 1 98.1 47 GLN B C 1
ATOM 2477 O O . GLN B 1 47 ? -8.811 23.584 4.166 1 98.1 47 GLN B O 1
ATOM 2482 N N . GLN B 1 48 ? -10.636 23.413 5.437 1 97.97 48 GLN B N 1
ATOM 2483 C CA . GLN B 1 48 ? -10.659 24.841 5.737 1 97.97 48 GLN B CA 1
ATOM 2484 C C . GLN B 1 48 ? -9.417 25.259 6.518 1 97.97 48 GLN B C 1
ATOM 2486 O O . GLN B 1 48 ? -8.822 26.302 6.237 1 97.97 48 GLN B O 1
ATOM 2491 N N . VAL B 1 49 ? -9.056 24.446 7.442 1 98.29 49 VAL B N 1
ATOM 2492 C CA . VAL B 1 49 ? -7.89 24.759 8.262 1 98.29 49 VAL B CA 1
ATOM 2493 C C . VAL B 1 49 ? -6.641 24.814 7.385 1 98.29 49 VAL B C 1
ATOM 2495 O O . VAL B 1 49 ? -5.892 25.794 7.421 1 98.29 49 VAL B O 1
ATOM 2498 N N . PHE B 1 50 ? -6.451 23.852 6.569 1 98.4 50 PHE B N 1
ATOM 2499 C CA . PHE B 1 50 ? -5.233 23.777 5.771 1 98.4 50 PHE B CA 1
ATOM 2500 C C . PHE B 1 50 ? -5.232 24.844 4.683 1 98.4 50 PHE B C 1
ATOM 2502 O O . PHE B 1 50 ? -4.171 25.321 4.275 1 98.4 50 PHE B O 1
ATOM 2509 N N . ALA B 1 51 ? -6.42 25.204 4.217 1 97.89 51 ALA B N 1
ATOM 2510 C CA . ALA B 1 51 ? -6.502 26.334 3.296 1 97.89 51 ALA B CA 1
ATOM 2511 C C . ALA B 1 51 ? -6.097 27.634 3.986 1 97.89 51 ALA B C 1
ATOM 2513 O O . ALA B 1 51 ? -5.366 28.446 3.413 1 97.89 51 ALA B O 1
ATOM 2514 N N . ALA B 1 52 ? -6.538 27.78 5.231 1 97.52 52 ALA B N 1
ATOM 2515 C CA . ALA B 1 52 ? -6.318 29.016 5.977 1 97.52 52 ALA B CA 1
ATOM 2516 C C . ALA B 1 52 ? -4.843 29.193 6.323 1 97.52 52 ALA B C 1
ATOM 2518 O O . ALA B 1 52 ? -4.333 30.316 6.339 1 97.52 52 ALA B O 1
ATOM 2519 N N . ILE B 1 53 ? -4.136 28.114 6.529 1 97.37 53 ILE B N 1
ATOM 2520 C CA . ILE B 1 53 ? -2.784 28.253 7.057 1 97.37 53 ILE B CA 1
ATOM 2521 C C . ILE B 1 53 ? -1.769 28.088 5.928 1 97.37 53 ILE B C 1
ATOM 2523 O O . ILE B 1 53 ? -0.56 28.173 6.155 1 97.37 53 ILE B O 1
ATOM 2527 N N . ARG B 1 54 ? -2.208 27.879 4.762 1 97.24 54 ARG B N 1
ATOM 2528 C CA . ARG B 1 54 ? -1.34 27.539 3.64 1 97.24 54 ARG B CA 1
ATOM 2529 C C . ARG B 1 54 ? -0.165 28.506 3.544 1 97.24 54 ARG B C 1
ATOM 2531 O O . ARG B 1 54 ? 0.985 28.082 3.408 1 97.24 54 ARG B O 1
ATOM 2538 N N . ASN B 1 55 ? -0.386 29.774 3.698 1 95.33 55 ASN B N 1
ATOM 2539 C CA . ASN B 1 55 ? 0.658 30.779 3.531 1 95.33 55 ASN B CA 1
ATOM 2540 C C . ASN B 1 55 ? 1.049 31.407 4.865 1 95.33 55 ASN B C 1
ATOM 2542 O O . ASN B 1 55 ? 1.68 32.465 4.897 1 95.33 55 ASN B O 1
ATOM 2546 N N . ASP B 1 56 ? 0.612 30.807 5.973 1 94.54 56 ASP B N 1
ATOM 2547 C CA . ASP B 1 56 ? 0.896 31.33 7.306 1 94.54 56 ASP B CA 1
ATOM 2548 C C . ASP B 1 56 ? 2.242 30.824 7.819 1 94.54 56 ASP B C 1
ATOM 2550 O O . ASP B 1 56 ? 2.335 29.71 8.338 1 94.54 56 ASP B O 1
ATOM 2554 N N . LEU B 1 57 ? 3.261 31.586 7.78 1 92.09 57 LEU B N 1
ATOM 2555 C CA . LEU B 1 57 ? 4.618 31.193 8.141 1 92.09 57 LEU B CA 1
ATOM 2556 C C . LEU B 1 57 ? 4.763 31.068 9.654 1 92.09 57 LEU B C 1
ATOM 2558 O O . LEU B 1 57 ? 5.749 30.512 10.143 1 92.09 57 LEU B O 1
ATOM 2562 N N . SER B 1 58 ? 3.777 31.619 10.377 1 92.77 58 SER B N 1
ATOM 2563 C CA . SER B 1 58 ? 3.851 31.526 11.831 1 92.77 58 SER B CA 1
ATOM 2564 C C . SER B 1 58 ? 3.499 30.122 12.314 1 92.77 58 SER B C 1
ATOM 2566 O O . SER B 1 58 ? 3.745 29.779 13.472 1 92.77 58 SER B O 1
ATOM 2568 N N . ILE B 1 59 ? 2.977 29.299 11.418 1 96.3 59 ILE B N 1
ATOM 2569 C CA . ILE B 1 59 ? 2.684 27.904 11.73 1 96.3 59 ILE B CA 1
ATOM 2570 C C . ILE B 1 59 ? 3.692 26.996 11.029 1 96.3 59 ILE B C 1
ATOM 2572 O O . ILE B 1 59 ? 3.667 26.861 9.803 1 96.3 59 ILE B O 1
ATOM 2576 N N . ARG B 1 60 ? 4.479 26.296 11.801 1 96.85 60 ARG B N 1
ATOM 2577 C CA . ARG B 1 60 ? 5.545 25.458 11.262 1 96.85 60 ARG B CA 1
ATOM 2578 C C . ARG B 1 60 ? 5.069 24.021 11.073 1 96.85 60 ARG B C 1
ATOM 2580 O O . ARG B 1 60 ? 5.556 23.312 10.191 1 96.85 60 ARG B O 1
ATOM 2587 N N . ALA B 1 61 ? 4.184 23.633 11.965 1 98.4 61 ALA B N 1
ATOM 2588 C CA . ALA B 1 61 ? 3.734 22.244 11.929 1 98.4 61 ALA B CA 1
ATOM 2589 C C . ALA B 1 61 ? 2.298 22.119 12.429 1 98.4 61 ALA B C 1
ATOM 2591 O O . ALA B 1 61 ? 1.823 22.966 13.19 1 98.4 61 ALA B O 1
ATOM 2592 N N . VAL B 1 62 ? 1.664 21.127 11.956 1 98.8 62 VAL B N 1
ATOM 2593 C CA . VAL B 1 62 ? 0.35 20.718 12.44 1 98.8 62 VAL B CA 1
ATOM 2594 C C . VAL B 1 62 ? 0.437 19.324 13.057 1 98.8 62 VAL B C 1
ATOM 2596 O O . VAL B 1 62 ? 0.92 18.385 12.419 1 98.8 62 VAL B O 1
ATOM 2599 N N . ILE B 1 63 ? 0.05 19.201 14.311 1 98.89 63 ILE B N 1
ATOM 2600 C CA . ILE B 1 63 ? -0.071 17.913 14.987 1 98.89 63 ILE B CA 1
ATOM 2601 C C . ILE B 1 63 ? -1.524 17.447 14.951 1 98.89 63 ILE B C 1
ATOM 2603 O O . ILE B 1 63 ? -2.414 18.128 15.466 1 98.89 63 ILE B O 1
ATOM 2607 N N . ILE B 1 64 ? -1.767 16.35 14.324 1 98.89 64 ILE B N 1
ATOM 2608 C CA . ILE B 1 64 ? -3.114 15.792 14.274 1 98.89 64 ILE B CA 1
ATOM 2609 C C . ILE B 1 64 ? -3.227 14.626 15.253 1 98.89 64 ILE B C 1
ATOM 2611 O O . ILE B 1 64 ? -2.4 13.711 15.236 1 98.89 64 ILE B O 1
ATOM 2615 N N . ARG B 1 65 ? -4.195 14.649 16.102 1 98.64 65 ARG B N 1
ATOM 2616 C CA . ARG B 1 65 ? -4.442 13.619 17.106 1 98.64 65 ARG B CA 1
ATOM 2617 C C . ARG B 1 65 ? -5.936 13.449 17.36 1 98.64 65 ARG B C 1
ATOM 2619 O O . ARG B 1 65 ? -6.728 14.343 17.056 1 98.64 65 ARG B O 1
ATOM 2626 N N . GLY B 1 66 ? -6.323 12.252 17.798 1 98.63 66 GLY B N 1
ATOM 2627 C CA . GLY B 1 66 ? -7.727 12.022 18.101 1 98.63 66 GLY B CA 1
ATOM 2628 C C . GLY B 1 66 ? -8.054 12.18 19.573 1 98.63 66 GLY B C 1
ATOM 2629 O O . GLY B 1 66 ? -7.283 11.754 20.435 1 98.63 66 GLY B O 1
ATOM 2630 N N . GLU B 1 67 ? -9.171 12.812 19.831 1 98.03 67 GLU B N 1
ATOM 2631 C CA . GLU B 1 67 ? -9.653 12.91 21.206 1 98.03 67 GLU B CA 1
ATOM 2632 C C . GLU B 1 67 ? -10.186 11.569 21.702 1 98.03 67 GLU B C 1
ATOM 2634 O O . GLU B 1 67 ? -10.668 10.756 20.91 1 98.03 67 GLU B O 1
ATOM 2639 N N . GLY B 1 68 ? -10.05 11.306 22.989 1 96.94 68 GLY B N 1
ATOM 2640 C CA . GLY B 1 68 ? -10.68 10.153 23.613 1 96.94 68 GLY B CA 1
ATOM 2641 C C . GLY B 1 68 ? -9.901 8.867 23.413 1 96.94 68 GLY B C 1
ATOM 2642 O O . GLY B 1 68 ? -10.427 7.775 23.639 1 96.94 68 GLY B O 1
ATOM 2643 N N . GLY B 1 69 ? -8.723 8.956 22.907 1 96.5 69 GLY B N 1
ATOM 2644 C CA . GLY B 1 69 ? -7.849 7.795 22.867 1 96.5 69 GLY B CA 1
ATOM 2645 C C . GLY B 1 69 ? -7.968 7.001 21.58 1 96.5 69 GLY B C 1
ATOM 2646 O O . GLY B 1 69 ? -7.451 5.886 21.482 1 96.5 69 GLY B O 1
ATOM 2647 N N . THR B 1 70 ? -8.701 7.536 20.673 1 98.11 70 THR B N 1
ATOM 2648 C CA . THR B 1 70 ? -8.847 6.943 19.347 1 98.11 70 THR B CA 1
ATOM 2649 C C . THR B 1 70 ? -8.539 7.969 18.26 1 98.11 70 THR B C 1
ATOM 2651 O O . THR B 1 70 ? -9.018 9.103 18.315 1 98.11 70 THR B O 1
ATOM 2654 N N . PHE B 1 71 ? -7.699 7.602 17.346 1 98.63 71 PHE B N 1
ATOM 2655 C CA . PHE B 1 71 ? -7.379 8.531 16.269 1 98.63 71 PHE B CA 1
ATOM 2656 C C . PHE B 1 71 ? -8.572 8.714 15.339 1 98.63 71 PHE B C 1
ATOM 2658 O O . PHE B 1 71 ? -9.222 9.762 15.353 1 98.63 71 PHE B O 1
ATOM 2665 N N . CYS B 1 72 ? -8.947 7.579 14.604 1 98.33 72 CYS B N 1
ATOM 2666 C CA . CYS B 1 72 ? -10.063 7.654 13.668 1 98.33 72 CYS B CA 1
ATOM 2667 C C . CYS B 1 72 ? -10.505 6.262 13.234 1 98.33 72 CYS B C 1
ATOM 2669 O O . CYS B 1 72 ? -9.711 5.497 12.683 1 98.33 72 CYS B O 1
ATOM 2671 N N . ALA B 1 73 ? -11.742 6.001 13.377 1 95.51 73 ALA B N 1
ATOM 2672 C CA . ALA B 1 73 ? -12.259 4.661 13.109 1 95.51 73 ALA B CA 1
ATOM 2673 C C . ALA B 1 73 ? -12.725 4.533 11.661 1 95.51 73 ALA B C 1
ATOM 2675 O O . ALA B 1 73 ? -13.286 3.506 11.272 1 95.51 73 ALA B O 1
ATOM 2676 N N . GLY B 1 74 ? -12.536 5.572 10.951 1 92.64 74 GLY B N 1
ATOM 2677 C CA . GLY B 1 74 ? -12.909 5.518 9.547 1 92.64 74 GLY B CA 1
ATOM 2678 C C . GLY B 1 74 ? -14.034 6.471 9.191 1 92.64 74 GLY B C 1
ATOM 2679 O O . GLY B 1 74 ? -14.126 7.567 9.749 1 92.64 74 GLY B O 1
ATOM 2680 N N . GLY B 1 75 ? -14.745 6.135 8.086 1 89.24 75 GLY B N 1
ATOM 2681 C CA . GLY B 1 75 ? -15.879 6.941 7.662 1 89.24 75 GLY B CA 1
ATOM 2682 C C . GLY B 1 75 ? -17.105 6.753 8.535 1 89.24 75 GLY B C 1
ATOM 2683 O O . GLY B 1 75 ? -17.308 5.68 9.107 1 89.24 75 GLY B O 1
ATOM 2684 N N . ASP B 1 76 ? -17.889 7.742 8.51 1 86.99 76 ASP B N 1
ATOM 2685 C CA . ASP B 1 76 ? -19.101 7.73 9.322 1 86.99 76 ASP B CA 1
ATOM 2686 C C . ASP B 1 76 ? -20.233 6.994 8.609 1 86.99 76 ASP B C 1
ATOM 2688 O O . ASP B 1 76 ? -20.694 7.429 7.552 1 86.99 76 ASP B O 1
ATOM 2692 N N . ILE B 1 77 ? -20.685 6.011 9.11 1 77.38 77 ILE B N 1
ATOM 2693 C CA . ILE B 1 77 ? -21.734 5.166 8.55 1 77.38 77 ILE B CA 1
ATOM 2694 C C . ILE B 1 77 ? -23.024 5.97 8.409 1 77.38 77 ILE B C 1
ATOM 2696 O O . ILE B 1 77 ? -23.819 5.726 7.498 1 77.38 77 ILE B O 1
ATOM 2700 N N . LYS B 1 78 ? -23.293 6.893 9.4 1 79.12 78 LYS B N 1
ATOM 2701 C CA . LYS B 1 78 ? -24.495 7.718 9.325 1 79.12 78 LYS B CA 1
ATOM 2702 C C . LYS B 1 78 ? -24.504 8.562 8.053 1 79.12 78 LYS B C 1
ATOM 2704 O O . LYS B 1 78 ? -25.556 8.762 7.443 1 79.12 78 LYS B O 1
ATOM 2709 N N . ASP B 1 79 ? -23.356 9.059 7.742 1 82.63 79 ASP B N 1
ATOM 2710 C CA . ASP B 1 79 ? -23.238 9.779 6.478 1 82.63 79 ASP B CA 1
ATOM 2711 C C . ASP B 1 79 ? -23.605 8.882 5.298 1 82.63 79 ASP B C 1
ATOM 2713 O O . ASP B 1 79 ? -24.237 9.334 4.341 1 82.63 79 ASP B O 1
ATOM 2717 N N . MET B 1 80 ? -23.33 7.646 5.404 1 78.26 80 MET B N 1
ATOM 2718 C CA . MET B 1 80 ? -23.642 6.706 4.331 1 78.26 80 MET B CA 1
ATOM 2719 C C . MET B 1 80 ? -25.15 6.544 4.171 1 78.26 80 MET B C 1
ATOM 2721 O O . MET B 1 80 ? -25.655 6.462 3.05 1 78.26 80 MET B O 1
ATOM 2725 N N . ALA B 1 81 ? -25.815 6.483 5.273 1 79.07 81 ALA B N 1
ATOM 2726 C CA . ALA B 1 81 ? -27.272 6.388 5.239 1 79.07 81 ALA B CA 1
ATOM 2727 C C . ALA B 1 81 ? -27.888 7.63 4.6 1 79.07 81 ALA B C 1
ATOM 2729 O O . ALA B 1 81 ? -28.798 7.524 3.774 1 79.07 81 ALA B O 1
ATOM 2730 N N . THR B 1 82 ? -27.4 8.733 5.004 1 84.24 82 THR B N 1
ATOM 2731 C CA . THR B 1 82 ? -27.874 9.994 4.446 1 84.24 82 THR B CA 1
ATOM 2732 C C . THR B 1 82 ? -27.624 10.049 2.942 1 84.24 82 THR B C 1
ATOM 2734 O O . THR B 1 82 ? -28.488 10.484 2.178 1 84.24 82 THR B O 1
ATOM 2737 N N . LEU B 1 83 ? -26.519 9.601 2.561 1 87.3 83 LEU B N 1
ATOM 2738 C CA . LEU B 1 83 ? -26.139 9.601 1.152 1 87.3 83 LEU B CA 1
ATOM 2739 C C . LEU B 1 83 ? -27.031 8.662 0.348 1 87.3 83 LEU B C 1
ATOM 2741 O O . LEU B 1 83 ? -27.359 8.947 -0.806 1 87.3 83 LEU B O 1
ATOM 2745 N N . ARG B 1 84 ? -27.364 7.606 0.935 1 85.03 84 ARG B N 1
ATOM 2746 C CA . ARG B 1 84 ? -28.257 6.662 0.271 1 85.03 84 ARG B CA 1
ATOM 2747 C C . ARG B 1 84 ? -29.594 7.315 -0.063 1 85.03 84 ARG B C 1
ATOM 2749 O O . ARG B 1 84 ? -30.116 7.144 -1.167 1 85.03 84 ARG B O 1
ATOM 2756 N N . VAL B 1 85 ? -30.127 8.027 0.907 1 87.34 85 VAL B N 1
ATOM 2757 C CA . VAL B 1 85 ? -31.394 8.727 0.723 1 87.34 85 VAL B CA 1
ATOM 2758 C C . VAL B 1 85 ? -31.249 9.781 -0.372 1 87.34 85 VAL B C 1
ATOM 2760 O O . VAL B 1 85 ? -32.102 9.888 -1.256 1 87.34 85 VAL B O 1
ATOM 2763 N N . GLU B 1 86 ? -30.186 10.473 -0.304 1 90.48 86 GLU B N 1
ATOM 2764 C CA . GLU B 1 86 ? -29.939 11.505 -1.307 1 90.48 86 GLU B CA 1
ATOM 2765 C C . GLU B 1 86 ? -29.813 10.9 -2.702 1 90.48 86 GLU B C 1
ATOM 2767 O O . GLU B 1 86 ? -30.362 11.434 -3.668 1 90.48 86 GLU B O 1
ATOM 2772 N N . ALA B 1 87 ? -29.031 9.899 -2.797 1 90.11 87 ALA B N 1
ATOM 2773 C CA . ALA B 1 87 ? -28.845 9.216 -4.074 1 90.11 87 ALA B CA 1
ATOM 2774 C C . ALA B 1 87 ? -30.177 8.719 -4.63 1 90.11 87 ALA B C 1
ATOM 2776 O O . ALA B 1 87 ? -30.436 8.831 -5.83 1 90.11 87 ALA B O 1
ATOM 2777 N N . ALA B 1 88 ? -31.057 8.207 -3.814 1 88.61 88 ALA B N 1
ATOM 2778 C CA . ALA B 1 88 ? -32.379 7.735 -4.22 1 88.61 88 ALA B CA 1
ATOM 2779 C C . ALA B 1 88 ? -33.245 8.889 -4.716 1 88.61 88 ALA B C 1
ATOM 2781 O O . ALA B 1 88 ? -33.954 8.755 -5.716 1 88.61 88 ALA B O 1
ATOM 2782 N N . ASN B 1 89 ? -33.139 9.966 -4.052 1 92.22 89 ASN B N 1
ATOM 2783 C CA . ASN B 1 89 ? -33.936 11.141 -4.389 1 92.22 89 ASN B CA 1
ATOM 2784 C C . ASN B 1 89 ? -33.539 11.718 -5.745 1 92.22 89 ASN B C 1
ATOM 2786 O O . ASN B 1 89 ? -34.401 12.1 -6.538 1 92.22 89 ASN B O 1
ATOM 2790 N N . VAL B 1 90 ? -32.292 11.781 -5.993 1 93.44 90 VAL B N 1
ATOM 2791 C CA . VAL B 1 90 ? -31.803 12.392 -7.225 1 93.44 90 VAL B CA 1
ATOM 2792 C C . VAL B 1 90 ? -31.75 11.345 -8.336 1 93.44 90 VAL B C 1
ATOM 2794 O O . VAL B 1 90 ? -31.603 11.686 -9.512 1 93.44 90 VAL B O 1
ATOM 2797 N N . GLY B 1 91 ? -31.87 10.103 -8.032 1 92.13 91 GLY B N 1
ATOM 2798 C CA . GLY B 1 91 ? -31.844 9.023 -9.005 1 92.13 91 GLY B CA 1
ATOM 2799 C C . GLY B 1 91 ? -30.481 8.824 -9.639 1 92.13 91 GLY B C 1
ATOM 2800 O O . GLY B 1 91 ? -30.382 8.546 -10.836 1 92.13 91 GLY B O 1
ATOM 2801 N N . SER B 1 92 ? -29.505 9.18 -8.934 1 94.09 92 SER B N 1
ATOM 2802 C CA . SER B 1 92 ? -28.141 9.05 -9.435 1 94.09 92 SER B CA 1
ATOM 2803 C C . SER B 1 92 ? -27.17 8.703 -8.312 1 94.09 92 SER B C 1
ATOM 2805 O O . SER B 1 92 ? -27.448 8.967 -7.14 1 94.09 92 SER B O 1
ATOM 2807 N N . LEU B 1 93 ? -26.033 8.114 -8.663 1 94.46 93 LEU B N 1
ATOM 2808 C CA . LEU B 1 93 ? -24.998 7.755 -7.699 1 94.46 93 LEU B CA 1
ATOM 2809 C C . LEU B 1 93 ? -24.051 8.926 -7.457 1 94.46 93 LEU B C 1
ATOM 2811 O O . LEU B 1 93 ? -23.095 8.807 -6.688 1 94.46 93 LEU B O 1
ATOM 2815 N N . GLN B 1 94 ? -24.334 10.08 -8.02 1 94.88 94 GLN B N 1
ATOM 2816 C CA . GLN B 1 94 ? -23.437 11.232 -8.005 1 94.88 94 GLN B CA 1
ATOM 2817 C C . GLN B 1 94 ? -23.162 11.696 -6.578 1 94.88 94 GLN B C 1
ATOM 2819 O O . GLN B 1 94 ? -22.043 12.101 -6.257 1 94.88 94 GLN B O 1
ATOM 2824 N N . PRO B 1 95 ? -24.122 11.615 -5.745 1 93.37 95 PRO B N 1
ATOM 2825 C CA . PRO B 1 95 ? -23.834 12.023 -4.368 1 93.37 95 PRO B CA 1
ATOM 2826 C C . PRO B 1 95 ? -22.731 11.187 -3.723 1 93.37 95 PRO B C 1
ATOM 2828 O O . PRO B 1 95 ? -21.914 11.715 -2.964 1 93.37 95 PRO B O 1
ATOM 2831 N N . TYR B 1 96 ? -22.662 9.924 -4.043 1 93.36 96 TYR B N 1
ATOM 2832 C CA . TYR B 1 96 ? -21.601 9.061 -3.533 1 93.36 96 TYR B CA 1
ATOM 2833 C C . TYR B 1 96 ? -20.249 9.457 -4.114 1 93.36 96 TYR B C 1
ATOM 2835 O O . TYR B 1 96 ? -19.237 9.448 -3.409 1 93.36 96 TYR B O 1
ATOM 2843 N N . VAL B 1 97 ? -20.266 9.809 -5.358 1 95.79 97 VAL B N 1
ATOM 2844 C CA . VAL B 1 97 ? -19.039 10.211 -6.039 1 95.79 97 VAL B CA 1
ATOM 2845 C C . VAL B 1 97 ? -18.477 11.473 -5.389 1 95.79 97 VAL B C 1
ATOM 2847 O O . VAL B 1 97 ? -17.295 11.527 -5.041 1 95.79 97 VAL B O 1
ATOM 2850 N N . ASP B 1 98 ? -19.341 12.403 -5.198 1 94.39 98 ASP B N 1
ATOM 2851 C CA . ASP B 1 98 ? -18.932 13.692 -4.65 1 94.39 98 ASP B CA 1
ATOM 2852 C C . ASP B 1 98 ? -18.418 13.543 -3.22 1 94.39 98 ASP B C 1
ATOM 2854 O O . ASP B 1 98 ? -17.387 14.117 -2.862 1 94.39 98 ASP B O 1
ATOM 2858 N N . PHE B 1 99 ? -19.155 12.791 -2.551 1 91.15 99 PHE B N 1
ATOM 2859 C CA . PHE B 1 99 ? -18.78 12.554 -1.162 1 91.15 99 PHE B CA 1
ATOM 2860 C C . PHE B 1 99 ? -17.409 11.894 -1.077 1 91.15 99 PHE B C 1
ATOM 2862 O O . PHE B 1 99 ? -16.528 12.371 -0.357 1 91.15 99 PHE B O 1
ATOM 2869 N N . ASN B 1 100 ? -17.264 10.857 -1.817 1 94.93 100 ASN B N 1
ATOM 2870 C CA . ASN B 1 100 ? -16.019 10.096 -1.786 1 94.93 100 ASN B CA 1
ATOM 2871 C C . ASN B 1 100 ? -14.838 10.934 -2.269 1 94.93 100 ASN B C 1
ATOM 2873 O O . ASN B 1 100 ? -13.766 10.91 -1.662 1 94.93 100 ASN B O 1
ATOM 2877 N N . ARG B 1 101 ? -15.04 11.741 -3.328 1 96.54 101 ARG B N 1
ATOM 2878 C CA . ARG B 1 101 ? -13.966 12.541 -3.908 1 96.54 101 ARG B CA 1
ATOM 2879 C C . ARG B 1 101 ? -13.519 13.637 -2.945 1 96.54 101 ARG B C 1
ATOM 2881 O O . ARG B 1 101 ? -12.344 14.009 -2.923 1 96.54 101 ARG B O 1
ATOM 2888 N N . ARG B 1 102 ? -14.41 14.108 -2.14 1 95.09 102 ARG B N 1
ATOM 2889 C CA . ARG B 1 102 ? -14.069 15.125 -1.149 1 95.09 102 ARG B CA 1
ATOM 2890 C C . ARG B 1 102 ? -13.037 14.599 -0.158 1 95.09 102 ARG B C 1
ATOM 2892 O O . ARG B 1 102 ? -12.139 15.333 0.26 1 95.09 102 ARG B O 1
ATOM 2899 N N . PHE B 1 103 ? -13.179 13.404 0.164 1 94.91 103 PHE B N 1
ATOM 2900 C CA . PHE B 1 103 ? -12.204 12.777 1.049 1 94.91 103 PHE B CA 1
ATOM 2901 C C . PHE B 1 103 ? -10.824 12.75 0.402 1 94.91 103 PHE B C 1
ATOM 2903 O O . PHE B 1 103 ? -9.825 13.083 1.043 1 94.91 103 PHE B O 1
ATOM 2910 N N . GLY B 1 104 ? -10.779 12.315 -0.847 1 96.96 104 GLY B N 1
ATOM 2911 C CA . GLY B 1 104 ? -9.525 12.318 -1.582 1 96.96 104 GLY B CA 1
ATOM 2912 C C . GLY B 1 104 ? -8.9 13.696 -1.691 1 96.96 104 GLY B C 1
ATOM 2913 O O . GLY B 1 104 ? -7.681 13.842 -1.572 1 96.96 104 GLY B O 1
ATOM 2914 N N . ALA B 1 105 ? -9.744 14.69 -1.893 1 97.62 105 ALA B N 1
ATOM 2915 C CA . ALA B 1 105 ? -9.265 16.066 -1.991 1 97.62 105 ALA B CA 1
ATOM 2916 C C . ALA B 1 105 ? -8.634 16.522 -0.678 1 97.62 105 ALA B C 1
ATOM 2918 O O . ALA B 1 105 ? -7.633 17.243 -0.68 1 97.62 105 ALA B O 1
ATOM 2919 N N . MET B 1 106 ? -9.213 16.12 0.377 1 97.89 106 MET B N 1
ATOM 2920 C CA . MET B 1 106 ? -8.656 16.447 1.686 1 97.89 106 MET B CA 1
ATOM 2921 C C . MET B 1 106 ? -7.276 15.821 1.862 1 97.89 106 MET B C 1
ATOM 2923 O O . MET B 1 106 ? -6.339 16.488 2.305 1 97.89 106 MET B O 1
ATOM 2927 N N . LEU B 1 107 ? -7.146 14.554 1.528 1 98.22 107 LEU B N 1
ATOM 2928 C CA . LEU B 1 107 ? -5.862 13.874 1.656 1 98.22 107 LEU B CA 1
ATOM 2929 C C . LEU B 1 107 ? -4.804 14.541 0.785 1 98.22 107 LEU B C 1
ATOM 2931 O O . LEU B 1 107 ? -3.663 14.722 1.215 1 98.22 107 LEU B O 1
ATOM 2935 N N . GLU B 1 108 ? -5.185 14.919 -0.414 1 97.73 108 GLU B N 1
ATOM 2936 C CA . GLU B 1 108 ? -4.267 15.637 -1.293 1 97.73 108 GLU B CA 1
ATOM 2937 C C . GLU B 1 108 ? -3.805 16.946 -0.659 1 97.73 108 GLU B C 1
ATOM 2939 O O . GLU B 1 108 ? -2.626 17.298 -0.738 1 97.73 108 GLU B O 1
ATOM 2944 N N . GLN B 1 109 ? -4.752 17.621 -0.104 1 98.12 109 GLN B N 1
ATOM 2945 C CA . GLN B 1 109 ? -4.462 18.918 0.498 1 98.12 109 GLN B CA 1
ATOM 2946 C C . GLN B 1 109 ? -3.515 18.773 1.686 1 98.12 109 GLN B C 1
ATOM 2948 O O . GLN B 1 109 ? -2.554 19.535 1.817 1 98.12 109 GLN B O 1
ATOM 2953 N N . VAL B 1 110 ? -3.758 17.816 2.522 1 98.53 110 VAL B N 1
ATOM 2954 C CA . VAL B 1 110 ? -2.917 17.601 3.694 1 98.53 110 VAL B CA 1
ATOM 2955 C C . VAL B 1 110 ? -1.519 17.17 3.255 1 98.53 110 VAL B C 1
ATOM 2957 O O . VAL B 1 110 ? -0.517 17.654 3.788 1 98.53 110 VAL B O 1
ATOM 2960 N N . GLU B 1 111 ? -1.43 16.314 2.32 1 97.58 111 GLU B N 1
ATOM 2961 C CA . GLU B 1 111 ? -0.143 15.842 1.818 1 97.58 111 GLU B CA 1
ATOM 2962 C C . GLU B 1 111 ? 0.694 16.997 1.274 1 97.58 111 GLU B C 1
ATOM 2964 O O . GLU B 1 111 ? 1.908 17.042 1.482 1 97.58 111 GLU B O 1
ATOM 2969 N N . ALA B 1 112 ? 0.046 17.918 0.632 1 96.89 112 ALA B N 1
ATOM 2970 C CA . ALA B 1 112 ? 0.736 18.993 -0.077 1 96.89 112 ALA B CA 1
ATOM 2971 C C . ALA B 1 112 ? 0.95 20.201 0.83 1 96.89 112 ALA B C 1
ATOM 2973 O O . ALA B 1 112 ? 1.505 21.216 0.403 1 96.89 112 ALA B O 1
ATOM 2974 N N . ALA B 1 113 ? 0.449 20.118 2.042 1 98.17 113 ALA B N 1
ATOM 2975 C CA . ALA B 1 113 ? 0.555 21.261 2.945 1 98.17 113 ALA B CA 1
ATOM 2976 C C . ALA B 1 113 ? 2.011 21.674 3.139 1 98.17 113 ALA B C 1
ATOM 2978 O O . ALA B 1 113 ? 2.893 20.822 3.264 1 98.17 113 ALA B O 1
ATOM 2979 N N . PRO B 1 114 ? 2.278 22.932 3.13 1 97.88 114 PRO B N 1
ATOM 2980 C CA . PRO B 1 114 ? 3.655 23.381 3.346 1 97.88 114 PRO B CA 1
ATOM 2981 C C . PRO B 1 114 ? 4.145 23.122 4.769 1 97.88 114 PRO B C 1
ATOM 2983 O O . PRO B 1 114 ? 5.352 23.027 5.003 1 97.88 114 PRO B O 1
ATOM 2986 N N . GLN B 1 115 ? 3.279 23.054 5.719 1 98.25 115 GLN B N 1
ATOM 2987 C CA . GLN B 1 115 ? 3.634 22.742 7.099 1 98.25 115 GLN B CA 1
ATOM 2988 C C . GLN B 1 115 ? 4.051 21.281 7.243 1 98.25 115 GLN B C 1
ATOM 2990 O O . GLN B 1 115 ? 3.568 20.417 6.509 1 98.25 115 GLN B O 1
ATOM 2995 N N . THR B 1 116 ? 4.977 21.009 8.162 1 98.64 116 THR B N 1
ATOM 2996 C CA . THR B 1 116 ? 5.224 19.625 8.55 1 98.64 116 THR B CA 1
ATOM 2997 C C . THR B 1 116 ? 4.007 19.037 9.258 1 98.64 116 THR B C 1
ATOM 2999 O O . THR B 1 116 ? 3.496 19.621 10.216 1 98.64 116 THR B O 1
ATOM 3002 N N . VAL B 1 117 ? 3.505 17.942 8.776 1 98.87 117 VAL B N 1
ATOM 3003 C CA . VAL B 1 117 ? 2.33 17.31 9.368 1 98.87 117 VAL B CA 1
ATOM 3004 C C . VAL B 1 117 ? 2.756 16.097 10.191 1 98.87 117 VAL B C 1
ATOM 3006 O O . VAL B 1 117 ? 3.364 15.162 9.663 1 98.87 117 VAL B O 1
ATOM 3009 N N . VAL B 1 118 ? 2.433 16.092 11.464 1 98.91 118 VAL B N 1
ATOM 3010 C CA . VAL B 1 118 ? 2.729 15.005 12.391 1 98.91 118 VAL B CA 1
ATOM 3011 C C . VAL B 1 118 ? 1.427 14.383 12.891 1 98.91 118 VAL B C 1
ATOM 3013 O O . VAL B 1 118 ? 0.497 15.098 13.274 1 98.91 118 VAL B O 1
ATOM 3016 N N . VAL B 1 119 ? 1.36 13.037 12.876 1 98.91 119 VAL B N 1
ATOM 3017 C CA . VAL B 1 119 ? 0.169 12.388 13.413 1 98.91 119 VAL B CA 1
ATOM 3018 C C . VAL B 1 119 ? 0.543 11.552 14.635 1 98.91 119 VAL B C 1
ATOM 3020 O O . VAL B 1 119 ? 1.608 10.933 14.67 1 98.91 119 VAL B O 1
ATOM 3023 N N . ILE B 1 120 ? -0.275 11.629 15.66 1 98.86 120 ILE B N 1
ATOM 3024 C CA . ILE B 1 120 ? -0.22 10.783 16.846 1 98.86 120 ILE B CA 1
ATOM 3025 C C . ILE B 1 120 ? -1.342 9.749 16.795 1 98.86 120 ILE B C 1
ATOM 3027 O O . ILE B 1 120 ? -2.523 10.102 16.841 1 98.86 120 ILE B O 1
ATOM 3031 N N . LEU B 1 121 ? -0.936 8.517 16.738 1 98.84 121 LEU B N 1
ATOM 3032 C CA . LEU B 1 121 ? -1.889 7.464 16.405 1 98.84 121 LEU B CA 1
ATOM 3033 C C . LEU B 1 121 ? -2.141 6.559 17.606 1 98.84 121 LEU B C 1
ATOM 3035 O O . LEU B 1 121 ? -1.232 5.865 18.067 1 98.84 121 LEU B O 1
ATOM 3039 N N . GLU B 1 122 ? -3.336 6.61 18.076 1 98.43 122 GLU B N 1
ATOM 3040 C CA . GLU B 1 122 ? -3.816 5.816 19.204 1 98.43 122 GLU B CA 1
ATOM 3041 C C . GLU B 1 122 ? -5.137 5.129 18.873 1 98.43 122 GLU B C 1
ATOM 3043 O O . GLU B 1 122 ? -5.941 5.656 18.101 1 98.43 122 GLU B O 1
ATOM 3048 N N . GLY B 1 123 ? -5.352 3.963 19.537 1 98.09 123 GLY B N 1
ATOM 3049 C CA . GLY B 1 123 ? -6.608 3.266 19.306 1 98.09 123 GLY B CA 1
ATOM 3050 C C . GLY B 1 123 ? -6.802 2.849 17.861 1 98.09 123 GLY B C 1
ATOM 3051 O O . GLY B 1 123 ? -5.902 2.269 17.25 1 98.09 123 GLY B O 1
ATOM 3052 N N . ALA B 1 124 ? -7.918 3.176 17.268 1 98.19 124 ALA B N 1
ATOM 3053 C CA . ALA B 1 124 ? -8.248 2.756 15.909 1 98.19 124 ALA B CA 1
ATOM 3054 C C . ALA B 1 124 ? -7.709 3.748 14.882 1 98.19 124 ALA B C 1
ATOM 3056 O O . ALA B 1 124 ? -7.849 4.962 15.05 1 98.19 124 ALA B O 1
ATOM 3057 N N . VAL B 1 125 ? -7.065 3.312 13.892 1 98.5 125 VAL B N 1
ATOM 3058 C CA . VAL B 1 125 ? -6.594 4.016 12.704 1 98.5 125 VAL B CA 1
ATOM 3059 C C . VAL B 1 125 ? -7.083 3.295 11.449 1 98.5 125 VAL B C 1
ATOM 3061 O O . VAL B 1 125 ? -6.322 2.564 10.81 1 98.5 125 VAL B O 1
ATOM 3064 N N . LEU B 1 126 ? -8.337 3.551 11.046 1 96.93 126 LEU B N 1
ATOM 3065 C CA . LEU B 1 126 ? -8.998 2.734 10.034 1 96.93 126 LEU B CA 1
ATOM 3066 C C . LEU B 1 126 ? -9.501 3.597 8.882 1 96.93 126 LEU B C 1
ATOM 3068 O O . LEU B 1 126 ? -9.942 4.729 9.095 1 96.93 126 LEU B O 1
ATOM 3072 N N . GLY B 1 127 ? -9.505 3.061 7.738 1 94.49 127 GLY B N 1
ATOM 3073 C CA . GLY B 1 127 ? -10.08 3.729 6.581 1 94.49 127 GLY B CA 1
ATOM 3074 C C . GLY B 1 127 ? -9.525 5.125 6.362 1 94.49 127 GLY B C 1
ATOM 3075 O O . GLY B 1 127 ? -8.312 5.305 6.244 1 94.49 127 GLY B O 1
ATOM 3076 N N . GLY B 1 128 ? -10.37 6.055 6.488 1 93.98 128 GLY B N 1
ATOM 3077 C CA . GLY B 1 128 ? -9.951 7.438 6.322 1 93.98 128 GLY B CA 1
ATOM 3078 C C . GLY B 1 128 ? -8.854 7.849 7.285 1 93.98 128 GLY B C 1
ATOM 3079 O O . GLY B 1 128 ? -7.973 8.636 6.932 1 93.98 128 GLY B O 1
ATOM 3080 N N . GLY B 1 129 ? -8.963 7.374 8.469 1 97.25 129 GLY B N 1
ATOM 3081 C CA . GLY B 1 129 ? -7.892 7.629 9.419 1 97.25 129 GLY B CA 1
ATOM 3082 C C . GLY B 1 129 ? -6.555 7.063 8.979 1 97.25 129 GLY B C 1
ATOM 3083 O O . GLY B 1 129 ? -5.515 7.699 9.162 1 97.25 129 GLY B O 1
ATOM 3084 N N . PHE B 1 130 ? -6.58 5.887 8.421 1 97.87 130 PHE B N 1
ATOM 3085 C CA . PHE B 1 130 ? -5.38 5.272 7.865 1 97.87 130 PHE B CA 1
ATOM 3086 C C . PHE B 1 130 ? -4.825 6.107 6.718 1 97.87 130 PHE B C 1
ATOM 3088 O O . PHE B 1 130 ? -3.61 6.278 6.599 1 97.87 130 PHE B O 1
ATOM 3095 N N . GLY B 1 131 ? -5.685 6.606 5.883 1 97.37 131 GLY B N 1
ATOM 3096 C CA . GLY B 1 131 ? -5.28 7.523 4.83 1 97.37 131 GLY B CA 1
ATOM 3097 C C . GLY B 1 131 ? -4.566 8.755 5.353 1 97.37 131 GLY B C 1
ATOM 3098 O O . GLY B 1 131 ? -3.516 9.138 4.834 1 97.37 131 GLY B O 1
ATOM 3099 N N . LEU B 1 132 ? -5.131 9.329 6.37 1 98.06 132 LEU B N 1
ATOM 3100 C CA . LEU B 1 132 ? -4.533 10.513 6.977 1 98.06 132 LEU B CA 1
ATOM 3101 C C . LEU B 1 132 ? -3.151 10.195 7.54 1 98.06 132 LEU B C 1
ATOM 3103 O O . LEU B 1 132 ? -2.224 10.997 7.409 1 98.06 132 LEU B O 1
ATOM 3107 N N . ALA B 1 133 ? -3.025 9.05 8.153 1 98.48 133 ALA B N 1
ATOM 3108 C CA . ALA B 1 133 ? -1.725 8.612 8.654 1 98.48 133 ALA B CA 1
ATOM 3109 C C . ALA B 1 133 ? -0.704 8.518 7.523 1 98.48 133 ALA B C 1
ATOM 3111 O O . ALA B 1 133 ? 0.445 8.937 7.68 1 98.48 133 ALA B O 1
ATOM 3112 N N . CYS B 1 134 ? -1.151 8.099 6.368 1 98.3 134 CYS B N 1
ATOM 3113 C CA . CYS B 1 134 ? -0.239 7.792 5.271 1 98.3 134 CYS B CA 1
ATOM 3114 C C . CYS B 1 134 ? 0.202 9.064 4.557 1 98.3 134 CYS B C 1
ATOM 3116 O O . CYS B 1 134 ? 1.232 9.075 3.88 1 98.3 134 CYS B O 1
ATOM 3118 N N . VAL B 1 135 ? -0.517 10.16 4.677 1 98.1 135 VAL B N 1
ATOM 3119 C CA . VAL B 1 135 ? -0.115 11.373 3.973 1 98.1 135 VAL B CA 1
ATOM 3120 C C . VAL B 1 135 ? 0.65 12.292 4.923 1 98.1 135 VAL B C 1
ATOM 3122 O O . VAL B 1 135 ? 1.049 13.395 4.542 1 98.1 135 VAL B O 1
ATOM 3125 N N . SER B 1 136 ? 0.869 11.85 6.123 1 98.65 136 SER B N 1
ATOM 3126 C CA . SER B 1 136 ? 1.626 12.642 7.087 1 98.65 136 SER B CA 1
ATOM 3127 C C . SER B 1 136 ? 3.122 12.583 6.797 1 98.65 136 SER B C 1
ATOM 3129 O O . SER B 1 136 ? 3.59 11.678 6.102 1 98.65 136 SER B O 1
ATOM 3131 N N . ASP B 1 137 ? 3.845 13.524 7.338 1 98.62 137 ASP B N 1
ATOM 3132 C CA . ASP B 1 137 ? 5.298 13.539 7.197 1 98.62 137 ASP B CA 1
ATOM 3133 C C . ASP B 1 137 ? 5.963 12.689 8.277 1 98.62 137 ASP B C 1
ATOM 3135 O O . ASP B 1 137 ? 6.993 12.058 8.032 1 98.62 137 ASP B O 1
ATOM 3139 N N . VAL B 1 138 ? 5.425 12.729 9.467 1 98.71 138 VAL B N 1
ATOM 3140 C CA . VAL B 1 138 ? 5.902 11.957 10.609 1 98.71 138 VAL B CA 1
ATOM 3141 C C . VAL B 1 138 ? 4.723 11.281 11.305 1 98.71 138 VAL B C 1
ATOM 3143 O O . VAL B 1 138 ? 3.72 11.93 11.611 1 98.71 138 VAL B O 1
ATOM 3146 N N . ALA B 1 139 ? 4.841 10.021 11.525 1 98.88 139 ALA B N 1
ATOM 3147 C CA . ALA B 1 139 ? 3.801 9.257 12.209 1 98.88 139 ALA B CA 1
ATOM 3148 C C . ALA B 1 139 ? 4.36 8.551 13.441 1 98.88 139 ALA B C 1
ATOM 3150 O O . ALA B 1 139 ? 5.317 7.779 13.341 1 98.88 139 ALA B O 1
ATOM 3151 N N . ILE B 1 140 ? 3.805 8.826 14.616 1 98.88 140 ILE B N 1
ATOM 3152 C CA . ILE B 1 140 ? 4.153 8.195 15.884 1 98.88 140 ILE B CA 1
ATOM 3153 C C . ILE B 1 140 ? 2.948 7.433 16.429 1 98.88 140 ILE B C 1
ATOM 3155 O O . ILE B 1 140 ? 1.858 7.994 16.561 1 98.88 140 ILE B O 1
ATOM 3159 N N . SER B 1 141 ? 3.15 6.202 16.766 1 98.74 141 SER B N 1
ATOM 3160 C CA . SER B 1 141 ? 2.014 5.359 17.126 1 98.74 141 SER B CA 1
ATOM 3161 C C . SER B 1 141 ? 2.232 4.686 18.477 1 98.74 141 SER B C 1
ATOM 3163 O O . SER B 1 141 ? 3.358 4.322 18.821 1 98.74 141 SER B O 1
ATOM 3165 N N . ARG B 1 142 ? 1.109 4.517 19.162 1 98.43 142 ARG B N 1
ATOM 3166 C CA . ARG B 1 142 ? 1.119 3.54 20.245 1 98.43 142 ARG B CA 1
ATOM 3167 C C . ARG B 1 142 ? 1.323 2.127 19.707 1 98.43 142 ARG B C 1
ATOM 3169 O O . ARG B 1 142 ? 0.844 1.796 18.621 1 98.43 142 ARG B O 1
ATOM 3176 N N . ASP B 1 143 ? 1.942 1.259 20.531 1 97.82 143 ASP B N 1
ATOM 3177 C CA . ASP B 1 143 ? 2.216 -0.106 20.093 1 97.82 143 ASP B CA 1
ATOM 3178 C C . ASP B 1 143 ? 0.922 -0.898 19.92 1 97.82 143 ASP B C 1
ATOM 3180 O O . ASP B 1 143 ? 0.852 -1.812 19.097 1 97.82 143 ASP B O 1
ATOM 3184 N N . ASN B 1 144 ? -0.12 -0.504 20.572 1 97.57 144 ASN B N 1
ATOM 3185 C CA . ASN B 1 144 ? -1.362 -1.271 20.555 1 97.57 144 ASN B CA 1
ATOM 3186 C C . ASN B 1 144 ? -2.41 -0.621 19.657 1 97.57 144 ASN B C 1
ATOM 3188 O O . ASN B 1 144 ? -3.576 -1.02 19.667 1 97.57 144 ASN B O 1
ATOM 3192 N N . ALA B 1 145 ? -2.041 0.436 18.962 1 98.24 145 ALA B N 1
ATOM 3193 C CA . ALA B 1 145 ? -2.968 1.003 17.987 1 98.24 145 ALA B CA 1
ATOM 3194 C C . ALA B 1 145 ? -3.347 -0.026 16.927 1 98.24 145 ALA B C 1
ATOM 3196 O O . ALA B 1 145 ? -2.541 -0.891 16.576 1 98.24 145 ALA B O 1
ATOM 3197 N N . GLN B 1 146 ? -4.586 0.048 16.464 1 98.23 146 GLN B N 1
ATOM 3198 C CA . GLN B 1 146 ? -5.095 -0.905 15.483 1 98.23 146 GLN B CA 1
ATOM 3199 C C . GLN B 1 146 ? -5.265 -0.249 14.115 1 98.23 146 GLN B C 1
ATOM 3201 O O . GLN B 1 146 ? -6.034 0.704 13.97 1 98.23 146 GLN B O 1
ATOM 3206 N N . PHE B 1 147 ? -4.612 -0.837 13.146 1 98.23 147 PHE B N 1
ATOM 3207 C CA . PHE B 1 147 ? -4.617 -0.308 11.787 1 98.23 147 PHE B CA 1
ATOM 3208 C C . PHE B 1 147 ? -5.389 -1.23 10.85 1 98.23 147 PHE B C 1
ATOM 3210 O O . PHE B 1 147 ? -5.417 -2.446 11.052 1 98.23 147 PHE B O 1
ATOM 3217 N N . GLY B 1 148 ? -5.989 -0.582 9.795 1 95.98 148 GLY B N 1
ATOM 3218 C CA . GLY B 1 148 ? -6.584 -1.471 8.809 1 95.98 148 GLY B CA 1
ATOM 3219 C C . GLY B 1 148 ? -7.3 -0.732 7.695 1 95.98 148 GLY B C 1
ATOM 3220 O O . GLY B 1 148 ? -7.604 0.456 7.826 1 95.98 148 GLY B O 1
ATOM 3221 N N . LEU B 1 149 ? -7.584 -1.456 6.567 1 94.58 149 LEU B N 1
ATOM 3222 C CA . LEU B 1 149 ? -8.421 -1.088 5.429 1 94.58 149 LEU B CA 1
ATOM 3223 C C . LEU B 1 149 ? -9.602 -2.044 5.292 1 94.58 149 LEU B C 1
ATOM 3225 O O . LEU B 1 149 ? -9.571 -2.961 4.469 1 94.58 149 LEU B O 1
ATOM 3229 N N . PRO B 1 150 ? -10.631 -1.783 5.952 1 92.08 150 PRO B N 1
ATOM 3230 C CA . PRO B 1 150 ? -11.709 -2.769 6.055 1 92.08 150 PRO B CA 1
ATOM 3231 C C . PRO B 1 150 ? -12.664 -2.725 4.864 1 92.08 150 PRO B C 1
ATOM 3233 O O . PRO B 1 150 ? -13.603 -3.521 4.791 1 92.08 150 PRO B O 1
ATOM 3236 N N . GLU B 1 151 ? -12.528 -1.898 3.891 1 93.39 151 GLU B N 1
ATOM 3237 C CA . GLU B 1 151 ? -13.493 -1.567 2.846 1 93.39 151 GLU B CA 1
ATOM 3238 C C . GLU B 1 151 ? -13.928 -2.813 2.081 1 93.39 151 GLU B C 1
ATOM 3240 O O . GLU B 1 151 ? -15.123 -3.032 1.869 1 93.39 151 GLU B O 1
ATOM 3245 N N . THR B 1 152 ? -12.951 -3.594 1.742 1 93.99 152 THR B N 1
ATOM 3246 C CA . THR B 1 152 ? -13.31 -4.765 0.95 1 93.99 152 THR B CA 1
ATOM 3247 C C . THR B 1 152 ? -14.161 -5.731 1.769 1 93.99 152 THR B C 1
ATOM 3249 O O . THR B 1 152 ? -14.982 -6.466 1.216 1 93.99 152 THR B O 1
ATOM 3252 N N . GLY B 1 153 ? -13.991 -5.783 3.047 1 93.11 153 GLY B N 1
ATOM 3253 C CA . GLY B 1 153 ? -14.833 -6.597 3.908 1 93.11 153 GLY B CA 1
ATOM 3254 C C . GLY B 1 153 ? -16.263 -6.098 3.989 1 93.11 153 GLY B C 1
ATOM 3255 O O . GLY B 1 153 ? -17.159 -6.831 4.414 1 93.11 153 GLY B O 1
ATOM 3256 N N . LEU B 1 154 ? -16.491 -4.867 3.557 1 91.36 154 LEU B N 1
ATOM 3257 C CA . LEU B 1 154 ? -17.81 -4.245 3.583 1 91.36 154 LEU B CA 1
ATOM 3258 C C . LEU B 1 154 ? -18.409 -4.181 2.182 1 91.36 154 LEU B C 1
ATOM 3260 O O . LEU B 1 154 ? -19.472 -3.589 1.982 1 91.36 154 LEU B O 1
ATOM 3264 N N . GLY B 1 155 ? -17.693 -4.719 1.22 1 93.57 155 GLY B N 1
ATOM 3265 C CA . GLY B 1 155 ? -18.198 -4.73 -0.144 1 93.57 155 GLY B CA 1
ATOM 3266 C C . GLY B 1 155 ? -17.937 -3.434 -0.888 1 93.57 155 GLY B C 1
ATOM 3267 O O . GLY B 1 155 ? -18.56 -3.167 -1.918 1 93.57 155 GLY B O 1
ATOM 3268 N N . VAL B 1 156 ? -17.05 -2.595 -0.379 1 93.69 156 VAL B N 1
ATOM 3269 C CA . VAL B 1 156 ? -16.675 -1.35 -1.041 1 93.69 156 VAL B CA 1
ATOM 3270 C C . VAL B 1 156 ? -15.163 -1.313 -1.256 1 93.69 156 VAL B C 1
ATOM 3272 O O . VAL B 1 156 ? -14.479 -2.322 -1.07 1 93.69 156 VAL B O 1
ATOM 3275 N N . ILE B 1 157 ? -14.676 -0.227 -1.857 1 95.66 157 ILE B N 1
ATOM 3276 C CA . ILE B 1 157 ? -13.256 -0.16 -2.186 1 95.66 157 ILE B CA 1
ATOM 3277 C C . ILE B 1 157 ? -12.619 1.033 -1.477 1 95.66 157 ILE B C 1
ATOM 3279 O O . ILE B 1 157 ? -13.267 2.064 -1.278 1 95.66 157 ILE B O 1
ATOM 3283 N N . PRO B 1 158 ? -11.363 0.887 -1.068 1 95.84 158 PRO B N 1
ATOM 3284 C CA . PRO B 1 158 ? -10.64 2.044 -0.536 1 95.84 158 PRO B CA 1
ATOM 3285 C C . PRO B 1 158 ? -10.19 3.012 -1.629 1 95.84 158 PRO B C 1
ATOM 3287 O O . PRO B 1 158 ? -8.991 3.247 -1.795 1 95.84 158 PRO B O 1
ATOM 3290 N N . ALA B 1 159 ? -11.079 3.647 -2.265 1 96.1 159 ALA B N 1
ATOM 3291 C CA . ALA B 1 159 ? -10.924 4.345 -3.539 1 96.1 159 ALA B CA 1
ATOM 3292 C C . ALA B 1 159 ? -10.011 5.559 -3.392 1 96.1 159 ALA B C 1
ATOM 3294 O O . ALA B 1 159 ? -9.156 5.807 -4.245 1 96.1 159 ALA B O 1
ATOM 3295 N N . GLN B 1 160 ? -10.211 6.262 -2.36 1 96.67 160 GLN B N 1
ATOM 3296 C CA . GLN B 1 160 ? -9.499 7.527 -2.205 1 96.67 160 GLN B CA 1
ATOM 3297 C C . GLN B 1 160 ? -8.265 7.359 -1.323 1 96.67 160 GLN B C 1
ATOM 3299 O O . GLN B 1 160 ? -7.419 8.253 -1.252 1 96.67 160 GLN B O 1
ATOM 3304 N N . ILE B 1 161 ? -8.132 6.195 -0.68 1 96.2 161 ILE B N 1
ATOM 3305 C CA . ILE B 1 161 ? -7.091 6.009 0.324 1 96.2 161 ILE B CA 1
ATOM 3306 C C . ILE B 1 161 ? -5.968 5.148 -0.25 1 96.2 161 ILE B C 1
ATOM 3308 O O . ILE B 1 161 ? -4.788 5.41 -0.004 1 96.2 161 ILE B O 1
ATOM 3312 N N . ALA B 1 162 ? -6.304 4.21 -1.053 1 96.33 162 ALA B N 1
ATOM 3313 C CA . ALA B 1 162 ? -5.389 3.159 -1.49 1 96.33 162 ALA B CA 1
ATOM 3314 C C . ALA B 1 162 ? -4.181 3.75 -2.213 1 96.33 162 ALA B C 1
ATOM 3316 O O . ALA B 1 162 ? -3.045 3.328 -1.985 1 96.33 162 ALA B O 1
ATOM 3317 N N . PRO B 1 163 ? -4.372 4.754 -3.064 1 96.31 163 PRO B N 1
ATOM 3318 C CA . PRO B 1 163 ? -3.207 5.304 -3.759 1 96.31 163 PRO B CA 1
ATOM 3319 C C . PRO B 1 163 ? -2.181 5.909 -2.804 1 96.31 163 PRO B C 1
ATOM 3321 O O . PRO B 1 163 ? -0.975 5.821 -3.05 1 96.31 163 PRO B O 1
ATOM 3324 N N . PHE B 1 164 ? -2.644 6.447 -1.722 1 97.29 164 PHE B N 1
ATOM 3325 C CA . PHE B 1 164 ? -1.735 7.059 -0.76 1 97.29 164 PHE B CA 1
ATOM 3326 C C . PHE B 1 164 ? -1.056 5.995 0.095 1 97.29 164 PHE B C 1
ATOM 3328 O O . PHE B 1 164 ? 0.111 6.14 0.465 1 97.29 164 PHE B O 1
ATOM 3335 N N . VAL B 1 165 ? -1.794 4.953 0.398 1 97.09 165 VAL B N 1
ATOM 3336 C CA . VAL B 1 165 ? -1.207 3.829 1.119 1 97.09 165 VAL B CA 1
ATOM 3337 C C . VAL B 1 165 ? -0.093 3.203 0.283 1 97.09 165 VAL B C 1
ATOM 3339 O O . VAL B 1 165 ? 0.988 2.907 0.799 1 97.09 165 VAL B O 1
ATOM 3342 N N . LEU B 1 166 ? -0.367 3.043 -0.995 1 96.39 166 LEU B N 1
ATOM 3343 C CA . LEU B 1 166 ? 0.614 2.497 -1.925 1 96.39 166 LEU B CA 1
ATOM 3344 C C . LEU B 1 166 ? 1.882 3.344 -1.938 1 96.39 166 LEU B C 1
ATOM 3346 O O . LEU B 1 166 ? 2.992 2.809 -1.887 1 96.39 166 LEU B O 1
ATOM 3350 N N . LYS B 1 167 ? 1.733 4.601 -1.989 1 94.64 167 LYS B N 1
ATOM 3351 C CA . LYS B 1 167 ? 2.873 5.513 -1.995 1 94.64 167 LYS B CA 1
ATOM 3352 C C . LYS B 1 167 ? 3.684 5.388 -0.708 1 94.64 167 LYS B C 1
ATOM 3354 O O . LYS B 1 167 ? 4.914 5.48 -0.731 1 94.64 167 LYS B O 1
ATOM 3359 N N . ARG B 1 168 ? 3.026 5.127 0.378 1 96.78 168 ARG B N 1
ATOM 3360 C CA . ARG B 1 168 ? 3.643 5.099 1.7 1 96.78 168 ARG B CA 1
ATOM 3361 C C . ARG B 1 168 ? 4.421 3.806 1.914 1 96.78 168 ARG B C 1
ATOM 3363 O O . ARG B 1 168 ? 5.532 3.825 2.449 1 96.78 168 ARG B O 1
ATOM 3370 N N . ILE B 1 169 ? 3.846 2.704 1.427 1 95.84 169 ILE B N 1
ATOM 3371 C CA . ILE B 1 169 ? 4.447 1.469 1.919 1 95.84 169 ILE B CA 1
ATOM 3372 C C . ILE B 1 169 ? 4.783 0.555 0.743 1 95.84 169 ILE B C 1
ATOM 3374 O O . ILE B 1 169 ? 5.295 -0.55 0.934 1 95.84 169 ILE B O 1
ATOM 3378 N N . GLY B 1 170 ? 4.438 0.94 -0.469 1 94.23 170 GLY B N 1
ATOM 3379 C CA . GLY B 1 170 ? 4.736 0.144 -1.649 1 94.23 170 GLY B CA 1
ATOM 3380 C C . GLY B 1 170 ? 3.592 -0.764 -2.06 1 94.23 170 GLY B C 1
ATOM 3381 O O . GLY B 1 170 ? 2.716 -1.073 -1.25 1 94.23 170 GLY B O 1
ATOM 3382 N N . LEU B 1 171 ? 3.626 -1.225 -3.236 1 93.94 171 LEU B N 1
ATOM 3383 C CA . LEU B 1 171 ? 2.55 -1.975 -3.874 1 93.94 171 LEU B CA 1
ATOM 3384 C C . LEU B 1 171 ? 2.315 -3.302 -3.16 1 93.94 171 LEU B C 1
ATOM 3386 O O . LEU B 1 171 ? 1.175 -3.646 -2.839 1 93.94 171 LEU B O 1
ATOM 3390 N N . THR B 1 172 ? 3.337 -4.022 -2.894 1 93.21 172 THR B N 1
ATOM 3391 C CA . THR B 1 172 ? 3.231 -5.387 -2.391 1 93.21 172 THR B CA 1
ATOM 3392 C C . THR B 1 172 ? 2.532 -5.41 -1.034 1 93.21 172 THR B C 1
ATOM 3394 O O . THR B 1 172 ? 1.594 -6.183 -0.826 1 93.21 172 THR B O 1
ATOM 3397 N N . GLN B 1 173 ? 2.945 -4.552 -0.165 1 95.34 173 GLN B N 1
ATOM 3398 C CA . GLN B 1 173 ? 2.317 -4.479 1.15 1 95.34 173 GLN B CA 1
ATOM 3399 C C . GLN B 1 173 ? 0.903 -3.912 1.054 1 95.34 173 GLN B C 1
ATOM 3401 O O . GLN B 1 173 ? -0.011 -4.391 1.729 1 95.34 173 GLN B O 1
ATOM 3406 N N . ALA B 1 174 ? 0.704 -2.918 0.227 1 96.14 174 ALA B N 1
ATOM 3407 C CA . ALA B 1 174 ? -0.619 -2.321 0.058 1 96.14 174 ALA B CA 1
ATOM 3408 C C . ALA B 1 174 ? -1.624 -3.35 -0.452 1 96.14 174 ALA B C 1
ATOM 3410 O O . ALA B 1 174 ? -2.761 -3.404 0.024 1 96.14 174 ALA B O 1
ATOM 3411 N N . ARG B 1 175 ? -1.222 -4.186 -1.394 1 95.57 175 ARG B N 1
ATOM 3412 C CA . ARG B 1 175 ? -2.085 -5.241 -1.915 1 95.57 175 ARG B CA 1
ATOM 3413 C C . ARG B 1 175 ? -2.481 -6.218 -0.813 1 95.57 175 ARG B C 1
ATOM 3415 O O . ARG B 1 175 ? -3.662 -6.527 -0.644 1 95.57 175 ARG B O 1
ATOM 3422 N N . ARG B 1 176 ? -1.48 -6.658 -0.166 1 95.78 176 ARG B N 1
ATOM 3423 C CA . ARG B 1 176 ? -1.741 -7.619 0.901 1 95.78 176 ARG B CA 1
ATOM 3424 C C . ARG B 1 176 ? -2.752 -7.067 1.899 1 95.78 176 ARG B C 1
ATOM 3426 O O . ARG B 1 176 ? -3.752 -7.72 2.204 1 95.78 176 ARG B O 1
ATOM 3433 N N . LEU B 1 177 ? -2.573 -5.867 2.357 1 95 177 LEU B N 1
ATOM 3434 C CA . LEU B 1 177 ? -3.422 -5.266 3.38 1 95 177 LEU B CA 1
ATOM 3435 C C . LEU B 1 177 ? -4.833 -5.038 2.849 1 95 177 LEU B C 1
ATOM 3437 O O . LEU B 1 177 ? -5.814 -5.34 3.533 1 95 177 LEU B O 1
ATOM 3441 N N . ALA B 1 178 ? -4.98 -4.547 1.656 1 96.18 178 ALA B N 1
ATOM 3442 C CA . ALA B 1 178 ? -6.277 -4.165 1.102 1 96.18 178 ALA B CA 1
ATOM 3443 C C . ALA B 1 178 ? -7.078 -5.395 0.685 1 96.18 178 ALA B C 1
ATOM 3445 O O . ALA B 1 178 ? -8.291 -5.456 0.9 1 96.18 178 ALA B O 1
ATOM 3446 N N . LEU B 1 179 ? -6.423 -6.39 0.124 1 96.37 179 LEU B N 1
ATOM 3447 C CA . LEU B 1 179 ? -7.12 -7.55 -0.421 1 96.37 179 LEU B CA 1
ATOM 3448 C C . LEU B 1 179 ? -7.494 -8.529 0.687 1 96.37 179 LEU B C 1
ATOM 3450 O O . LEU B 1 179 ? -8.444 -9.302 0.543 1 96.37 179 LEU B O 1
ATOM 3454 N N . LEU B 1 180 ? -6.753 -8.465 1.78 1 94.45 180 LEU B N 1
ATOM 3455 C CA . LEU B 1 180 ? -7.057 -9.348 2.901 1 94.45 180 LEU B CA 1
ATOM 3456 C C . LEU B 1 180 ? -7.884 -8.621 3.956 1 94.45 180 LEU B C 1
ATOM 3458 O O . LEU B 1 180 ? -8.352 -9.236 4.917 1 94.45 180 LEU B O 1
ATOM 3462 N N . GLY B 1 181 ? -8.076 -7.324 3.791 1 91.83 181 GLY B N 1
ATOM 3463 C CA . GLY B 1 181 ? -8.798 -6.564 4.799 1 91.83 181 GLY B CA 1
ATOM 3464 C C . GLY B 1 181 ? -8.227 -6.73 6.195 1 91.83 181 GLY B C 1
ATOM 3465 O O . GLY B 1 181 ? -8.975 -6.835 7.169 1 91.83 181 GLY B O 1
ATOM 3466 N N . MET B 1 182 ? -6.99 -6.726 6.325 1 88.62 182 MET B N 1
ATOM 3467 C CA . MET B 1 182 ? -6.308 -7.111 7.558 1 88.62 182 MET B CA 1
ATOM 3468 C C . MET B 1 182 ? -6.32 -5.967 8.566 1 88.62 182 MET B C 1
ATOM 3470 O O . MET B 1 182 ? -6.216 -4.799 8.188 1 88.62 182 MET B O 1
ATOM 3474 N N . ARG B 1 183 ? -6.4 -6.415 9.83 1 93.18 183 ARG B N 1
ATOM 3475 C CA . ARG B 1 183 ? -6.118 -5.535 10.96 1 93.18 183 ARG B CA 1
ATOM 3476 C C . ARG B 1 183 ? -4.79 -5.896 11.617 1 93.18 183 ARG B C 1
ATOM 3478 O O . ARG B 1 183 ? -4.468 -7.076 11.77 1 93.18 183 ARG B O 1
ATOM 3485 N N . PHE B 1 184 ? -4.027 -4.881 12.007 1 94.84 184 PHE B N 1
ATOM 3486 C CA . PHE B 1 184 ? -2.714 -5.142 12.586 1 94.84 184 PHE B CA 1
ATOM 3487 C C . PHE B 1 184 ? -2.341 -4.059 13.592 1 94.84 184 PHE B C 1
ATOM 3489 O O . PHE B 1 184 ? -2.98 -3.007 13.644 1 94.84 184 PHE B O 1
ATOM 3496 N N . GLU B 1 185 ? -1.269 -4.282 14.35 1 96.95 185 GLU B N 1
ATOM 3497 C CA . GLU B 1 185 ? -0.898 -3.38 15.436 1 96.95 185 GLU B CA 1
ATOM 3498 C C . GLU B 1 185 ? 0.341 -2.564 15.077 1 96.95 185 GLU B C 1
ATOM 3500 O O . GLU B 1 185 ? 0.87 -2.684 13.97 1 96.95 185 GLU B O 1
ATOM 3505 N N . GLY B 1 186 ? 0.768 -1.807 16.083 1 96.19 186 GLY B N 1
ATOM 3506 C CA . GLY B 1 186 ? 1.799 -0.799 15.89 1 96.19 186 GLY B CA 1
ATOM 3507 C C . GLY B 1 186 ? 3.119 -1.379 15.419 1 96.19 186 GLY B C 1
ATOM 3508 O O . GLY B 1 186 ? 3.79 -0.796 14.564 1 96.19 186 GLY B O 1
ATOM 3509 N N . HIS B 1 187 ? 3.485 -2.547 15.853 1 95.18 187 HIS B N 1
ATOM 3510 C CA . HIS B 1 187 ? 4.767 -3.129 15.471 1 95.18 187 HIS B CA 1
ATOM 3511 C C . HIS B 1 187 ? 4.793 -3.478 13.987 1 95.18 187 HIS B C 1
ATOM 3513 O O . HIS B 1 187 ? 5.794 -3.239 13.306 1 95.18 187 HIS B O 1
ATOM 3519 N N . THR B 1 188 ? 3.736 -4.019 13.564 1 94.86 188 THR B N 1
ATOM 3520 C CA . THR B 1 188 ? 3.629 -4.287 12.134 1 94.86 188 THR B CA 1
ATOM 3521 C C . THR B 1 188 ? 3.611 -2.984 11.34 1 94.86 188 THR B C 1
ATOM 3523 O O . THR B 1 188 ? 4.258 -2.878 10.296 1 94.86 188 THR B O 1
ATOM 3526 N N . ALA B 1 189 ? 2.902 -1.972 11.885 1 97.58 189 ALA B N 1
ATOM 3527 C CA . ALA B 1 189 ? 2.847 -0.67 11.224 1 97.58 189 ALA B CA 1
ATOM 3528 C C . ALA B 1 189 ? 4.245 -0.082 11.056 1 97.58 189 ALA B C 1
ATOM 3530 O O . ALA B 1 189 ? 4.553 0.515 10.021 1 97.58 189 ALA B O 1
ATOM 3531 N N . LEU B 1 190 ? 5.073 -0.303 12.032 1 97.4 190 LEU B N 1
ATOM 3532 C CA . LEU B 1 190 ? 6.457 0.152 11.963 1 97.4 190 LEU B CA 1
ATOM 3533 C C . LEU B 1 190 ? 7.241 -0.645 10.925 1 97.4 190 LEU B C 1
ATOM 3535 O O . LEU B 1 190 ? 7.948 -0.067 10.096 1 97.4 190 LEU B O 1
ATOM 3539 N N . SER B 1 191 ? 7.031 -1.907 10.936 1 94.28 191 SER B N 1
ATOM 3540 C CA . SER B 1 191 ? 7.805 -2.8 10.081 1 94.28 191 SER B CA 1
ATOM 3541 C C . SER B 1 191 ? 7.49 -2.566 8.607 1 94.28 191 SER B C 1
ATOM 3543 O O . SER B 1 191 ? 8.374 -2.668 7.754 1 94.28 191 SER B O 1
ATOM 3545 N N . VAL B 1 192 ? 6.258 -2.212 8.319 1 94.19 192 VAL B N 1
ATOM 3546 C CA . VAL B 1 192 ? 5.889 -2.083 6.913 1 94.19 192 VAL B CA 1
ATOM 3547 C C . VAL B 1 192 ? 6.049 -0.632 6.467 1 94.19 192 VAL B C 1
ATOM 3549 O O . VAL B 1 192 ? 5.851 -0.311 5.293 1 94.19 192 VAL B O 1
ATOM 3552 N N . GLY B 1 193 ? 6.276 0.28 7.465 1 96.34 193 GLY B N 1
ATOM 3553 C CA . GLY B 1 193 ? 6.633 1.639 7.09 1 96.34 193 GLY B CA 1
ATOM 3554 C C . GLY B 1 193 ? 5.473 2.611 7.193 1 96.34 193 GLY B C 1
ATOM 3555 O O . GLY B 1 193 ? 5.564 3.746 6.72 1 96.34 193 GLY B O 1
ATOM 3556 N N . VAL B 1 194 ? 4.398 2.213 7.836 1 97.58 194 VAL B N 1
ATOM 3557 C CA . VAL B 1 194 ? 3.262 3.109 8.029 1 97.58 194 VAL B CA 1
ATOM 3558 C C . VAL B 1 194 ? 3.628 4.199 9.035 1 97.58 194 VAL B C 1
ATOM 3560 O O . VAL B 1 194 ? 3.278 5.367 8.849 1 97.58 194 VAL B O 1
ATOM 3563 N N . VAL B 1 195 ? 4.364 3.759 10.078 1 98.52 195 VAL B N 1
ATOM 3564 C CA . VAL B 1 195 ? 4.728 4.715 11.119 1 98.52 195 VAL B CA 1
ATOM 3565 C C . VAL B 1 195 ? 6.246 4.75 11.281 1 98.52 195 VAL B C 1
ATOM 3567 O O . VAL B 1 195 ? 6.947 3.849 10.814 1 98.52 195 VAL B O 1
ATOM 3570 N N . HIS B 1 196 ? 6.711 5.701 11.911 1 98.43 196 HIS B N 1
ATOM 3571 C CA . HIS B 1 196 ? 8.147 5.931 12.029 1 98.43 196 HIS B CA 1
ATOM 3572 C C . HIS B 1 196 ? 8.649 5.577 13.425 1 98.43 196 HIS B C 1
ATOM 3574 O O . HIS B 1 196 ? 9.832 5.282 13.607 1 98.43 196 HIS B O 1
ATOM 3580 N N . GLN B 1 197 ? 7.735 5.624 14.362 1 98.23 197 GLN B N 1
ATOM 3581 C CA . GLN B 1 197 ? 8.101 5.369 15.751 1 98.23 197 GLN B CA 1
ATOM 3582 C C . GLN B 1 197 ? 6.933 4.765 16.526 1 98.23 197 GLN B C 1
ATOM 3584 O O . GLN B 1 197 ? 5.774 5.102 16.275 1 98.23 197 GLN B O 1
ATOM 3589 N N . ILE B 1 198 ? 7.267 3.929 17.485 1 98.13 198 ILE B N 1
ATOM 3590 C CA . ILE B 1 198 ? 6.265 3.33 18.359 1 98.13 198 ILE B CA 1
ATOM 3591 C C . ILE B 1 198 ? 6.55 3.713 19.81 1 98.13 198 ILE B C 1
ATOM 3593 O O . ILE B 1 198 ? 7.711 3.825 20.212 1 98.13 198 ILE B O 1
ATOM 3597 N N . ALA B 1 199 ? 5.528 3.974 20.542 1 98.53 199 ALA B N 1
ATOM 3598 C CA . ALA B 1 199 ? 5.584 4.242 21.977 1 98.53 199 ALA B CA 1
ATOM 3599 C C . ALA B 1 199 ? 4.791 3.201 22.761 1 98.53 199 ALA B C 1
ATOM 3601 O O . ALA B 1 199 ? 3.71 2.786 22.337 1 98.53 199 ALA B O 1
ATOM 3602 N N . HIS B 1 200 ? 5.224 2.826 23.936 1 98 200 HIS B N 1
ATOM 3603 C CA . HIS B 1 200 ? 4.607 1.742 24.693 1 98 200 HIS B CA 1
ATOM 3604 C C . HIS B 1 200 ? 3.68 2.285 25.776 1 98 200 HIS B C 1
ATOM 3606 O O . HIS B 1 200 ? 2.911 1.53 26.376 1 98 200 HIS B O 1
ATOM 3612 N N . ASN B 1 201 ? 3.832 3.595 26.066 1 97.5 201 ASN B N 1
ATOM 3613 C CA . ASN B 1 201 ? 2.965 4.27 27.027 1 97.5 201 ASN B CA 1
ATOM 3614 C C . ASN B 1 201 ? 2.846 5.761 26.724 1 97.5 201 ASN B C 1
ATOM 3616 O O . ASN B 1 201 ? 3.489 6.265 25.802 1 97.5 201 ASN B O 1
ATOM 3620 N N . GLU B 1 202 ? 2.108 6.422 27.536 1 97.08 202 GLU B N 1
ATOM 3621 C CA . GLU B 1 202 ? 1.813 7.832 27.302 1 97.08 202 GLU B CA 1
ATOM 3622 C C . GLU B 1 202 ? 3.06 8.693 27.476 1 97.08 202 GLU B C 1
ATOM 3624 O O . GLU B 1 202 ? 3.253 9.67 26.749 1 97.08 202 GLU B O 1
ATOM 3629 N N . ILE B 1 203 ? 3.879 8.383 28.337 1 98.32 203 ILE B N 1
ATOM 3630 C CA . ILE B 1 203 ? 5.095 9.142 28.609 1 98.32 203 ILE B CA 1
ATOM 3631 C C . ILE B 1 203 ? 6.028 9.072 27.402 1 98.32 203 ILE B C 1
ATOM 3633 O O . ILE B 1 203 ? 6.54 10.097 26.945 1 98.32 203 ILE B O 1
ATOM 3637 N N . GLU B 1 204 ? 6.201 7.854 26.882 1 98.52 204 GLU B N 1
ATOM 3638 C CA . GLU B 1 204 ? 7.039 7.658 25.703 1 98.52 204 GLU B CA 1
ATOM 3639 C C . GLU B 1 204 ? 6.46 8.377 24.488 1 98.52 204 GLU B C 1
ATOM 3641 O O . GLU B 1 204 ? 7.203 8.924 23.671 1 98.52 204 GLU B O 1
ATOM 3646 N N . LEU B 1 205 ? 5.176 8.344 24.404 1 98.43 205 LEU B N 1
ATOM 3647 C CA . LEU B 1 205 ? 4.499 8.994 23.287 1 98.43 205 LEU B CA 1
ATOM 3648 C C . LEU B 1 205 ? 4.724 10.502 23.318 1 98.43 205 LEU B C 1
ATOM 3650 O O . LEU B 1 205 ? 5.077 11.102 22.3 1 98.43 205 LEU B O 1
ATOM 3654 N N . GLU B 1 206 ? 4.582 11.088 24.455 1 98.19 206 GLU B N 1
ATOM 3655 C CA . GLU B 1 206 ? 4.772 12.527 24.609 1 98.19 206 GLU B CA 1
ATOM 3656 C C . GLU B 1 206 ? 6.231 12.918 24.394 1 98.19 206 GLU B C 1
ATOM 3658 O O . GLU B 1 206 ? 6.52 13.962 23.805 1 98.19 206 GLU B O 1
ATOM 3663 N N . GLN B 1 207 ? 7.115 12.101 24.858 1 98.54 207 GLN B N 1
ATOM 3664 C CA . GLN B 1 207 ? 8.537 12.36 24.653 1 98.54 207 GLN B CA 1
ATOM 3665 C C . GLN B 1 207 ? 8.887 12.364 23.168 1 98.54 207 GLN B C 1
ATOM 3667 O O . GLN B 1 207 ? 9.619 13.238 22.7 1 98.54 207 GLN B O 1
ATOM 3672 N N . ALA B 1 208 ? 8.379 11.406 22.497 1 98.6 208 ALA B N 1
ATOM 3673 C CA . ALA B 1 208 ? 8.623 11.326 21.059 1 98.6 208 ALA B CA 1
ATOM 3674 C C . ALA B 1 208 ? 8.068 12.551 20.339 1 98.6 208 ALA B C 1
ATOM 3676 O O . ALA B 1 208 ? 8.716 13.101 19.446 1 98.6 208 ALA B O 1
ATOM 3677 N N . LEU B 1 209 ? 6.884 12.974 20.715 1 98.58 209 LEU B N 1
ATOM 3678 C CA . LEU B 1 209 ? 6.271 14.156 20.118 1 98.58 209 LEU B CA 1
ATOM 3679 C C . LEU B 1 209 ? 7.109 15.4 20.392 1 98.58 209 LEU B C 1
ATOM 3681 O O . LEU B 1 209 ? 7.386 16.181 19.478 1 98.58 209 LEU B O 1
ATOM 3685 N N . GLN B 1 210 ? 7.561 15.532 21.587 1 98.1 210 GLN B N 1
ATOM 3686 C CA . GLN B 1 210 ? 8.344 16.708 21.954 1 98.1 210 GLN B CA 1
ATOM 3687 C C . GLN B 1 210 ? 9.677 16.735 21.211 1 98.1 210 GLN B C 1
ATOM 3689 O O . GLN B 1 210 ? 10.126 17.795 20.77 1 98.1 210 GLN B O 1
ATOM 3694 N N . GLU B 1 211 ? 10.287 15.607 21.135 1 98.2 211 GLU B N 1
ATOM 3695 C CA . GLU B 1 211 ? 11.534 15.526 20.38 1 98.2 211 GLU B CA 1
ATOM 3696 C C . GLU B 1 211 ? 11.323 15.92 18.921 1 98.2 211 GLU B C 1
ATOM 3698 O O . GLU B 1 211 ? 12.136 16.647 18.345 1 98.2 211 GLU B O 1
ATOM 3703 N N . THR B 1 212 ? 10.25 15.455 18.36 1 98.45 212 THR B N 1
ATOM 3704 C CA . THR B 1 212 ? 9.918 15.789 16.979 1 98.45 212 THR B CA 1
ATOM 3705 C C . THR B 1 212 ? 9.698 17.291 16.824 1 98.45 212 THR B C 1
ATOM 3707 O O . THR B 1 212 ? 10.21 17.904 15.885 1 98.45 212 THR B O 1
ATOM 3710 N N . ILE B 1 213 ? 9.013 17.905 17.741 1 97.75 213 ILE B N 1
ATOM 3711 C CA . ILE B 1 213 ? 8.729 19.336 17.715 1 97.75 213 ILE B CA 1
ATOM 3712 C C . ILE B 1 213 ? 10.035 20.122 17.801 1 97.75 213 ILE B C 1
ATOM 3714 O O . ILE B 1 213 ? 10.221 21.109 17.085 1 97.75 213 ILE B O 1
ATOM 3718 N N . GLN B 1 214 ? 10.932 19.648 18.608 1 96.7 214 GLN B N 1
ATOM 3719 C CA . GLN B 1 214 ? 12.219 20.321 18.748 1 96.7 214 GLN B CA 1
ATOM 3720 C C . GLN B 1 214 ? 13.001 20.291 17.438 1 96.7 214 GLN B C 1
ATOM 3722 O O . GLN B 1 214 ? 13.617 21.287 17.054 1 96.7 214 GLN B O 1
ATOM 3727 N N . HIS B 1 215 ? 12.984 19.181 16.785 1 96.91 215 HIS B N 1
ATOM 3728 C CA . HIS B 1 215 ? 13.659 19.083 15.496 1 96.91 215 HIS B CA 1
ATOM 3729 C C . HIS B 1 215 ? 13.025 20.015 14.469 1 96.91 215 HIS B C 1
ATOM 3731 O O . HIS B 1 215 ? 13.73 20.649 13.681 1 96.91 215 HIS B O 1
ATOM 3737 N N . ILE B 1 216 ? 11.719 20.143 14.502 1 97.08 216 ILE B N 1
ATOM 3738 C CA . ILE B 1 216 ? 11 21.009 13.574 1 97.08 216 ILE B CA 1
ATOM 3739 C C . ILE B 1 216 ? 11.378 22.466 13.83 1 97.08 216 ILE B C 1
ATOM 3741 O O . ILE B 1 216 ? 11.65 23.218 12.891 1 97.08 216 ILE B O 1
ATOM 3745 N N . LYS B 1 217 ? 11.442 22.846 15.044 1 94.96 217 LYS B N 1
ATOM 3746 C CA . LYS B 1 217 ? 11.723 24.229 15.416 1 94.96 217 LYS B CA 1
ATOM 3747 C C . LYS B 1 217 ? 13.162 24.608 15.079 1 94.96 217 LYS B C 1
ATOM 3749 O O . LYS B 1 217 ? 13.473 25.787 14.895 1 94.96 217 LYS B O 1
ATOM 3754 N N . ARG B 1 218 ? 14.025 23.629 14.966 1 93.85 218 ARG B N 1
ATOM 3755 C CA . ARG B 1 218 ? 15.424 23.877 14.635 1 93.85 218 ARG B CA 1
ATOM 3756 C C . ARG B 1 218 ? 15.597 24.129 13.141 1 93.85 218 ARG B C 1
ATOM 3758 O O . ARG B 1 218 ? 16.569 24.761 12.721 1 93.85 218 ARG B O 1
ATOM 3765 N N . ALA B 1 219 ? 14.671 23.684 12.416 1 95 219 ALA B N 1
ATOM 3766 C CA . ALA B 1 219 ? 14.751 23.843 10.966 1 95 219 ALA B CA 1
ATOM 3767 C C . ALA B 1 219 ? 14.2 25.198 10.532 1 95 219 ALA B C 1
ATOM 3769 O O . ALA B 1 219 ? 13.244 25.705 11.123 1 95 219 ALA B O 1
ATOM 3770 N N . ALA B 1 220 ? 14.783 25.814 9.508 1 95.06 220 ALA B N 1
ATOM 3771 C CA . ALA B 1 220 ? 14.326 27.105 9.002 1 95.06 220 ALA B CA 1
ATOM 3772 C C . ALA B 1 220 ? 12.947 26.985 8.359 1 95.06 220 ALA B C 1
ATOM 3774 O O . ALA B 1 220 ? 12.717 26.103 7.528 1 95.06 220 ALA B O 1
ATOM 3775 N N . PRO B 1 221 ? 12.031 27.907 8.682 1 95.05 221 PRO B N 1
ATOM 3776 C CA . PRO B 1 221 ? 10.638 27.791 8.246 1 95.05 221 PRO B CA 1
ATOM 3777 C C . PRO B 1 221 ? 10.498 27.747 6.726 1 95.05 221 PRO B C 1
ATOM 3779 O O . PRO B 1 221 ? 9.865 26.834 6.187 1 95.05 221 PRO B O 1
ATOM 3782 N N . GLU B 1 222 ? 11.065 28.63 5.993 1 95.43 222 GLU B N 1
ATOM 3783 C CA . GLU B 1 222 ? 10.908 28.691 4.543 1 95.43 222 GLU B CA 1
ATOM 3784 C C . GLU B 1 222 ? 11.647 27.545 3.858 1 95.43 222 GLU B C 1
ATOM 3786 O O . GLU B 1 222 ? 11.137 26.953 2.905 1 95.43 222 GLU B O 1
ATOM 3791 N N . ALA B 1 223 ? 12.857 27.223 4.327 1 96.44 223 ALA B N 1
ATOM 3792 C CA . ALA B 1 223 ? 13.638 26.133 3.748 1 96.44 223 ALA B CA 1
ATOM 3793 C C . ALA B 1 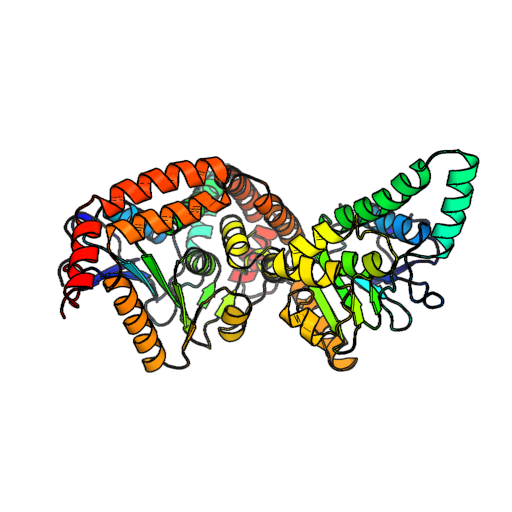223 ? 12.907 24.801 3.886 1 96.44 223 ALA B C 1
ATOM 3795 O O . ALA B 1 223 ? 12.946 23.967 2.978 1 96.44 223 ALA B O 1
ATOM 3796 N N . SER B 1 224 ? 12.248 24.627 5.028 1 97.26 224 SER B N 1
ATOM 3797 C CA . SER B 1 224 ? 11.492 23.399 5.255 1 97.26 224 SER B CA 1
ATOM 3798 C C . SER B 1 224 ? 10.344 23.265 4.259 1 97.26 224 SER B C 1
ATOM 3800 O O . SER B 1 224 ? 10.122 22.188 3.702 1 97.26 224 SER B O 1
ATOM 3802 N N . ARG B 1 225 ? 9.625 24.336 3.997 1 97.42 225 ARG B N 1
ATOM 3803 C CA . ARG B 1 225 ? 8.512 24.344 3.053 1 97.42 225 ARG B CA 1
ATOM 3804 C C . ARG B 1 225 ? 8.989 24.025 1.64 1 97.42 225 ARG B C 1
ATOM 3806 O O . ARG B 1 225 ? 8.396 23.191 0.952 1 97.42 225 ARG B O 1
ATOM 3813 N N . VAL B 1 226 ? 10.069 24.627 1.204 1 96.49 226 VAL B N 1
ATOM 3814 C CA . VAL B 1 226 ? 10.609 24.445 -0.139 1 96.49 226 VAL B CA 1
ATOM 3815 C C . VAL B 1 226 ? 11.127 23.017 -0.298 1 96.49 226 VAL B C 1
ATOM 3817 O O . VAL B 1 226 ? 10.958 22.403 -1.354 1 96.49 226 VAL B O 1
ATOM 3820 N N . THR B 1 227 ? 11.782 22.525 0.759 1 97.74 227 THR B N 1
ATOM 3821 C CA . THR B 1 227 ? 12.294 21.16 0.733 1 97.74 227 THR B CA 1
ATOM 3822 C C . THR B 1 227 ? 11.158 20.159 0.541 1 97.74 227 THR B C 1
ATOM 3824 O O . THR B 1 227 ? 11.274 19.226 -0.255 1 97.74 227 THR B O 1
ATOM 3827 N N . LYS B 1 228 ? 10.028 20.332 1.259 1 97.43 228 LYS B N 1
ATOM 3828 C CA . LYS B 1 228 ? 8.888 19.427 1.137 1 97.43 228 LYS B CA 1
ATOM 3829 C C . LYS B 1 228 ? 8.342 19.42 -0.288 1 97.43 228 LYS B C 1
ATOM 3831 O O . LYS B 1 228 ? 8.062 18.357 -0.846 1 97.43 228 LYS B O 1
ATOM 3836 N N . VAL B 1 229 ? 8.211 20.584 -0.882 1 96.52 229 VAL B N 1
ATOM 3837 C CA . VAL B 1 229 ? 7.733 20.69 -2.257 1 96.52 229 VAL B CA 1
ATOM 3838 C C . VAL B 1 229 ? 8.687 19.953 -3.194 1 96.52 229 VAL B C 1
ATOM 3840 O O . VAL B 1 229 ? 8.25 19.224 -4.088 1 96.52 229 VAL B O 1
ATOM 3843 N N . LEU B 1 230 ? 10.021 20.144 -3.008 1 96.68 230 LEU B N 1
ATOM 3844 C CA . LEU B 1 230 ? 11.041 19.512 -3.837 1 96.68 230 LEU B CA 1
ATOM 3845 C C . LEU B 1 230 ? 10.913 17.993 -3.794 1 96.68 230 LEU B C 1
ATOM 3847 O O . LEU B 1 230 ? 10.987 17.33 -4.831 1 96.68 230 LEU B O 1
ATOM 3851 N N . LEU B 1 231 ? 10.686 17.51 -2.64 1 96 231 LEU B N 1
ATOM 3852 C CA . LEU B 1 231 ? 10.559 16.067 -2.465 1 96 231 LEU B CA 1
ATOM 3853 C C . LEU B 1 231 ? 9.342 15.534 -3.214 1 96 231 LEU B C 1
ATOM 3855 O O . LEU B 1 231 ? 9.408 14.475 -3.841 1 96 231 LEU B O 1
ATOM 3859 N N . HIS B 1 232 ? 8.232 16.22 -3.177 1 93.75 232 HIS B N 1
ATOM 3860 C CA . HIS B 1 232 ? 7.026 15.8 -3.882 1 93.75 232 HIS B CA 1
ATOM 3861 C C . HIS B 1 232 ? 7.227 15.846 -5.393 1 93.75 232 HIS B C 1
ATOM 3863 O O . HIS B 1 232 ? 6.781 14.948 -6.111 1 93.75 232 HIS B O 1
ATOM 3869 N N . ARG B 1 233 ? 7.934 16.852 -5.884 1 92.59 233 ARG B N 1
ATOM 3870 C CA . ARG B 1 233 ? 8.185 17.026 -7.311 1 92.59 233 ARG B CA 1
ATOM 3871 C C . ARG B 1 233 ? 9.122 15.944 -7.838 1 92.59 233 ARG B C 1
ATOM 3873 O O . ARG B 1 233 ? 9.01 15.528 -8.993 1 92.59 233 ARG B O 1
ATOM 3880 N N . ALA B 1 234 ? 10.023 15.507 -7.055 1 92.27 234 ALA B N 1
ATOM 3881 C CA . ALA B 1 234 ? 11.038 14.539 -7.462 1 92.27 234 ALA B CA 1
ATOM 3882 C C . ALA B 1 234 ? 10.397 13.227 -7.905 1 92.27 234 ALA B C 1
ATOM 3884 O O . ALA B 1 234 ? 10.989 12.47 -8.678 1 92.27 234 ALA B O 1
ATOM 3885 N N . LEU B 1 235 ? 9.183 12.923 -7.491 1 85.91 235 LEU B N 1
ATOM 3886 C CA . LEU B 1 235 ? 8.491 11.683 -7.825 1 85.91 235 LEU B CA 1
ATOM 3887 C C . LEU B 1 235 ? 7.806 11.792 -9.184 1 85.91 235 LEU B C 1
ATOM 3889 O O . LEU B 1 235 ? 7.442 10.777 -9.783 1 85.91 235 LEU B O 1
ATOM 3893 N N . ASN B 1 236 ? 7.662 12.955 -9.728 1 86.76 236 ASN B N 1
ATOM 3894 C CA . ASN B 1 236 ? 6.718 13.125 -10.828 1 86.76 236 ASN B CA 1
ATOM 3895 C C . ASN B 1 236 ? 7.351 13.868 -12 1 86.76 236 ASN B C 1
ATOM 3897 O O . ASN B 1 236 ? 6.727 14.026 -13.051 1 86.76 236 ASN B O 1
ATOM 3901 N N . GLU B 1 237 ? 8.613 14.389 -11.804 1 90.77 237 GLU B N 1
ATOM 3902 C CA . GLU B 1 237 ? 9.255 15.201 -12.833 1 90.77 237 GLU B CA 1
ATOM 3903 C C . GLU B 1 237 ? 10.559 14.565 -13.304 1 90.77 237 GLU B C 1
ATOM 3905 O O . GLU B 1 237 ? 11.201 13.824 -12.556 1 90.77 237 GLU B O 1
ATOM 3910 N N . PRO B 1 238 ? 10.883 14.992 -14.559 1 93.95 238 PRO B N 1
ATOM 3911 C CA . PRO B 1 238 ? 12.215 14.566 -14.995 1 93.95 238 PRO B CA 1
ATOM 3912 C C . PRO B 1 238 ? 13.333 15.153 -14.136 1 93.95 238 PRO B C 1
ATOM 3914 O O . PRO B 1 238 ? 13.3 16.34 -13.8 1 93.95 238 PRO B O 1
ATOM 3917 N N . LEU B 1 239 ? 14.346 14.408 -13.872 1 93.58 239 LEU B N 1
ATOM 3918 C CA . LEU B 1 239 ? 15.383 14.733 -12.899 1 93.58 239 LEU B CA 1
ATOM 3919 C C . LEU B 1 239 ? 16.178 15.957 -13.341 1 93.58 239 LEU B C 1
ATOM 3921 O O . LEU B 1 239 ? 16.466 16.842 -12.531 1 93.58 239 LEU B O 1
ATOM 3925 N N . SER B 1 240 ? 16.52 15.961 -14.581 1 94.83 240 SER B N 1
ATOM 3926 C CA . SER B 1 240 ? 17.364 17.055 -15.05 1 94.83 240 SER B CA 1
ATOM 3927 C C . SER B 1 240 ? 16.675 18.403 -14.868 1 94.83 240 SER B C 1
ATOM 3929 O O . SER B 1 240 ? 17.278 19.351 -14.361 1 94.83 240 SER B O 1
ATOM 3931 N N . ASP B 1 241 ? 15.389 18.481 -15.275 1 96.13 241 ASP B N 1
ATOM 3932 C CA . ASP B 1 241 ? 14.618 19.71 -15.114 1 96.13 241 ASP B CA 1
ATOM 3933 C C . ASP B 1 241 ? 14.469 20.075 -13.638 1 96.13 241 ASP B C 1
ATOM 3935 O O . ASP B 1 241 ? 14.586 21.245 -13.268 1 96.13 241 ASP B O 1
ATOM 3939 N N . LEU B 1 242 ? 14.226 19.097 -12.855 1 95.87 242 LEU B N 1
ATOM 3940 C CA . LEU B 1 242 ? 14.063 19.303 -11.42 1 95.87 242 LEU B CA 1
ATOM 3941 C C . LEU B 1 242 ? 15.341 19.862 -10.803 1 95.87 242 LEU B C 1
ATOM 3943 O O . LEU B 1 242 ? 15.294 20.815 -10.022 1 95.87 242 LEU B O 1
ATOM 3947 N N . LEU B 1 243 ? 16.4 19.281 -11.18 1 97.08 243 LEU B N 1
ATOM 3948 C CA . LEU B 1 243 ? 17.677 19.707 -10.617 1 97.08 243 LEU B CA 1
ATOM 3949 C C . LEU B 1 243 ? 18.013 21.131 -11.045 1 97.08 243 LEU B C 1
ATOM 3951 O O . LEU B 1 243 ? 18.58 21.901 -10.266 1 97.08 243 LEU B O 1
ATOM 3955 N N . ASP B 1 244 ? 17.672 21.457 -12.235 1 97.07 244 ASP B N 1
ATOM 3956 C CA . ASP B 1 244 ? 17.879 22.827 -12.695 1 97.07 244 ASP B CA 1
ATOM 3957 C C . ASP B 1 244 ? 17.056 23.814 -11.869 1 97.07 244 ASP B C 1
ATOM 3959 O O . ASP B 1 244 ? 17.577 24.831 -11.408 1 97.07 244 ASP B O 1
ATOM 3963 N N . ASP B 1 245 ? 15.857 23.535 -11.695 1 96.97 245 ASP B N 1
ATOM 3964 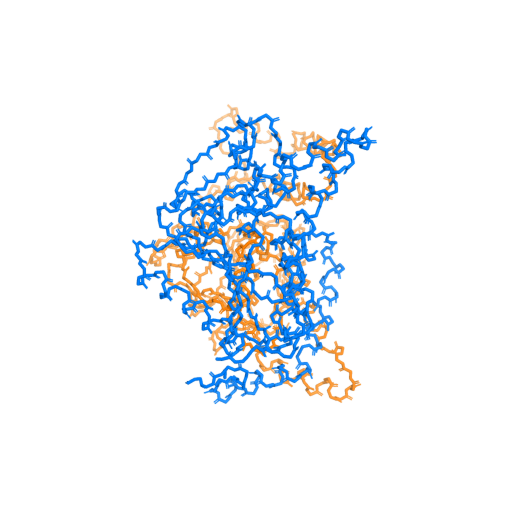C CA . ASP B 1 245 ? 14.981 24.399 -10.908 1 96.97 245 ASP B CA 1
ATOM 3965 C C . ASP B 1 245 ? 15.429 24.451 -9.449 1 96.97 245 ASP B C 1
ATOM 3967 O O . ASP B 1 245 ? 15.406 25.514 -8.825 1 96.97 245 ASP B O 1
ATOM 3971 N N . ALA B 1 246 ? 15.801 23.266 -8.941 1 96.97 246 ALA B N 1
ATOM 3972 C CA . ALA B 1 246 ? 16.259 23.187 -7.557 1 96.97 246 ALA B CA 1
ATOM 3973 C C . ALA B 1 246 ? 17.506 24.04 -7.341 1 96.97 246 ALA B C 1
ATOM 3975 O O . ALA B 1 246 ? 17.693 24.617 -6.268 1 96.97 246 ALA B O 1
ATOM 3976 N N . ALA B 1 247 ? 18.32 24.1 -8.323 1 97.38 247 ALA B N 1
ATOM 3977 C CA . ALA B 1 247 ? 19.503 24.953 -8.243 1 97.38 247 ALA B CA 1
ATOM 3978 C C . ALA B 1 247 ? 19.113 26.42 -8.091 1 97.38 247 ALA B C 1
ATOM 3980 O O . ALA B 1 247 ? 19.753 27.166 -7.347 1 97.38 247 ALA B O 1
ATOM 3981 N N . GLN B 1 248 ? 18.141 26.824 -8.776 1 97.33 248 GLN B N 1
ATOM 3982 C CA . GLN B 1 248 ? 17.649 28.192 -8.651 1 97.33 248 GLN B CA 1
ATOM 3983 C C . GLN B 1 248 ? 17.073 28.445 -7.261 1 97.33 248 GLN B C 1
ATOM 3985 O O . GLN B 1 248 ? 17.326 29.49 -6.659 1 97.33 248 GLN B O 1
ATOM 3990 N N . GLN B 1 249 ? 16.338 27.498 -6.785 1 96.36 249 GLN B N 1
ATOM 3991 C CA . GLN B 1 249 ? 15.754 27.618 -5.453 1 96.36 249 GLN B CA 1
ATOM 3992 C C . GLN B 1 249 ? 16.839 27.668 -4.38 1 96.36 249 GLN B C 1
ATOM 3994 O O . GLN B 1 249 ? 16.707 28.391 -3.391 1 96.36 249 GLN B O 1
ATOM 3999 N N . PHE B 1 250 ? 17.884 26.898 -4.576 1 96.62 250 PHE B N 1
ATOM 4000 C CA . PHE B 1 250 ? 19.023 26.889 -3.665 1 96.62 250 PHE B CA 1
ATOM 4001 C C . PHE B 1 250 ? 19.681 28.263 -3.609 1 96.62 250 PHE B C 1
ATOM 4003 O O . PHE B 1 250 ? 19.961 28.779 -2.525 1 96.62 250 PHE B O 1
ATOM 4010 N N . ALA B 1 251 ? 19.855 28.825 -4.781 1 96.62 251 ALA B N 1
ATOM 4011 C CA . ALA B 1 251 ? 20.458 30.153 -4.867 1 96.62 251 ALA B CA 1
ATOM 4012 C C . ALA B 1 251 ? 19.604 31.191 -4.145 1 96.62 251 ALA B C 1
ATOM 4014 O O . ALA B 1 251 ? 20.128 32.042 -3.423 1 96.62 251 ALA B O 1
ATOM 4015 N N . GLN B 1 252 ? 18.367 31.109 -4.314 1 96.46 252 GLN B N 1
ATOM 4016 C CA . GLN B 1 252 ? 17.45 32.033 -3.655 1 96.46 252 GLN B CA 1
ATOM 4017 C C . GLN B 1 252 ? 17.488 31.858 -2.14 1 96.46 252 GLN B C 1
ATOM 4019 O O . GLN B 1 252 ? 17.458 32.84 -1.395 1 96.46 252 GLN B O 1
ATOM 4024 N N . ALA B 1 253 ? 17.599 30.661 -1.678 1 95.6 253 ALA B N 1
ATOM 4025 C CA . ALA B 1 253 ? 17.623 30.371 -0.247 1 95.6 253 ALA B CA 1
ATOM 4026 C C . ALA B 1 253 ? 18.911 30.882 0.394 1 95.6 253 ALA B C 1
ATOM 4028 O O . ALA B 1 253 ? 18.875 31.529 1.443 1 95.6 253 ALA B O 1
ATOM 4029 N N . VAL B 1 254 ? 19.997 30.639 -0.268 1 94.24 254 VAL B N 1
ATOM 4030 C CA . VAL B 1 254 ? 21.298 31.045 0.252 1 94.24 254 VAL B CA 1
ATOM 4031 C C . VAL B 1 254 ? 21.376 32.569 0.318 1 94.24 254 VAL B C 1
ATOM 4033 O O . VAL B 1 254 ? 21.926 33.128 1.27 1 94.24 254 VAL B O 1
ATOM 4036 N N . GLY B 1 255 ? 20.824 33.18 -0.653 1 94.6 255 GLY B N 1
ATOM 4037 C CA . GLY B 1 255 ? 20.858 34.632 -0.72 1 94.6 255 GLY B CA 1
ATOM 4038 C C . GLY B 1 255 ? 19.771 35.294 0.106 1 94.6 255 GLY B C 1
ATOM 4039 O O . GLY B 1 255 ? 19.773 36.514 0.281 1 94.6 255 GLY B O 1
ATOM 4040 N N . GLY B 1 256 ? 18.863 34.536 0.6 1 94.35 256 GLY B N 1
ATOM 4041 C CA . GLY B 1 256 ? 17.737 35.074 1.347 1 94.35 256 GLY B CA 1
ATOM 4042 C C . GLY B 1 256 ? 18.038 35.273 2.82 1 94.35 256 GLY B C 1
ATOM 4043 O O . GLY B 1 256 ? 19.147 34.986 3.277 1 94.35 256 GLY B O 1
ATOM 4044 N N . THR B 1 257 ? 17.078 35.779 3.53 1 94.39 257 THR B N 1
ATOM 4045 C CA . THR B 1 257 ? 17.219 36.147 4.935 1 94.39 257 THR B CA 1
ATOM 4046 C C . THR B 1 257 ? 17.559 34.925 5.783 1 94.39 257 THR B C 1
ATOM 4048 O O . THR B 1 257 ? 18.444 34.984 6.639 1 94.39 257 THR B O 1
ATOM 4051 N N . GLU B 1 258 ? 16.922 33.805 5.546 1 94.81 258 GLU B N 1
ATOM 4052 C CA . GLU B 1 258 ? 17.176 32.595 6.322 1 94.81 258 GLU B CA 1
ATOM 4053 C C . GLU B 1 258 ? 18.583 32.061 6.069 1 94.81 258 GLU B C 1
ATOM 4055 O O . GLU B 1 258 ? 19.266 31.63 7 1 94.81 258 GLU B O 1
ATOM 4060 N N . GLY B 1 259 ? 18.946 32.039 4.796 1 95.72 259 GLY B N 1
ATOM 4061 C CA . GLY B 1 259 ? 20.283 31.572 4.465 1 95.72 259 GLY B CA 1
ATOM 4062 C C . GLY B 1 259 ? 21.381 32.398 5.107 1 95.72 259 GLY B C 1
ATOM 4063 O O . GLY B 1 259 ? 22.339 31.848 5.654 1 95.72 259 GLY B O 1
ATOM 4064 N N . GLN B 1 260 ? 21.246 33.653 5.053 1 96.05 260 GLN B N 1
ATOM 4065 C CA . GLN B 1 260 ? 22.22 34.55 5.666 1 96.05 260 GLN B CA 1
ATOM 4066 C C . GLN B 1 260 ? 22.274 34.351 7.178 1 96.05 260 GLN B C 1
ATOM 4068 O O . GLN B 1 260 ? 23.356 34.218 7.753 1 96.05 260 GLN B O 1
ATOM 4073 N N . GLU B 1 261 ? 21.123 34.317 7.715 1 95.84 261 GLU B N 1
ATOM 4074 C CA . GLU B 1 261 ? 21.052 34.118 9.159 1 95.84 261 GLU B CA 1
ATOM 4075 C C . GLU B 1 261 ? 21.628 32.762 9.558 1 95.84 261 GLU B C 1
ATOM 4077 O O . GLU B 1 261 ? 22.37 32.661 10.537 1 95.84 261 GLU B O 1
ATOM 4082 N N . GLY B 1 262 ? 21.277 31.752 8.882 1 94.8 262 GLY B N 1
ATOM 4083 C CA . GLY B 1 262 ? 21.799 30.426 9.175 1 94.8 262 GLY B CA 1
ATOM 4084 C C . GLY B 1 262 ? 23.312 30.348 9.088 1 94.8 262 GLY B C 1
ATOM 4085 O O . GLY B 1 262 ? 23.959 29.765 9.96 1 94.8 262 GLY B O 1
ATOM 4086 N N . THR B 1 263 ? 23.856 30.929 8.054 1 94.35 263 THR B N 1
ATOM 4087 C CA . THR B 1 263 ? 25.302 30.952 7.866 1 94.35 263 THR B CA 1
ATOM 4088 C C . THR B 1 263 ? 25.982 31.73 8.989 1 94.35 263 THR B C 1
ATOM 4090 O O . THR B 1 263 ? 26.967 31.264 9.565 1 94.35 263 THR B O 1
ATOM 4093 N N . MET B 1 264 ? 25.42 32.825 9.291 1 95.53 264 MET B N 1
ATOM 4094 C CA . MET B 1 264 ? 25.98 33.665 10.346 1 95.53 264 MET B CA 1
ATOM 4095 C C . MET B 1 264 ? 25.916 32.958 11.696 1 95.53 264 MET B C 1
ATOM 4097 O O . MET B 1 264 ? 26.879 32.988 12.464 1 95.53 264 MET B O 1
ATOM 4101 N N . ALA B 1 265 ? 24.779 32.416 11.994 1 95.48 265 ALA B N 1
ATOM 4102 C CA . ALA B 1 265 ? 24.621 31.686 13.249 1 95.48 265 ALA B CA 1
ATOM 4103 C C . ALA B 1 265 ? 25.643 30.559 13.361 1 95.48 265 ALA B C 1
ATOM 4105 O O . ALA B 1 265 ? 26.204 30.325 14.434 1 95.48 265 ALA B O 1
ATOM 4106 N N . PHE B 1 266 ? 25.924 29.891 12.289 1 93.94 266 PHE B N 1
ATOM 4107 C CA . PHE B 1 266 ? 26.887 28.797 12.254 1 93.94 266 PHE B CA 1
ATOM 4108 C C . PHE B 1 266 ? 28.295 29.306 12.54 1 93.94 266 PHE B C 1
ATOM 4110 O O . PHE B 1 266 ? 29.008 28.739 13.371 1 93.94 266 PHE B O 1
ATOM 4117 N N . ILE B 1 267 ? 28.569 30.396 11.936 1 96.08 267 ILE B N 1
ATOM 4118 C CA . ILE B 1 267 ? 29.894 30.985 12.1 1 96.08 267 ILE B CA 1
ATOM 4119 C C . ILE B 1 267 ? 30.064 31.48 13.535 1 96.08 267 ILE B C 1
ATOM 4121 O O . ILE B 1 267 ? 31.131 31.319 14.131 1 96.08 267 ILE B O 1
ATOM 4125 N N . GLN B 1 268 ? 29.052 31.918 14.076 1 96.91 268 GLN B N 1
ATOM 4126 C CA . GLN B 1 268 ? 29.092 32.514 15.407 1 96.91 268 GLN B CA 1
ATOM 4127 C C . GLN B 1 268 ? 28.787 31.477 16.484 1 96.91 268 GLN B C 1
ATOM 4129 O O . GLN B 1 268 ? 28.729 31.805 17.671 1 96.91 268 GLN B O 1
ATOM 4134 N N . LYS B 1 269 ? 28.509 30.287 16.077 1 94.41 269 LYS B N 1
ATOM 4135 C CA . LYS B 1 269 ? 28.261 29.173 16.986 1 94.41 269 LYS B CA 1
ATOM 4136 C C . LYS B 1 269 ? 27.089 29.473 17.917 1 94.41 269 LYS B C 1
ATOM 4138 O O . LYS B 1 269 ? 27.199 29.31 19.134 1 94.41 269 LYS B O 1
ATOM 4143 N N . ARG B 1 270 ? 26.025 30.015 17.329 1 94.14 270 ARG B N 1
ATOM 4144 C CA . ARG B 1 270 ? 24.766 30.25 18.028 1 94.14 270 ARG B CA 1
ATOM 4145 C C . ARG B 1 270 ? 23.595 29.633 17.27 1 94.14 270 ARG B C 1
ATOM 4147 O O . ARG B 1 270 ? 23.747 29.205 16.124 1 94.14 270 ARG B O 1
ATOM 4154 N N . LEU B 1 271 ? 22.456 29.735 17.948 1 92.94 271 LEU B N 1
ATOM 4155 C CA . LEU B 1 271 ? 21.246 29.269 17.281 1 92.94 271 LEU B CA 1
ATOM 4156 C C . LEU B 1 271 ? 20.681 30.348 16.362 1 92.94 271 LEU B C 1
ATOM 4158 O O . LEU B 1 271 ? 20.772 31.539 16.668 1 92.94 271 LEU B O 1
ATOM 4162 N N . PRO B 1 272 ? 20.177 29.833 15.311 1 94.42 272 PRO B N 1
ATOM 4163 C CA . PRO B 1 272 ? 19.508 30.814 14.453 1 94.42 272 PRO B CA 1
ATOM 4164 C C . PRO B 1 272 ? 18.279 31.434 15.113 1 94.42 272 PRO B C 1
ATOM 4166 O O . PRO B 1 272 ? 17.729 30.866 16.061 1 94.42 272 PRO B O 1
ATOM 4169 N N . ASN B 1 273 ? 17.799 32.556 14.569 1 92.26 273 ASN B N 1
ATOM 4170 C CA . ASN B 1 273 ? 16.773 33.362 15.223 1 92.26 273 ASN B CA 1
ATOM 4171 C C . ASN B 1 273 ? 15.409 32.68 15.175 1 92.26 273 ASN B C 1
ATOM 4173 O O . ASN B 1 273 ? 14.508 33.03 15.939 1 92.26 273 ASN B O 1
ATOM 4177 N N . TRP B 1 274 ? 15.311 31.728 14.286 1 91.64 274 TRP B N 1
ATOM 4178 C CA . TRP B 1 274 ? 13.998 31.105 14.16 1 91.64 274 TRP B CA 1
ATOM 4179 C C . TRP B 1 274 ? 13.811 30.011 15.205 1 91.64 274 TRP B C 1
ATOM 4181 O O . TRP B 1 274 ? 12.738 29.408 15.297 1 91.64 274 TRP B O 1
ATOM 4191 N N . THR B 1 275 ? 14.855 29.634 15.895 1 87.37 275 THR B N 1
ATOM 4192 C CA . THR B 1 275 ? 14.776 28.571 16.892 1 87.37 275 THR B CA 1
ATOM 4193 C C . THR B 1 275 ? 14.214 29.104 18.207 1 87.37 275 THR B C 1
ATOM 4195 O O . THR B 1 275 ? 14.533 30.223 18.615 1 87.37 275 THR B O 1
ATOM 4198 N N . ASP B 1 276 ? 12.943 29.343 18.471 1 66.65 276 ASP B N 1
ATOM 4199 C CA . ASP B 1 276 ? 12.393 29.866 19.718 1 66.65 276 ASP B CA 1
ATOM 4200 C C . ASP B 1 276 ? 13.27 29.484 20.909 1 66.65 276 ASP B C 1
ATOM 4202 O O . ASP B 1 276 ? 13.633 28.317 21.069 1 66.65 276 ASP B O 1
ATOM 4206 N N . GLU B 1 277 ? 14.14 30.381 21.272 1 51.44 277 GLU B N 1
ATOM 4207 C CA . GLU B 1 277 ? 14.779 30.162 22.566 1 51.44 277 GLU B CA 1
ATOM 4208 C C . GLU B 1 277 ? 13.745 29.872 23.65 1 51.44 277 GLU B C 1
ATOM 4210 O O . GLU B 1 277 ? 12.847 30.681 23.892 1 51.44 277 GLU B O 1
ATOM 4215 N N . SER B 1 278 ? 12.971 28.723 23.54 1 41.34 278 SER B N 1
ATOM 4216 C CA . SER B 1 278 ? 12.434 28.596 24.891 1 41.34 278 SER B CA 1
ATOM 4217 C C . SER B 1 278 ? 13.551 28.563 25.929 1 41.34 278 SER B C 1
ATOM 4219 O O . SER B 1 278 ? 14.634 28.038 25.666 1 41.34 278 SER B O 1
#

Organism: Acinetobacter pittii (strain PHEA-2) (NCBI:txid871585)

InterPro domains:
  IPR001753 Enoyl-CoA hydratase/isomerase-like domain [PF00378] (20-276)
  IPR014748 Enoyl-CoA hydratase, C-terminal [G3DSA:1.10.12.10] (220-278)
  IPR029045 ClpP/crotonase-like domain superfamily [SSF52096] (14-276)
  IPR051683 Enoyl-CoA Hydratase/Isomerase Domain-Containing Protein [PTHR42964] (14-277)

pLDDT: mean 94.52, std 6.28, range [36.48, 98.91]

Nearest PDB structures (foldseek):
  4zu2-assembly1_C  TM=9.883E-01  e=1.468E-35  Pseudomonas aeruginosa
  4k3w-assembly1_B  TM=9.621E-01  e=4.830E-35  Marinobacter nauticus VT8
  4kpk-assembly1_A  TM=9.139E-01  e=6.235E-25  Shewanella pealeana ATCC 700345
  3i47-assembly1_A  TM=9.113E-01  e=4.536E-23  Legionella pneumophila subsp. pneumophila str. Philadelphia 1
  4jsb-assembly1_A  TM=8.398E-01  e=2.871E-19  Thermobifida fusca YX

Foldseek 3Di:
DDDDPLPVPDDADQQWDWDDDWQEIEIERPDVVQLSADDPRNLVRLLSVLVSCQPPLRHQEYEYAYPPFHRYQYHDVVNVVVLVVVCVVVVHNVSVVVRLVSLLVSLVSQLLRLHQYEYEHGAEQEQSSLQNLLSHPAYEYEQAHKYAYQQVVVVHASVSRLVSVCVQQHDVVSCVRRVVRDIDGDVVCCVRGSHVYYDHDDVRSVVVVVVVVQVSQLDDSVVSSVVSNLVVVVVPDDDVVSVVVVVVVVVCCCPDPNNVQVVVCVVVVHGGPSNPPD/DDDDPLPVPDDADQQWDWDDDWQEIEIERGDVVQLSADDPRNLVRLLSVLVSCQPPLRHQEYEYAYPPFHRYQYHDVVNVVVLVVVCVVVVHNVSVVVRLVSLLVSLVSLLLRLHQYEYEHGAEQEQSSLQNLLSHPAYEYEQAHKYAYQQVVVVHASVSRLVSVCVQQHDVVSCVRRVVRDMDGDVVCCVSRSHVYYDHDDVRSVVVVVVVVQVSQQDDSVVSSVVSNLVVVVVPDDPVVSVVVVVVVVVCCCPDPNNVQVVVCVVVVHGGPSNPPD

=== Feature glossary ===
Reading guide. The protein is described through the following features:

Foldseek 3Di. A 3Di character summarizes, for each residue, the relative orientation of the Cα frame of its nearest spatial neighbor. Because it encodes fold topology rather than chemistry, 3Di alignments detect remote structural similarity that sequence alignment misses.

Contact-map, Ramachandran, and PAE plots. Plot images: a contact map (which residues are close in 3D, as an N×N binary image), a Ramachandran scatter (backbone torsion angles, revealing secondary-structure composition at a glance), and — for AlphaFold structures — a PAE heatmap (pairwise prediction confidence).

Radius of gyration, Cα contacts, bounding box. Radius of gyration (Rg) is the root-mean-square distance of Cα atoms from their centroid — a single number for overall size and compactness. A globular domain of N residues has Rg ≈ 2.2·N^0.38 Å; an extended or disordered chain has a much larger Rg. The Cα contact count is the number of residue pairs whose Cα atoms are within 8 Å and are more than four positions apart in sequence — a standard proxy for tertiary packing density. The bounding box is the smallest axis-aligned box enclosing all Cα atoms.

Secondary structure (8-state, DSSP). Eight-state secondary structure (DSSP): H is the canonical α-helix, G the tighter 3₁₀-helix, I the wider π-helix; E/B are β-structure, T and S are turns and bends, and '-' is everything else. DSSP derives these from the pattern of main-chain N–H···O=C hydrogen bonds, not from the sequence.

B-factor. B-factor (Debye–Waller factor) reflects atomic displacement in the crystal lattice. It is an experimental observable (units Å²), not a prediction; low values mean the atom is pinned down, high values mean it moves or is heterogeneous across the crystal.

pLDDT. pLDDT is the predicted lDDT-Cα score: AlphaFold's confidence that the local environment of each residue (all inter-atomic distances within 15 Å) is correctly placed. It is a per-residue number between 0 and 100, with higher meaning more reliable.

Nearest PDB structures. Nearest PDB neighbors are the top structural matches found by Foldseek when searching this structure against the entire Protein Data Bank. Each hit reports a TM-score (0 to 1; >0.5 almost always implies the same fold) and an E-value. These are *structural* homologs — they may share no detectable sequence similarity.

Solvent-accessible surface area. Accessible surface area quantifies burial. A residue with SASA near zero is packed into the hydrophobic core; one with SASA >100 Å² sits on the surface. Computed here via the Shrake–Rupley numerical algorithm with a 1.4 Å probe.

Rendered structure images. Structure images are PyMOL renders from six orthogonal camera directions. Cartoon representation draws helices as coils and strands as arrows; sticks shows the backbone as bonds; surface shows the solvent-excluded envelope. Rainbow coloring maps sequence position to hue (blue→red, N→C); chain coloring assigns a distinct color per polypeptide.

Backbone torsions (φ/ψ). φ (phi) and ψ (psi) are the two rotatable backbone dihedrals per residue: φ is the C(i-1)–N–Cα–C torsion, ψ is the N–Cα–C–N(i+1) torsion, both in degrees on (−180°, 180°]. α-helical residues cluster near (−60°, −45°); β-strand residues near (−120°, +130°). A Ramachandran plot is simply a scatter of (φ, ψ) for every residue.

Predicted aligned error. Predicted Aligned Error (PAE) is an AlphaFold confidence matrix: entry (i, j) is the expected error in the position of residue j, in ångströms, when the prediction is superimposed on the true structure at residue i. Low PAE within a block of residues means that block is internally rigid and well-predicted; high PAE between two blocks means their relative placement is uncertain even if each block individually is confident.

mmCIF coordinates. Structure coordinates are given as an mmCIF _atom_site loop: one row per atom with element, residue name, chain id, sequence number, and x/y/z position in Å. Only the four main-chain atoms per residue are included here; side chains are omitted to keep the record compact.

InterPro / GO / CATH / organism. Database cross-references. InterPro integrates a dozen domain/family signature databases into unified entries with residue-range hits. GO terms attach function/process/location labels with evidence codes. CATH codes position the fold in a four-level structural taxonomy. Organism is the NCBI-taxonomy species name.

Secondary structure (3-state, P-SEA). SS3 is a coarse helix/strand/coil call (letters a/b/c) made by the P-SEA algorithm from inter-Cα distances and dihedrals. It is less detailed than DSSP but needs only Cα positions.

Sequence. Sequence gives the chain of amino acids in standard one-letter code (A=alanine, C=cysteine, …, Y=tyrosine), read N→C. It is the only feature that is directly encoded by the gene; all structural features are derived from the folded form of this sequence.